Protein AF-A0A956HYY8-F1 (afdb_monomer)

Sequence (646 aa):
MHEPEANAQPSSMAPARIGAYFASRRRALVALAVALVAIGFWRMTGGASEGSPEASLAAVLARRGQTVDTASVLWLDRPSSGWRRVRAVWLGHAEGEPADVFAGDVRLKANGAVVDVAWVSNLTRTAGADETLLARLGDHVAYASRVDGKLEAVTVLDFAGEPVELTRDWPLRARLQNAITNLQETGRFRGVGRQRYRIVAPVERFSLAATARTFEAHVGAEAVIELDPRRTAPVRGADLVESRPAAKGMPGTISWVVDTVRNSPWVGREPIEWLEHTVFSAKDWAERKWYAIVGTDTEEAVAEELGVAQVSERTRIELSTTNVETGWPPAPMKPPLGKVKHEGEWMPVVNDPFVKARPGEPPLFYQSFLRVDPERDYTRVYVNVWDPRILELHIVAGTREPESATGETGTGMAPRDPAVLERVVAGFNGGFQALHGEFGMMAEGRVYLPPKPWAATVATYRDGSMAMGSWAGPPKGVREYEEQWAVAQIPTDMLGLRQNLTSVVEDGRYNPWERWWWGAAPLNADEQTLIDRSGLCLTTEGFLAYFWGQSMSADALGAAMLAARCVRGVHLDMNSAHTGFEYYNVSRTAFSPLGRELTDDEYDGPTPLAPSLFLRARRMVRTMSTMRFPRYIGRDARDFFYLTMR

Radius of gyration: 29.6 Å; Cα contacts (8 Å, |Δi|>4): 1376; chains: 1; bounding box: 88×93×78 Å

Foldseek 3Di:
DDDDDDDDDDDDDDDPVVVVVCVVCVVVVVVVVVVVVVVVVVLQVLKADDPALLVRVQVSVVVVQKHWDSVFKDFLDDQDADDAWTKIWTWIDGVPFATFIWIWTWHAHPNSITRHTPQIAGQWPFRAWHKDAWEDARQKIKIFTDGPLWTFKIKIKHNVAADCVQCVPPDPVLLQLCLVVQCLHRVGSRHIHMKMWTFPDTANDWHWYDDNAWIWIDGPDPAIWTGGVVDQQTPPDSVGTDIDHQHDDGDFPVVSVVVVQCSDPPRHDPVVLVVVQVVLVVVVVVVLVVCVVVPADDPVVVCQFQVADDDDPVVQCVLQDQDPVQCPPPDFFQAPVDDDPQASGWGARPPDPFFDDDPPDRGQKTKHWHQQDPSCSNWIKIKIWGALVFKFKFKFWASAFPAASRRDTTQLADDLPLVFLQQFWKKWFFADGCVQPQAWKAAQNDTRGFHDAQFWKWWAFQVRDIDTDGHHDDPPPDPDDDSVVSNVPDDNGIRIMGTYGHWCAAQLDGPPVVDPDDTDDPPPDPFRWQFWWWKWFQAPSRMIMIIIIGRDGSVSVSSVCSSRRGNTMHTHDGHLQRGFMKTKRKALDADDDPPDDDDPQWDWAAQAVNRSMIMTMGTSTPPRNHSDPPRSNYHGRGMMMIMGTD

Mean predicted aligned error: 11.29 Å

pLDDT: mean 82.72, std 15.61, range [29.7, 98.19]

Nearest PDB structures (foldseek):
  6pku-assembly2_D  TM=5.760E-01  e=3.446E-09  Cavia porcellus
  6pky-assembly1_B  TM=5.616E-01  e=7.756E-09  Cavia porcellus
  7fip-assembly1_D  TM=4.175E-01  e=2.465E+00  Thermoanaerobacter sp. X514
  7ri5-assembly1_E  TM=4.608E-01  e=6.182E+00  Escherichia coli
  7vco-assembly1_A  TM=3.186E-01  e=8.551E+00  Frischella perrara

Secondary structure (DSSP, 8-state):
--------PPPP--SHHHHHHHHHTHHHHHHHHHHHHHHHHHHHTT-B--SSHHHHHHHHHHTTT-EE-GGG-EESSPP-SSS-EEEEEEEEE-TTS--EEEEEEEEE-TTS-EEEEEEEEESS--SS-EEEEEEEETTEEEEEEEETTEEEEEEEEETT-S-GGGGTTS-HHHHHHHHHHHHHHHSSTT--EEEEEEEEEEES-EEEEE-SSSEEEEETTTEEEEE-TT-SS-SB-TTTEEE-----PPPPHHHHHHHHHHT-TTT-SHHHHHHHHHHHHHHHHHHHHHHHHH-PPPHHHHHHHH------HHHHHHHHSPPTTT-PSPPPP--TT---TTTT--EE--S-TTS---TTS--S-EEEEE---TT-TT--EEEEEE-TTTEEEEEE--SSSS--TTS-----S----HHHHTTEEEEEE----GGGT---EEETTEEEEPPPTT-EEEEEETTS-EEEEEPPPPPTT--S--HHHHHHTS-TTEEEEEE-SS-SEETTEESTT----SS---TT-SS---EEEEEEEEETTS-EEEEEEEEE-HHHHHHHHHHTTEEEEEE----TTT--EEEEEEESSPPPP-SSPPPTTEEEEEETTEEEEEEEEEESSTT---SSSS-TTS--SS-EEEEEE-

Solvent-accessible surface area (backbone atoms only — not comparable to full-atom values): 34740 Å² total; per-residue (Å²): 134,82,86,86,88,86,90,83,83,88,80,86,86,75,77,70,69,60,59,59,60,50,61,79,37,43,67,58,52,48,49,49,48,50,48,51,49,48,53,49,48,59,46,60,71,48,38,29,77,39,104,41,46,44,50,4,46,31,58,38,36,42,78,71,60,30,48,50,48,53,89,44,55,43,66,67,39,79,90,51,64,54,92,52,64,31,42,36,36,29,36,30,26,45,92,96,50,55,31,27,43,32,35,30,37,34,26,30,42,81,86,32,25,25,41,41,77,41,54,76,17,66,74,47,77,38,85,62,18,37,42,42,58,72,25,63,51,80,62,29,39,36,34,34,34,23,44,97,72,21,39,44,31,43,37,40,35,29,66,86,21,44,66,62,78,59,50,63,92,48,58,69,69,54,47,52,51,50,23,53,50,19,29,72,48,55,52,28,56,56,30,59,18,64,46,50,33,34,38,72,69,63,38,75,47,68,50,57,43,49,57,100,75,34,37,43,34,37,47,58,91,82,45,55,36,30,37,35,90,92,46,82,63,48,80,35,45,57,89,50,34,52,60,60,80,72,57,61,30,75,75,41,75,67,60,47,51,51,53,52,47,50,71,30,95,87,58,44,62,67,61,54,57,51,49,52,50,52,53,46,54,52,49,51,54,51,50,52,58,47,41,75,71,73,51,69,83,56,74,67,55,55,50,59,34,46,64,60,56,90,63,56,68,68,59,45,53,63,63,40,46,52,35,85,88,77,47,50,44,62,78,64,33,60,42,82,75,56,82,53,91,68,44,21,37,57,43,66,58,50,93,42,86,29,45,66,81,60,93,97,55,81,66,69,36,34,36,35,37,38,42,59,40,93,92,44,64,73,40,49,39,38,38,43,36,35,48,58,90,53,35,31,72,44,57,37,35,0,26,59,24,47,52,18,42,78,57,50,52,34,76,10,48,70,73,81,50,65,82,54,42,52,32,34,36,34,23,31,51,27,48,67,54,38,94,78,71,48,47,11,31,25,28,86,65,40,76,43,30,55,54,46,61,46,22,12,30,44,35,26,32,76,89,52,50,71,52,69,47,63,35,70,62,72,59,94,88,56,87,72,91,52,62,70,63,36,49,70,67,57,61,91,56,46,30,23,35,44,26,22,63,53,38,38,22,44,82,68,31,62,47,70,76,72,69,92,73,90,76,85,59,65,98,83,54,97,64,75,67,58,30,27,38,28,31,45,26,37,25,77,87,64,31,40,36,42,37,40,25,62,59,33,44,72,65,37,54,30,52,50,38,52,36,61,42,22,36,30,24,30,50,36,25,46,49,49,52,60,29,51,46,36,32,20,22,39,36,80,54,80,77,80,80,84,88,65,84,79,54,98,48,45,47,79,46,63,27,64,97,39,71,79,28,25,28,24,30,28,45,56,37,58,79,56,57,44,68,55,80,84,41,63,77,24,56,26,33,50,34,29,34,37,31,28,56,113

Structure (mmCIF, N/CA/C/O backbone):
data_AF-A0A956HYY8-F1
#
_entry.id   AF-A0A956HYY8-F1
#
loop_
_atom_site.group_PDB
_atom_site.id
_atom_site.type_symbol
_atom_site.label_atom_id
_atom_site.label_alt_id
_atom_site.label_comp_id
_atom_site.label_asym_id
_atom_site.label_entity_id
_atom_site.label_seq_id
_atom_site.pdbx_PDB_ins_code
_atom_site.Cartn_x
_atom_site.Cartn_y
_atom_site.Cartn_z
_atom_site.occupancy
_atom_site.B_iso_or_equiv
_atom_site.auth_seq_id
_atom_site.auth_comp_id
_atom_site.auth_asym_id
_atom_site.auth_atom_id
_atom_site.pdbx_PDB_model_num
ATOM 1 N N . MET A 1 1 ? 44.148 58.503 32.493 1.00 35.59 1 MET A N 1
ATOM 2 C CA . MET A 1 1 ? 45.124 59.545 32.120 1.00 35.59 1 MET A CA 1
ATOM 3 C C . MET A 1 1 ? 46.161 58.869 31.236 1.00 35.59 1 MET A C 1
ATOM 5 O O . MET A 1 1 ? 46.662 57.830 31.633 1.00 35.59 1 MET A O 1
ATOM 9 N N . HIS A 1 2 ? 46.292 59.409 30.027 1.00 36.31 2 HIS A N 1
ATOM 10 C CA . HIS A 1 2 ? 47.064 59.055 28.828 1.00 36.31 2 HIS A CA 1
ATOM 11 C C . HIS A 1 2 ? 48.136 57.937 28.796 1.00 36.31 2 HIS A C 1
ATOM 13 O O . HIS A 1 2 ? 49.085 57.920 29.570 1.00 36.31 2 HIS A O 1
ATOM 19 N N . GLU A 1 3 ? 47.942 57.104 27.765 1.00 40.66 3 GLU A N 1
ATOM 20 C CA . GLU A 1 3 ? 48.834 56.314 26.881 1.00 40.66 3 GLU A CA 1
ATOM 21 C C . GLU A 1 3 ? 50.210 56.956 26.535 1.00 40.66 3 GLU A C 1
ATOM 23 O O . GLU A 1 3 ? 50.366 58.163 26.741 1.00 40.66 3 GLU A O 1
ATOM 28 N N . PRO A 1 4 ? 51.202 56.208 25.977 1.00 54.88 4 PRO A N 1
ATOM 29 C CA . PRO A 1 4 ? 51.151 55.885 24.538 1.00 54.88 4 PRO A CA 1
ATOM 30 C C . PRO A 1 4 ? 51.745 54.539 24.054 1.00 54.88 4 PRO A C 1
ATOM 32 O O . PRO A 1 4 ? 52.505 53.846 24.729 1.00 54.88 4 PRO A O 1
ATOM 35 N N . GLU A 1 5 ? 51.352 54.248 22.812 1.00 43.47 5 GLU A N 1
ATOM 36 C CA . GLU A 1 5 ? 51.714 53.189 21.864 1.00 43.47 5 GLU A CA 1
ATOM 37 C C . GLU A 1 5 ? 53.219 53.003 21.574 1.00 43.47 5 GLU A C 1
ATOM 39 O O . GLU A 1 5 ? 53.994 53.958 21.592 1.00 43.47 5 GLU A O 1
ATOM 44 N N . ALA A 1 6 ? 53.587 51.802 21.095 1.00 35.31 6 ALA A N 1
ATOM 45 C CA . ALA A 1 6 ? 54.531 51.665 19.980 1.00 35.31 6 ALA A CA 1
ATOM 46 C C . ALA A 1 6 ? 54.296 50.373 19.167 1.00 35.31 6 ALA A C 1
ATOM 48 O O . ALA A 1 6 ? 54.460 49.252 19.646 1.00 35.31 6 ALA A O 1
ATOM 49 N N . ASN A 1 7 ? 53.932 50.591 17.905 1.00 37.25 7 ASN A N 1
ATOM 50 C CA . ASN A 1 7 ? 53.826 49.660 16.781 1.00 37.25 7 ASN A CA 1
ATOM 51 C C . ASN A 1 7 ? 55.156 48.957 16.428 1.00 37.25 7 ASN A C 1
ATOM 53 O O . ASN A 1 7 ? 56.191 49.617 16.360 1.00 37.25 7 ASN A O 1
ATOM 57 N N . ALA A 1 8 ? 55.100 47.682 16.015 1.00 34.25 8 ALA A N 1
ATOM 58 C CA . ALA A 1 8 ? 56.032 47.116 15.029 1.00 34.25 8 ALA A CA 1
ATOM 59 C C . ALA A 1 8 ? 55.403 45.934 14.254 1.00 34.25 8 ALA A C 1
ATOM 61 O O . ALA A 1 8 ? 54.753 45.061 14.818 1.00 34.25 8 ALA A O 1
ATOM 62 N N . GLN A 1 9 ? 55.605 45.974 12.938 1.00 34.75 9 GLN A N 1
ATOM 63 C CA . GLN A 1 9 ? 54.927 45.289 11.826 1.00 34.75 9 GLN A CA 1
ATOM 64 C C . GLN A 1 9 ? 55.025 43.744 11.753 1.00 34.75 9 GLN A C 1
ATOM 66 O O . GLN A 1 9 ? 55.939 43.146 12.321 1.00 34.75 9 GLN A O 1
ATOM 71 N N . PRO A 1 10 ? 54.131 43.090 10.971 1.00 37.94 10 PRO A N 1
ATOM 72 C CA . PRO A 1 10 ? 54.105 41.640 10.786 1.00 37.94 10 PRO A CA 1
ATOM 73 C C . PRO A 1 10 ? 55.221 41.158 9.849 1.00 37.94 10 PRO A C 1
ATOM 75 O O . PRO A 1 10 ? 55.317 41.578 8.695 1.00 37.94 10 PRO A O 1
ATOM 78 N N . SER A 1 11 ? 56.045 40.226 10.327 1.00 39.00 11 SER A N 1
ATOM 79 C CA . SER A 1 11 ? 57.051 39.556 9.507 1.00 39.00 11 SER A CA 1
ATOM 80 C C . SER A 1 11 ? 56.406 38.567 8.529 1.00 39.00 11 SER A C 1
ATOM 82 O O . SER A 1 11 ? 55.597 37.706 8.878 1.00 39.00 11 SER A O 1
ATOM 84 N N . SER A 1 12 ? 56.796 38.711 7.267 1.00 46.16 12 SER A N 1
ATOM 85 C CA . SER A 1 12 ? 56.502 37.827 6.146 1.00 46.16 12 SER A CA 1
ATOM 86 C C . SER A 1 12 ? 56.751 36.347 6.476 1.00 46.16 12 SER A C 1
ATOM 88 O O . SER A 1 12 ? 57.896 35.931 6.657 1.00 46.16 12 SER A O 1
ATOM 90 N N . MET A 1 13 ? 55.697 35.527 6.462 1.00 38.22 13 MET A N 1
ATOM 91 C CA . MET A 1 13 ? 55.800 34.066 6.365 1.00 38.22 13 MET A CA 1
ATOM 92 C C . MET A 1 13 ? 55.406 33.591 4.959 1.00 38.22 13 MET A C 1
ATOM 94 O O . MET A 1 13 ? 54.260 33.247 4.689 1.00 38.22 13 MET A O 1
ATOM 98 N N . ALA A 1 14 ? 56.401 33.518 4.080 1.00 44.66 14 ALA A N 1
ATOM 99 C CA . ALA A 1 14 ? 56.476 32.545 2.988 1.00 44.66 14 ALA A CA 1
ATOM 100 C C . ALA A 1 14 ? 57.560 31.510 3.357 1.00 44.66 14 ALA A C 1
ATOM 102 O O . ALA A 1 14 ? 58.400 31.797 4.208 1.00 44.66 14 ALA A O 1
ATOM 103 N N . PRO A 1 15 ? 57.695 30.345 2.706 1.00 46.38 15 PRO A N 1
ATOM 104 C CA . PRO A 1 15 ? 56.750 29.340 2.227 1.00 46.38 15 PRO A CA 1
ATOM 105 C C . PRO A 1 15 ? 56.994 27.989 2.963 1.00 46.38 15 PRO A C 1
ATOM 107 O O . PRO A 1 15 ? 56.778 26.907 2.422 1.00 46.38 15 PRO A O 1
ATOM 110 N N . ALA A 1 16 ? 57.499 28.024 4.204 1.00 45.59 16 ALA A N 1
ATOM 111 C CA . ALA A 1 16 ? 58.048 26.842 4.883 1.00 45.59 16 ALA A CA 1
ATOM 112 C C . ALA A 1 16 ? 57.005 25.909 5.541 1.00 45.59 16 ALA A C 1
ATOM 114 O O . ALA A 1 16 ? 57.322 24.771 5.884 1.00 45.59 16 ALA A O 1
ATOM 115 N N . ARG A 1 17 ? 55.746 26.344 5.705 1.00 47.44 17 ARG A N 1
ATOM 116 C CA . ARG A 1 17 ? 54.709 25.548 6.399 1.00 47.44 17 ARG A CA 1
ATOM 117 C C . ARG A 1 17 ? 53.943 24.569 5.504 1.00 47.44 17 ARG A C 1
ATOM 119 O O . ARG A 1 17 ? 53.349 23.629 6.020 1.00 47.44 17 ARG A O 1
ATOM 126 N N . ILE A 1 18 ? 54.004 24.726 4.182 1.00 51.31 18 ILE A N 1
ATOM 127 C CA . ILE A 1 18 ? 53.336 23.808 3.244 1.00 51.31 18 ILE A CA 1
ATOM 128 C C . ILE A 1 18 ? 54.175 22.530 3.062 1.00 51.31 18 ILE A C 1
ATOM 130 O O . ILE A 1 18 ? 53.643 21.424 3.133 1.00 51.31 18 ILE A O 1
ATOM 134 N N . GLY A 1 19 ? 55.502 22.654 2.940 1.00 45.19 19 GLY A N 1
ATOM 135 C CA . GLY A 1 19 ? 56.404 21.507 2.751 1.00 45.19 19 GLY A CA 1
ATOM 136 C C . GLY A 1 19 ? 56.382 20.497 3.907 1.00 45.19 19 GLY A C 1
ATOM 137 O O . GLY A 1 19 ? 56.341 19.290 3.671 1.00 45.19 19 GLY A O 1
ATOM 138 N N . ALA A 1 20 ? 56.319 20.974 5.154 1.00 50.25 20 ALA A N 1
ATOM 139 C CA . ALA A 1 20 ? 56.244 20.113 6.339 1.00 50.25 20 ALA A CA 1
ATOM 140 C C . ALA A 1 20 ? 54.874 19.416 6.500 1.00 50.25 20 ALA A C 1
ATOM 142 O O . ALA A 1 20 ? 54.808 18.286 6.989 1.00 50.25 20 ALA A O 1
ATOM 143 N N . TYR A 1 21 ? 53.790 20.048 6.032 1.00 51.03 21 TYR A N 1
ATOM 144 C CA . TYR A 1 21 ? 52.439 19.473 6.043 1.00 51.03 21 TYR A CA 1
ATOM 145 C C . TYR A 1 21 ? 52.297 18.310 5.044 1.00 51.03 21 TYR A C 1
ATOM 147 O O . TYR A 1 21 ? 51.667 17.296 5.344 1.00 51.03 21 TYR A O 1
ATOM 155 N N . PHE A 1 22 ? 52.951 18.406 3.880 1.00 48.38 22 PHE A N 1
ATOM 156 C CA . PHE A 1 22 ? 52.986 17.329 2.883 1.00 48.38 22 PHE A CA 1
ATOM 157 C C . PHE A 1 22 ? 54.008 16.227 3.208 1.00 48.38 22 PHE A C 1
ATOM 159 O O . PHE A 1 22 ? 53.767 15.063 2.887 1.00 48.38 22 PHE A O 1
ATOM 166 N N . ALA A 1 23 ? 55.120 16.547 3.880 1.00 54.31 23 ALA A N 1
ATOM 167 C CA . ALA A 1 23 ? 56.150 15.568 4.234 1.00 54.31 23 ALA A CA 1
ATOM 168 C C . ALA A 1 23 ? 55.666 14.517 5.254 1.00 54.31 23 ALA A C 1
ATOM 170 O O . ALA A 1 23 ? 55.945 13.330 5.082 1.00 54.31 23 ALA A O 1
ATOM 171 N N . SER A 1 24 ? 54.885 14.918 6.266 1.00 50.22 24 SER A N 1
ATOM 172 C CA . SER A 1 24 ? 54.354 14.004 7.297 1.00 50.22 24 SER A CA 1
ATOM 173 C C . SER A 1 24 ? 53.205 13.117 6.800 1.00 50.22 24 SER A C 1
ATOM 175 O O . SER A 1 24 ? 52.984 12.029 7.327 1.00 50.22 24 SER A O 1
ATOM 177 N N . ARG A 1 25 ? 52.509 13.533 5.733 1.00 55.50 25 ARG A N 1
ATOM 178 C CA . ARG A 1 25 ? 51.427 12.771 5.085 1.00 55.50 25 ARG A CA 1
ATOM 179 C C . ARG A 1 25 ? 51.838 12.132 3.764 1.00 55.50 25 ARG A C 1
ATOM 181 O O . ARG A 1 25 ? 50.999 11.532 3.101 1.00 55.50 25 ARG A O 1
ATOM 188 N N . ARG A 1 26 ? 53.122 12.187 3.394 1.00 61.84 26 ARG A N 1
ATOM 189 C CA . ARG A 1 26 ? 53.638 11.642 2.128 1.00 61.84 26 ARG A CA 1
ATOM 190 C C . ARG A 1 26 ? 53.297 10.161 1.959 1.00 61.84 26 ARG A C 1
ATOM 192 O O . ARG A 1 26 ? 52.916 9.756 0.873 1.00 61.84 26 ARG A O 1
ATOM 199 N N . ARG A 1 27 ? 53.337 9.370 3.039 1.00 63.94 27 ARG A N 1
ATOM 200 C CA . ARG A 1 27 ? 52.922 7.954 3.027 1.00 63.94 27 ARG A CA 1
ATOM 201 C C . ARG A 1 27 ? 51.412 7.773 2.833 1.00 63.94 27 ARG A C 1
ATOM 203 O O . ARG A 1 27 ? 51.021 6.894 2.080 1.00 63.94 27 ARG A O 1
ATOM 210 N N . ALA A 1 28 ? 50.578 8.620 3.440 1.00 65.25 28 ALA A N 1
ATOM 211 C CA . ALA A 1 28 ? 49.121 8.586 3.270 1.00 65.25 28 ALA A CA 1
ATOM 212 C C . ALA A 1 28 ? 48.686 9.070 1.877 1.00 65.25 28 ALA A C 1
ATOM 214 O O . ALA A 1 28 ? 47.788 8.495 1.276 1.00 65.25 28 ALA A O 1
ATOM 215 N N . LEU A 1 29 ? 49.359 10.085 1.331 1.00 69.19 29 LEU A N 1
ATOM 216 C CA . LEU A 1 29 ? 49.141 10.574 -0.031 1.00 69.19 29 LEU A CA 1
ATOM 217 C C . LEU A 1 29 ? 49.633 9.574 -1.079 1.00 69.19 29 LEU A C 1
ATOM 219 O O . LEU A 1 29 ? 48.962 9.387 -2.085 1.00 69.19 29 LEU A O 1
ATOM 223 N N . VAL A 1 30 ? 50.759 8.894 -0.835 1.00 73.38 30 VAL A N 1
ATOM 224 C CA . VAL A 1 30 ? 51.223 7.786 -1.682 1.00 73.38 30 VAL A CA 1
ATOM 225 C C . VAL A 1 30 ? 50.269 6.596 -1.581 1.00 73.38 30 VAL A C 1
ATOM 227 O O . VAL A 1 30 ? 49.917 6.046 -2.612 1.00 73.38 30 VAL A O 1
ATOM 230 N N . ALA A 1 31 ? 49.779 6.234 -0.392 1.00 68.19 31 ALA A N 1
ATOM 231 C CA . ALA A 1 31 ? 48.782 5.173 -0.233 1.00 68.19 31 ALA A CA 1
ATOM 232 C C . ALA A 1 31 ? 47.455 5.515 -0.930 1.00 68.19 31 ALA A C 1
ATOM 234 O O . ALA A 1 31 ? 46.896 4.670 -1.619 1.00 68.19 31 ALA A O 1
ATOM 235 N N . LEU A 1 32 ? 46.988 6.764 -0.827 1.00 67.00 32 LEU A N 1
ATOM 236 C CA . LEU A 1 32 ? 45.814 7.252 -1.551 1.00 67.00 32 LEU A CA 1
ATOM 237 C C . LEU A 1 32 ? 46.051 7.247 -3.066 1.00 67.00 32 LEU A C 1
ATOM 239 O O . LEU A 1 32 ? 45.180 6.819 -3.812 1.00 67.00 32 LEU A O 1
ATOM 243 N N . ALA A 1 33 ? 47.226 7.673 -3.535 1.00 71.38 33 ALA A N 1
ATOM 244 C CA . ALA A 1 33 ? 47.580 7.639 -4.950 1.00 71.38 33 ALA A CA 1
ATOM 245 C C . ALA A 1 33 ? 47.671 6.200 -5.477 1.00 71.38 33 ALA A C 1
ATOM 247 O O . ALA A 1 33 ? 47.143 5.919 -6.545 1.00 71.38 33 ALA A O 1
ATOM 248 N N . VAL A 1 34 ? 48.264 5.273 -4.720 1.00 72.50 34 VAL A N 1
ATOM 249 C CA . VAL A 1 34 ? 48.317 3.843 -5.059 1.00 72.50 34 VAL A CA 1
ATOM 250 C C . VAL A 1 34 ? 46.918 3.233 -5.047 1.00 72.50 34 VAL A C 1
ATOM 252 O O . VAL A 1 34 ? 46.592 2.502 -5.971 1.00 72.50 34 VAL A O 1
ATOM 255 N N . ALA A 1 35 ? 46.061 3.573 -4.082 1.00 66.00 35 ALA A N 1
ATOM 256 C CA . ALA A 1 35 ? 44.667 3.134 -4.057 1.00 66.00 35 ALA A CA 1
ATOM 257 C C . ALA A 1 35 ? 43.874 3.691 -5.250 1.00 66.00 35 ALA A C 1
ATOM 259 O O . ALA A 1 35 ? 43.143 2.950 -5.895 1.00 66.00 35 ALA A O 1
ATOM 260 N N . LEU A 1 36 ? 44.055 4.966 -5.607 1.00 63.19 36 LEU A N 1
ATOM 261 C CA . LEU A 1 36 ? 43.429 5.577 -6.784 1.00 63.19 36 LEU A CA 1
ATOM 262 C C . LEU A 1 36 ? 43.959 4.984 -8.096 1.00 63.19 36 LEU A C 1
ATOM 264 O O . LEU A 1 36 ? 43.179 4.790 -9.024 1.00 63.19 36 LEU A O 1
ATOM 268 N N . VAL A 1 37 ? 45.251 4.651 -8.172 1.00 67.62 37 VAL A N 1
ATOM 269 C CA . VAL A 1 37 ? 45.857 3.946 -9.312 1.00 67.62 37 VAL A CA 1
ATOM 270 C C . VAL A 1 37 ? 45.363 2.504 -9.378 1.00 67.62 37 VAL A C 1
ATOM 272 O O . VAL A 1 37 ? 45.047 2.048 -10.466 1.00 67.62 37 VAL A O 1
ATOM 275 N N . ALA A 1 38 ? 45.211 1.806 -8.251 1.00 59.22 38 ALA A N 1
ATOM 276 C CA . ALA A 1 38 ? 44.673 0.449 -8.190 1.00 59.22 38 ALA A CA 1
ATOM 277 C C . ALA A 1 38 ? 43.180 0.409 -8.552 1.00 59.22 38 ALA A C 1
ATOM 279 O O . ALA A 1 38 ? 42.776 -0.424 -9.354 1.00 59.22 38 ALA A O 1
ATOM 280 N N . ILE A 1 39 ? 42.370 1.352 -8.056 1.00 57.00 39 ILE A N 1
ATOM 281 C CA . ILE A 1 39 ? 40.963 1.537 -8.455 1.00 57.00 39 ILE A CA 1
ATOM 282 C C . ILE A 1 39 ? 40.880 1.924 -9.936 1.00 57.00 39 ILE A C 1
ATOM 284 O O . ILE A 1 39 ? 40.019 1.429 -10.662 1.00 57.00 39 ILE A O 1
ATOM 288 N N . GLY A 1 40 ? 41.782 2.790 -10.406 1.00 55.88 40 GLY A N 1
ATOM 289 C CA . GLY A 1 40 ? 41.905 3.160 -11.812 1.00 55.88 40 GLY A CA 1
ATOM 290 C C . GLY A 1 40 ? 42.264 1.965 -12.695 1.00 55.88 40 GLY A C 1
ATOM 291 O O . GLY A 1 40 ? 41.640 1.773 -13.733 1.00 55.88 40 GLY A O 1
ATOM 292 N N . PHE A 1 41 ? 43.207 1.128 -12.262 1.00 52.88 41 PHE A N 1
ATOM 293 C CA . PHE A 1 41 ? 43.652 -0.074 -12.963 1.00 52.88 41 PHE A CA 1
ATOM 294 C C . PHE A 1 41 ? 42.566 -1.155 -12.972 1.00 52.88 41 PHE A C 1
ATOM 296 O O . PHE A 1 41 ? 42.253 -1.679 -14.034 1.00 52.88 41 PHE A O 1
ATOM 303 N N . TRP A 1 42 ? 41.897 -1.393 -11.839 1.00 55.97 42 TRP A N 1
ATOM 304 C CA . TRP A 1 42 ? 40.741 -2.293 -11.730 1.00 55.97 42 TRP A CA 1
ATOM 305 C C . TRP A 1 42 ? 39.567 -1.848 -12.616 1.00 55.97 42 TRP A C 1
ATOM 307 O O . TRP A 1 42 ? 38.895 -2.669 -13.234 1.00 55.97 42 TRP A O 1
ATOM 317 N N . ARG A 1 43 ? 39.353 -0.533 -12.762 1.00 53.75 43 ARG A N 1
ATOM 318 C CA . ARG A 1 43 ? 38.381 0.014 -13.723 1.00 53.75 43 ARG A CA 1
ATOM 319 C C . ARG A 1 43 ? 38.839 -0.087 -15.181 1.00 53.75 43 ARG A C 1
ATOM 321 O O . ARG A 1 43 ? 37.984 -0.125 -16.057 1.00 53.75 43 ARG A O 1
ATOM 328 N N . MET A 1 44 ? 40.145 -0.123 -15.458 1.00 50.75 44 MET A N 1
ATOM 329 C CA . MET A 1 44 ? 40.696 -0.264 -16.816 1.00 50.75 44 MET A CA 1
ATOM 330 C C . MET A 1 44 ? 40.738 -1.718 -17.308 1.00 50.75 44 MET A C 1
ATOM 332 O O . MET A 1 44 ? 40.677 -1.937 -18.515 1.00 50.75 44 MET A O 1
ATOM 336 N N . THR A 1 45 ? 40.785 -2.709 -16.413 1.00 53.22 45 THR A N 1
ATOM 337 C CA . THR A 1 45 ? 40.700 -4.140 -16.765 1.00 53.22 45 THR A CA 1
ATOM 338 C C . THR A 1 45 ? 39.266 -4.625 -17.013 1.00 53.22 45 THR A C 1
ATOM 340 O O . THR A 1 45 ? 39.064 -5.762 -17.428 1.00 53.22 45 THR A O 1
ATOM 343 N N . GLY A 1 46 ? 38.261 -3.769 -16.792 1.00 62.88 46 GLY A N 1
ATOM 344 C CA . GLY A 1 46 ? 36.840 -4.090 -16.963 1.00 62.88 46 GLY A CA 1
ATOM 345 C C . GLY A 1 46 ? 36.277 -3.903 -18.377 1.00 62.88 46 GLY A C 1
ATOM 346 O O . GLY A 1 46 ? 35.105 -4.197 -18.581 1.00 62.88 46 GLY A O 1
ATOM 347 N N . GLY A 1 47 ? 37.067 -3.410 -19.335 1.00 79.88 47 GLY A N 1
ATOM 348 C CA . GLY A 1 47 ? 36.608 -3.125 -20.698 1.00 79.88 47 GLY A CA 1
ATOM 349 C C . GLY A 1 47 ? 36.543 -4.347 -21.624 1.00 79.88 47 GLY A C 1
ATOM 350 O O . GLY A 1 47 ? 37.109 -5.405 -21.332 1.00 79.88 47 GLY A O 1
ATOM 351 N N . ALA A 1 48 ? 35.879 -4.193 -22.768 1.00 87.12 48 ALA A N 1
ATOM 352 C CA . ALA A 1 48 ? 35.838 -5.185 -23.843 1.00 87.12 48 ALA A CA 1
ATOM 353 C C . ALA A 1 48 ? 35.856 -4.505 -25.219 1.00 87.12 48 ALA A C 1
ATOM 355 O O . ALA A 1 48 ? 35.525 -3.325 -25.354 1.00 87.12 48 ALA A O 1
ATOM 356 N N . SER A 1 49 ? 36.292 -5.250 -26.232 1.00 90.00 49 SER A N 1
ATOM 357 C CA . SER A 1 49 ? 36.408 -4.783 -27.612 1.00 90.00 49 SER A CA 1
ATOM 358 C C . SER A 1 49 ? 35.977 -5.905 -28.545 1.00 90.00 49 SER A C 1
ATOM 360 O O . SER A 1 49 ? 36.811 -6.607 -29.104 1.00 90.00 49 SER A O 1
ATOM 362 N N . GLU A 1 50 ? 34.672 -6.048 -28.696 1.00 84.38 50 GLU A N 1
ATOM 363 C CA . GLU A 1 50 ? 34.022 -6.981 -29.611 1.00 84.38 50 GLU A CA 1
ATOM 364 C C . GLU A 1 50 ? 33.420 -6.173 -30.759 1.00 84.38 50 GLU A C 1
ATOM 366 O O . GLU A 1 50 ? 32.845 -5.136 -30.472 1.00 84.38 50 GLU A O 1
ATOM 371 N N . GLY A 1 51 ? 33.556 -6.625 -32.011 1.00 85.31 51 GLY A N 1
ATOM 372 C CA . GLY A 1 51 ? 32.992 -6.113 -33.284 1.00 85.31 51 GLY A CA 1
ATOM 373 C C . GLY A 1 51 ? 32.216 -4.779 -33.351 1.00 85.31 51 GLY A C 1
ATOM 374 O O . GLY A 1 51 ? 32.483 -3.977 -34.245 1.00 85.31 51 GLY A O 1
ATOM 375 N N . SER A 1 52 ? 31.252 -4.545 -32.457 1.00 90.38 52 SER A N 1
ATOM 376 C CA . SER A 1 52 ? 30.468 -3.314 -32.317 1.00 90.38 52 SER A CA 1
ATOM 377 C C . SER A 1 52 ? 30.420 -2.795 -30.860 1.00 90.38 52 SER A C 1
ATOM 379 O O . SER A 1 52 ? 30.669 -3.549 -29.911 1.00 90.38 52 SER A O 1
ATOM 381 N N . PRO A 1 53 ? 30.066 -1.514 -30.629 1.00 90.12 53 PRO A N 1
ATOM 382 C CA . PRO A 1 53 ? 29.859 -0.983 -29.278 1.00 90.12 53 PRO A CA 1
ATOM 383 C C . PRO A 1 53 ? 28.870 -1.795 -28.431 1.00 90.12 53 PRO A C 1
ATOM 385 O O . PRO A 1 53 ? 29.074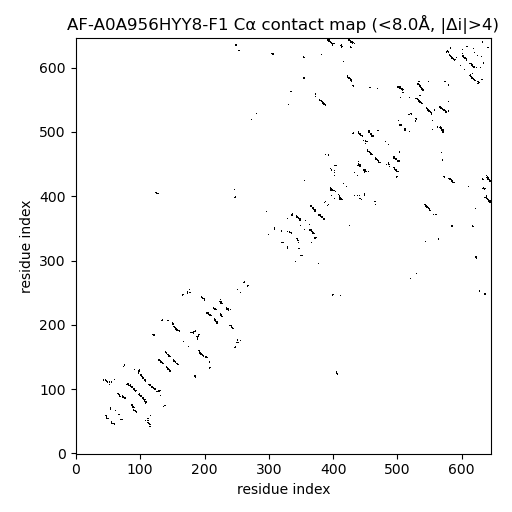 -1.961 -27.230 1.00 90.12 53 PRO A O 1
ATOM 388 N N . GLU A 1 54 ? 27.821 -2.325 -29.056 1.00 94.19 54 GLU A N 1
ATOM 389 C CA . GLU A 1 54 ? 26.776 -3.135 -28.427 1.00 94.19 54 GLU A CA 1
ATOM 390 C C . GLU A 1 54 ? 27.323 -4.498 -27.991 1.00 94.19 54 GLU A C 1
ATOM 392 O O . GLU A 1 54 ? 27.139 -4.898 -26.842 1.00 94.19 54 GLU A O 1
ATOM 397 N N . ALA A 1 55 ? 28.074 -5.178 -28.865 1.00 93.12 55 ALA A N 1
ATOM 398 C CA . ALA A 1 55 ? 28.738 -6.437 -28.529 1.00 93.12 55 ALA A CA 1
ATOM 399 C C . ALA A 1 55 ? 29.786 -6.242 -27.420 1.00 93.12 55 ALA A C 1
ATOM 401 O O . ALA A 1 55 ? 29.898 -7.052 -26.499 1.00 93.12 55 ALA A O 1
ATOM 402 N N . SER A 1 56 ? 30.518 -5.126 -27.466 1.00 92.75 56 SER A N 1
ATOM 403 C CA . SER A 1 56 ? 31.472 -4.754 -26.420 1.00 92.75 56 SER A CA 1
ATOM 404 C C . SER A 1 56 ? 30.775 -4.504 -25.078 1.00 92.75 56 SER A C 1
ATOM 406 O O . SER A 1 56 ? 31.281 -4.920 -24.038 1.00 92.75 56 SER A O 1
ATOM 408 N N . LEU A 1 57 ? 29.606 -3.854 -25.080 1.00 92.81 57 LEU A N 1
ATOM 409 C CA . LEU A 1 57 ? 28.801 -3.635 -23.876 1.00 92.81 57 LEU A CA 1
ATOM 410 C C . LEU A 1 57 ? 28.311 -4.963 -23.292 1.00 92.81 57 LEU A C 1
ATOM 412 O O . LEU A 1 57 ? 28.500 -5.205 -22.098 1.00 92.81 57 LEU A O 1
ATOM 416 N N . ALA A 1 58 ? 27.761 -5.836 -24.137 1.00 93.50 58 ALA A N 1
ATOM 417 C CA . ALA A 1 58 ? 27.307 -7.163 -23.740 1.00 93.50 58 ALA A CA 1
ATOM 418 C C . ALA A 1 58 ? 28.444 -7.991 -23.121 1.00 93.50 58 ALA A C 1
ATOM 420 O O . ALA A 1 58 ? 28.269 -8.567 -22.053 1.00 93.50 58 ALA A O 1
ATOM 421 N N . ALA A 1 59 ? 29.645 -7.973 -23.707 1.00 92.56 59 ALA A N 1
ATOM 422 C CA . ALA A 1 59 ? 30.800 -8.691 -23.166 1.00 92.56 59 ALA A CA 1
ATOM 423 C C . ALA A 1 59 ? 31.252 -8.174 -21.787 1.00 92.56 59 ALA A C 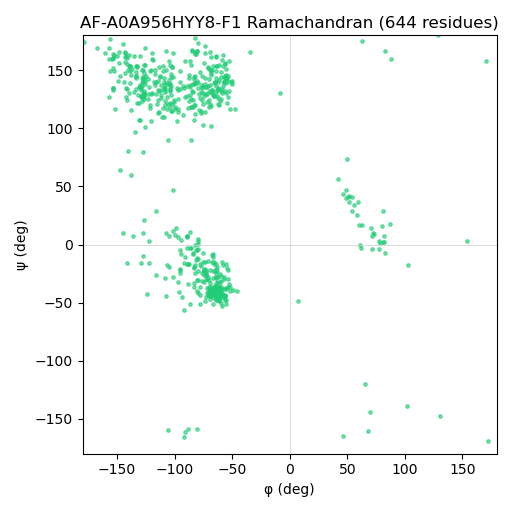1
ATOM 425 O O . ALA A 1 59 ? 31.681 -8.959 -20.939 1.00 92.56 59 ALA A O 1
ATOM 426 N N . VAL A 1 60 ? 31.159 -6.862 -21.532 1.00 91.31 60 VAL A N 1
ATOM 427 C CA . VAL A 1 60 ? 31.455 -6.297 -20.203 1.00 91.31 60 VAL A CA 1
ATOM 428 C C . VAL A 1 60 ? 30.403 -6.710 -19.173 1.00 91.31 60 VAL A C 1
ATOM 430 O O . VAL A 1 60 ? 30.761 -7.033 -18.039 1.00 91.31 60 VAL A O 1
ATOM 433 N N . LEU A 1 61 ? 29.123 -6.700 -19.548 1.00 92.00 61 LEU A N 1
ATOM 434 C CA . LEU A 1 61 ? 28.011 -7.023 -18.649 1.00 92.00 61 LEU A CA 1
ATOM 435 C C . LEU A 1 61 ? 27.872 -8.530 -18.391 1.00 92.00 61 LEU A C 1
ATOM 437 O O . LEU A 1 61 ? 27.590 -8.916 -17.258 1.00 92.00 61 LEU A O 1
ATOM 441 N N . ALA A 1 62 ? 28.230 -9.381 -19.354 1.00 90.50 62 ALA A N 1
ATOM 442 C CA . ALA A 1 62 ? 28.289 -10.832 -19.176 1.00 90.50 62 ALA A CA 1
ATOM 443 C C . ALA A 1 62 ? 29.252 -11.231 -18.047 1.00 90.50 62 ALA A C 1
ATOM 445 O O . ALA A 1 62 ? 28.947 -12.096 -17.230 1.00 90.50 62 ALA A O 1
ATOM 446 N N . ARG A 1 63 ? 30.385 -10.524 -17.905 1.00 88.50 63 ARG A N 1
ATOM 447 C CA . ARG A 1 63 ? 31.327 -10.723 -16.782 1.00 88.50 63 ARG A CA 1
ATOM 448 C C . ARG A 1 63 ? 30.743 -10.338 -15.419 1.00 88.50 63 ARG A C 1
ATOM 450 O O . ARG A 1 63 ? 31.332 -10.670 -14.396 1.00 88.50 63 ARG A O 1
ATOM 457 N N . ARG A 1 64 ? 29.625 -9.608 -15.401 1.00 85.94 64 ARG A N 1
ATOM 458 C CA . ARG A 1 64 ? 28.858 -9.237 -14.204 1.00 85.94 64 ARG A CA 1
ATOM 459 C C . ARG A 1 64 ? 27.612 -10.113 -14.016 1.00 85.94 64 ARG A C 1
ATOM 461 O O . ARG A 1 64 ? 26.778 -9.769 -13.188 1.00 85.94 64 ARG A O 1
ATOM 468 N N . GLY A 1 65 ? 27.492 -11.215 -14.764 1.00 86.75 65 GLY A N 1
ATOM 469 C CA . GLY A 1 65 ? 26.366 -12.149 -14.677 1.00 86.75 65 GLY A CA 1
ATOM 470 C C . GLY A 1 65 ? 25.109 -11.700 -15.424 1.00 86.75 65 GLY A C 1
ATOM 471 O O . GLY A 1 65 ? 24.039 -12.232 -15.161 1.00 86.75 65 GLY A O 1
ATOM 472 N N . GLN A 1 66 ? 25.220 -10.723 -16.330 1.00 90.00 66 GLN A N 1
ATOM 473 C CA . GLN A 1 66 ? 24.084 -10.190 -17.079 1.00 90.00 66 GLN A CA 1
ATOM 474 C C . GLN A 1 66 ? 24.219 -10.486 -18.574 1.00 90.00 66 GLN A C 1
ATOM 476 O O . GLN A 1 66 ? 25.154 -10.018 -19.228 1.00 90.00 66 GLN A O 1
ATOM 481 N N . THR A 1 67 ? 23.244 -11.200 -19.127 1.00 93.75 67 THR A N 1
ATOM 482 C CA . THR A 1 67 ? 23.098 -11.387 -20.573 1.00 93.75 67 THR A CA 1
ATOM 483 C C . THR A 1 67 ? 22.382 -10.179 -21.164 1.00 93.75 67 THR A C 1
ATOM 485 O O . THR A 1 67 ? 21.456 -9.647 -20.557 1.00 93.75 67 THR A O 1
ATOM 488 N N . VAL A 1 68 ? 22.828 -9.711 -22.330 1.00 94.00 68 VAL A N 1
ATOM 489 C CA . VAL A 1 68 ? 22.296 -8.511 -22.991 1.00 94.00 68 VAL A CA 1
ATOM 490 C C . VAL A 1 68 ? 21.888 -8.856 -24.411 1.00 94.00 68 VAL A C 1
ATOM 492 O O . VAL A 1 68 ? 22.700 -9.392 -25.169 1.00 94.00 68 VAL A O 1
ATOM 495 N N . ASP A 1 69 ? 20.670 -8.480 -24.797 1.00 92.75 69 ASP A N 1
ATOM 496 C CA . ASP A 1 69 ? 20.274 -8.508 -26.201 1.00 92.75 69 ASP A CA 1
ATOM 497 C C . ASP A 1 69 ? 20.927 -7.329 -26.931 1.00 92.75 69 ASP A C 1
ATOM 499 O O . ASP A 1 69 ? 20.490 -6.180 -26.829 1.00 92.75 69 ASP A O 1
ATOM 503 N N . THR A 1 70 ? 21.989 -7.615 -27.682 1.00 93.12 70 THR A N 1
ATOM 504 C CA . THR A 1 70 ? 22.738 -6.602 -28.440 1.00 93.12 70 THR A CA 1
ATOM 505 C C . THR A 1 70 ? 21.879 -5.816 -29.435 1.00 93.12 70 THR A C 1
ATOM 507 O O . THR A 1 70 ? 22.189 -4.654 -29.688 1.00 93.12 70 THR A O 1
ATOM 510 N N . ALA A 1 71 ? 20.793 -6.396 -29.964 1.00 92.94 71 ALA A N 1
ATOM 511 C CA . ALA A 1 71 ? 19.898 -5.709 -30.897 1.00 92.94 71 ALA A CA 1
ATOM 512 C C . ALA A 1 71 ? 18.998 -4.677 -30.196 1.00 92.94 71 ALA A C 1
ATOM 514 O O . ALA A 1 71 ? 18.533 -3.729 -30.827 1.00 92.94 71 ALA A O 1
ATOM 515 N N . SER A 1 72 ? 18.790 -4.835 -28.888 1.00 94.31 72 SER A N 1
ATOM 516 C CA . SER A 1 72 ? 17.976 -3.940 -28.063 1.00 94.31 72 SER A CA 1
ATOM 517 C C . SER A 1 72 ? 18.731 -2.706 -27.552 1.00 94.31 72 SER A C 1
ATOM 519 O O . SER A 1 72 ? 18.123 -1.826 -26.946 1.00 94.31 72 SER A O 1
ATOM 521 N N . VAL A 1 73 ? 20.052 -2.618 -27.749 1.00 95.75 73 VAL A N 1
ATOM 522 C CA . VAL A 1 73 ? 20.869 -1.545 -27.163 1.00 95.75 73 VAL A CA 1
ATOM 523 C C . VAL A 1 73 ? 20.565 -0.198 -27.832 1.00 95.75 73 VAL A C 1
ATOM 525 O O . VAL A 1 73 ? 20.823 0.016 -29.015 1.00 95.75 73 VAL A O 1
ATOM 528 N N . LEU A 1 74 ? 20.074 0.757 -27.041 1.00 95.06 74 LEU A N 1
ATOM 529 C CA . LEU A 1 74 ? 19.738 2.117 -27.455 1.00 95.06 74 LEU A CA 1
ATOM 530 C C . LEU A 1 74 ? 20.663 3.139 -26.781 1.00 95.06 74 LEU A C 1
ATOM 532 O O . LEU A 1 74 ? 20.601 3.373 -25.574 1.00 95.06 74 LEU A O 1
ATOM 536 N N . TRP A 1 75 ? 21.490 3.819 -27.577 1.00 93.06 75 TRP A N 1
ATOM 537 C CA . TRP A 1 75 ? 22.375 4.899 -27.120 1.00 93.06 75 TRP A CA 1
ATOM 538 C C . TRP A 1 75 ? 21.632 6.235 -27.045 1.00 93.06 75 TRP A C 1
ATOM 540 O O . TRP A 1 75 ? 21.361 6.832 -28.083 1.00 93.06 75 TRP A O 1
ATOM 550 N N . LEU A 1 76 ? 21.317 6.754 -25.855 1.00 89.62 76 LEU A N 1
ATOM 551 C CA . LEU A 1 76 ? 20.561 8.011 -25.707 1.00 89.62 76 LEU A CA 1
ATOM 552 C C . LEU A 1 76 ? 21.391 9.250 -26.061 1.00 89.62 76 LEU A C 1
ATOM 554 O O . LEU A 1 76 ? 20.865 10.242 -26.560 1.00 89.62 76 LEU A O 1
ATOM 558 N N . ASP A 1 77 ? 22.701 9.193 -25.864 1.00 85.88 77 ASP A N 1
ATOM 559 C CA . ASP A 1 77 ? 23.608 10.249 -26.302 1.00 85.88 77 ASP A CA 1
ATOM 560 C C . ASP A 1 77 ? 24.332 9.823 -27.574 1.00 85.88 77 ASP A C 1
ATOM 562 O O . ASP A 1 77 ? 24.550 8.635 -27.810 1.00 85.88 77 ASP A O 1
ATOM 566 N N . ARG A 1 78 ? 24.748 10.793 -28.398 1.00 74.69 78 ARG A N 1
ATOM 567 C CA . ARG A 1 78 ? 25.627 10.481 -29.530 1.00 74.69 78 ARG A CA 1
ATOM 568 C C . ARG A 1 78 ? 26.923 9.867 -28.990 1.00 74.69 78 ARG A C 1
ATOM 570 O O . ARG A 1 78 ? 27.572 10.527 -28.172 1.00 74.69 78 ARG A O 1
ATOM 577 N N . PRO A 1 79 ? 27.325 8.668 -29.452 1.00 65.69 79 PRO A N 1
ATOM 578 C CA . PRO A 1 79 ? 28.613 8.086 -29.104 1.00 65.69 79 PRO A CA 1
ATOM 579 C C . PRO A 1 79 ? 29.728 9.094 -29.390 1.00 65.69 79 PRO A C 1
ATOM 581 O O . PRO A 1 79 ? 29.922 9.516 -30.528 1.00 65.69 79 PRO A O 1
ATOM 584 N N . SER A 1 80 ? 30.432 9.532 -28.348 1.00 63.94 80 SER A N 1
ATOM 585 C CA . SER A 1 80 ? 31.579 10.431 -28.474 1.00 63.94 80 SER A CA 1
ATOM 586 C C . SER A 1 80 ? 32.808 9.735 -27.919 1.00 63.94 80 SER A C 1
ATOM 588 O O . SER A 1 80 ? 32.765 9.222 -26.801 1.00 63.94 80 SER A O 1
ATOM 590 N N . SER A 1 81 ? 33.905 9.737 -28.671 1.00 59.00 81 SER A N 1
ATOM 591 C CA . SER A 1 81 ? 35.176 9.201 -28.197 1.00 59.00 81 SER A CA 1
ATOM 592 C C . SER A 1 81 ? 35.764 10.090 -27.092 1.00 59.00 81 SER A C 1
ATOM 594 O O . SER A 1 81 ? 35.743 11.317 -27.189 1.00 59.00 81 SER A O 1
ATOM 596 N N . GLY A 1 82 ? 36.291 9.481 -26.022 1.00 64.94 82 GLY A N 1
ATOM 597 C CA . GLY A 1 82 ? 37.048 10.194 -24.983 1.00 64.94 82 GLY A CA 1
ATOM 598 C C . GLY A 1 82 ? 36.608 9.897 -23.546 1.00 64.94 82 GLY A C 1
ATOM 599 O O . GLY A 1 82 ? 36.215 8.785 -23.210 1.00 64.94 82 GLY A O 1
ATOM 600 N N . TRP A 1 83 ? 36.723 10.897 -22.665 1.00 67.25 83 TRP A N 1
ATOM 601 C CA . TRP A 1 83 ? 36.453 10.764 -21.222 1.00 67.25 83 TRP A CA 1
ATOM 602 C C . TRP A 1 83 ? 34.963 10.823 -20.852 1.00 67.25 83 TRP A C 1
ATOM 604 O O . TRP A 1 83 ? 34.605 10.536 -19.709 1.00 67.25 83 TRP A O 1
ATOM 614 N N . ARG A 1 84 ? 34.096 11.213 -21.793 1.00 81.31 84 ARG A N 1
ATOM 615 C CA . ARG A 1 84 ? 32.661 11.383 -21.556 1.00 81.31 84 ARG A CA 1
ATOM 616 C C . ARG A 1 84 ? 31.955 10.027 -21.586 1.00 81.31 84 ARG A C 1
ATOM 618 O O . ARG A 1 84 ? 32.189 9.227 -22.486 1.00 81.31 84 ARG A O 1
ATOM 625 N N . ARG A 1 85 ? 31.077 9.788 -20.611 1.00 86.31 85 ARG A N 1
ATOM 626 C CA . ARG A 1 85 ? 30.154 8.650 -20.645 1.00 86.31 85 ARG A CA 1
ATOM 627 C C . ARG A 1 85 ? 28.927 8.994 -21.481 1.00 86.31 85 ARG A C 1
ATOM 629 O O . ARG A 1 85 ? 28.457 10.132 -21.437 1.00 86.31 85 ARG A O 1
ATOM 636 N N . VAL A 1 86 ? 28.439 8.015 -22.225 1.00 89.94 86 VAL A N 1
ATOM 637 C CA . VAL A 1 86 ? 27.196 8.069 -22.987 1.00 89.94 86 VAL A CA 1
ATOM 638 C C . VAL A 1 86 ? 26.167 7.168 -22.330 1.00 89.94 86 VAL A C 1
ATOM 640 O O . VAL A 1 86 ? 26.495 6.085 -21.846 1.00 89.94 86 VAL A O 1
ATOM 643 N N . ARG A 1 87 ? 24.922 7.631 -22.285 1.00 91.75 87 ARG A N 1
ATOM 644 C CA . ARG A 1 87 ? 23.822 6.863 -21.711 1.00 91.75 87 ARG A CA 1
ATOM 645 C C . ARG A 1 87 ? 23.387 5.768 -22.683 1.00 91.75 87 ARG A C 1
ATOM 647 O O . ARG A 1 87 ? 23.202 6.040 -23.871 1.00 91.75 87 ARG A O 1
ATOM 654 N N . ALA A 1 88 ? 23.181 4.567 -22.162 1.00 94.31 88 ALA A N 1
ATOM 655 C CA . ALA A 1 88 ? 22.621 3.438 -22.891 1.00 94.31 88 ALA A CA 1
ATOM 656 C C . ALA A 1 88 ? 21.433 2.842 -22.134 1.00 94.31 88 ALA A C 1
ATOM 658 O O . ALA A 1 88 ? 21.395 2.894 -20.901 1.00 94.31 88 ALA A O 1
ATOM 659 N N . VAL A 1 89 ? 20.494 2.280 -22.890 1.00 96.50 89 VAL A N 1
ATOM 660 C CA . VAL A 1 89 ? 19.360 1.484 -22.409 1.00 96.50 89 VAL A CA 1
ATOM 661 C C . VAL A 1 89 ? 19.358 0.170 -23.176 1.00 96.50 89 VAL A C 1
ATOM 663 O O . VAL A 1 89 ? 19.634 0.183 -24.371 1.00 96.50 89 VAL A O 1
ATOM 666 N N . TRP A 1 90 ? 19.098 -0.949 -22.516 1.00 96.56 90 TRP A N 1
ATOM 667 C CA . TRP A 1 90 ? 19.093 -2.265 -23.156 1.00 96.56 90 TRP A CA 1
ATOM 668 C C . TRP A 1 90 ? 18.173 -3.229 -22.416 1.00 96.56 90 TRP A C 1
ATOM 670 O O . TRP A 1 90 ? 17.866 -3.021 -21.241 1.00 96.56 90 TRP A O 1
ATOM 680 N N . LEU A 1 91 ? 17.767 -4.291 -23.104 1.00 96.12 91 LEU A N 1
ATOM 681 C CA . LEU A 1 91 ? 17.168 -5.464 -22.483 1.00 96.12 91 LEU A CA 1
ATOM 682 C C . LEU A 1 91 ? 18.277 -6.394 -22.012 1.00 96.12 91 LEU A C 1
ATOM 684 O O . LEU A 1 91 ? 19.233 -6.679 -22.746 1.00 96.12 91 LEU A O 1
ATOM 688 N N . GLY A 1 92 ? 18.161 -6.859 -20.777 1.00 93.12 92 GLY A N 1
ATOM 689 C CA . GLY A 1 92 ? 19.067 -7.860 -20.243 1.00 93.12 92 GLY A CA 1
ATOM 690 C C . GLY A 1 92 ? 18.399 -8.736 -19.204 1.00 93.12 92 GLY A C 1
ATOM 691 O O . GLY A 1 92 ? 17.369 -8.372 -18.655 1.00 93.12 92 GLY A O 1
ATOM 692 N N . HIS A 1 93 ? 19.002 -9.884 -18.934 1.00 92.12 93 HIS A N 1
ATOM 693 C CA . HIS A 1 93 ? 18.477 -10.857 -17.983 1.00 92.12 93 HIS A CA 1
ATOM 694 C C . HIS A 1 93 ? 19.616 -11.613 -17.296 1.00 92.12 93 HIS A C 1
ATOM 696 O O . HIS A 1 93 ? 20.729 -11.715 -17.833 1.00 92.12 93 HIS A O 1
ATOM 702 N N . ALA A 1 94 ? 19.339 -12.140 -16.106 1.00 86.69 94 ALA A N 1
ATOM 703 C CA . ALA A 1 94 ? 20.167 -13.179 -15.507 1.00 86.69 94 ALA A CA 1
ATOM 704 C C . ALA A 1 94 ? 19.808 -14.550 -16.108 1.00 86.69 94 ALA A C 1
ATOM 706 O O . ALA A 1 94 ? 18.810 -14.711 -16.814 1.00 86.69 94 ALA A O 1
ATOM 707 N N . GLU A 1 95 ? 20.649 -15.554 -15.881 1.00 81.69 95 GLU A N 1
ATOM 708 C CA . GLU A 1 95 ? 20.398 -16.902 -16.395 1.00 81.69 95 GLU A CA 1
ATOM 709 C C . GLU A 1 95 ? 19.098 -17.481 -15.808 1.00 81.69 95 GLU A C 1
ATOM 711 O O . GLU A 1 95 ? 18.968 -17.614 -14.596 1.00 81.69 95 GLU A O 1
ATOM 716 N N . GLY A 1 96 ? 18.139 -17.822 -16.677 1.00 78.75 96 GLY A N 1
ATOM 717 C CA . GLY A 1 96 ? 16.843 -18.386 -16.278 1.00 78.75 96 GLY A CA 1
ATOM 718 C C . GLY A 1 96 ? 15.785 -17.373 -15.823 1.00 78.75 96 GLY A C 1
ATOM 719 O O . GLY A 1 96 ? 14.690 -17.797 -15.466 1.00 78.75 96 GLY A O 1
ATOM 720 N N . GLU A 1 97 ? 16.077 -16.070 -15.860 1.00 83.75 97 GLU A N 1
ATOM 721 C CA . GLU A 1 97 ? 15.136 -15.002 -15.488 1.00 83.75 97 GLU A CA 1
ATOM 722 C C . GLU A 1 97 ? 14.561 -14.279 -16.727 1.00 83.75 97 GLU A C 1
ATOM 724 O O . GLU A 1 97 ? 15.217 -14.264 -17.777 1.00 83.75 97 GLU A O 1
ATOM 729 N N . PRO A 1 98 ? 13.354 -13.678 -16.635 1.00 86.94 98 PRO A N 1
ATOM 730 C CA . PRO A 1 98 ? 12.794 -12.813 -17.679 1.00 86.94 98 PRO A CA 1
ATOM 731 C C . PRO A 1 98 ? 13.680 -11.601 -18.005 1.00 86.94 98 PRO A C 1
ATOM 733 O O . PRO A 1 98 ? 14.516 -11.186 -17.197 1.00 86.94 98 PRO A O 1
ATOM 736 N N . ALA A 1 99 ? 13.501 -11.014 -19.193 1.00 91.75 99 ALA A N 1
ATOM 737 C CA . ALA A 1 99 ? 14.218 -9.799 -19.554 1.00 91.75 99 ALA A CA 1
ATOM 738 C C . ALA A 1 99 ? 13.675 -8.572 -18.819 1.00 91.75 99 ALA A C 1
ATOM 740 O O . ALA A 1 99 ? 12.474 -8.352 -18.731 1.00 91.75 99 ALA A O 1
ATOM 741 N N . A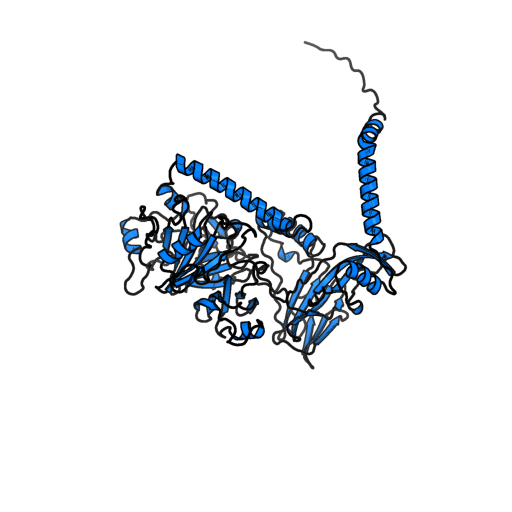SP A 1 100 ? 14.595 -7.731 -18.363 1.00 93.25 100 ASP A N 1
ATOM 742 C CA . ASP A 1 100 ? 14.336 -6.451 -17.718 1.00 93.25 100 ASP A CA 1
ATOM 743 C C . ASP A 1 100 ? 14.962 -5.309 -18.538 1.00 93.25 100 ASP A C 1
ATOM 745 O O . ASP A 1 100 ? 15.917 -5.497 -19.304 1.00 93.25 100 ASP A O 1
ATOM 749 N N . VAL A 1 101 ? 14.469 -4.085 -18.336 1.00 94.56 101 VAL A N 1
ATOM 750 C CA . VAL A 1 101 ? 15.043 -2.876 -18.938 1.00 94.56 101 VAL A CA 1
ATOM 751 C C . VAL A 1 101 ? 16.125 -2.312 -18.027 1.00 94.56 101 VAL A C 1
ATOM 753 O O . VAL A 1 101 ? 15.870 -1.829 -16.922 1.00 94.56 101 VAL A O 1
ATOM 756 N N . PHE A 1 102 ? 17.350 -2.281 -18.534 1.00 94.88 102 PHE A N 1
ATOM 757 C CA . PHE A 1 102 ? 18.495 -1.707 -17.845 1.00 94.88 102 PHE A CA 1
ATOM 758 C C . PHE A 1 102 ? 18.918 -0.391 -18.471 1.00 94.88 102 PHE A C 1
ATOM 760 O O . PHE A 1 102 ? 18.797 -0.177 -19.676 1.00 94.88 102 PHE A O 1
ATOM 767 N N . ALA A 1 103 ? 19.482 0.486 -17.647 1.00 95.06 103 ALA A N 1
ATOM 768 C CA . ALA A 1 103 ? 20.180 1.670 -18.115 1.00 95.06 103 ALA A CA 1
ATOM 769 C C . ALA A 1 103 ? 21.530 1.820 -17.423 1.00 95.06 103 ALA A C 1
ATOM 771 O O . ALA A 1 103 ? 21.720 1.391 -16.287 1.00 95.06 103 ALA A O 1
ATOM 772 N N . GLY A 1 104 ? 22.467 2.477 -18.099 1.00 93.00 104 GLY A N 1
ATOM 773 C CA . GLY A 1 104 ? 23.780 2.755 -17.536 1.00 93.00 104 GLY A CA 1
ATOM 774 C C . GLY A 1 104 ? 24.573 3.770 -18.338 1.00 93.00 104 GLY A C 1
ATOM 775 O O . GLY A 1 104 ? 24.220 4.138 -19.461 1.00 93.00 104 GLY A O 1
ATOM 776 N N . ASP A 1 105 ? 25.667 4.215 -17.734 1.00 91.62 105 ASP A N 1
ATOM 777 C CA . ASP A 1 105 ? 26.592 5.168 -18.321 1.00 91.62 105 ASP A CA 1
ATOM 778 C C . ASP A 1 105 ? 27.831 4.421 -18.827 1.00 91.62 105 ASP A C 1
ATOM 780 O O . ASP A 1 105 ? 28.619 3.872 -18.049 1.00 91.62 105 ASP A O 1
ATOM 784 N N . VAL A 1 106 ? 28.026 4.429 -20.141 1.00 91.62 106 VAL A N 1
ATOM 785 C CA . VAL A 1 106 ? 29.069 3.665 -20.828 1.00 91.62 106 VAL A CA 1
ATOM 786 C C . VAL A 1 106 ? 30.146 4.606 -21.339 1.00 91.62 106 VAL A C 1
ATOM 788 O O . VAL A 1 106 ? 29.860 5.637 -21.944 1.00 91.62 106 VAL A O 1
ATOM 791 N N . ARG A 1 107 ? 31.413 4.257 -21.138 1.00 90.19 107 ARG A N 1
ATOM 792 C CA . ARG A 1 107 ? 32.535 4.998 -21.722 1.00 90.19 107 ARG A CA 1
ATOM 793 C C . ARG A 1 107 ? 33.089 4.257 -22.926 1.00 90.19 107 ARG A C 1
ATOM 795 O O . ARG A 1 107 ? 33.566 3.133 -22.786 1.00 90.19 107 ARG A O 1
ATOM 802 N N . LEU A 1 108 ? 33.071 4.913 -24.084 1.00 88.19 108 LEU A N 1
ATOM 803 C CA . LEU A 1 108 ? 33.485 4.331 -25.360 1.00 88.19 108 LEU A CA 1
ATOM 804 C C . LEU A 1 108 ? 34.812 4.917 -25.856 1.00 88.19 108 LEU A C 1
ATOM 806 O O . LEU A 1 108 ? 35.090 6.113 -25.727 1.00 88.19 108 LEU A O 1
ATOM 810 N N . LYS A 1 109 ? 35.632 4.069 -26.477 1.00 85.50 109 LYS A N 1
ATOM 811 C CA . LYS A 1 109 ? 36.767 4.490 -27.309 1.00 85.50 109 LYS A CA 1
ATOM 812 C C . LYS A 1 109 ? 36.292 4.841 -28.722 1.00 85.50 109 LYS A C 1
ATOM 814 O O . LYS A 1 109 ? 35.202 4.470 -29.142 1.00 85.50 109 LYS A O 1
ATOM 819 N N . ALA A 1 110 ? 37.150 5.517 -29.491 1.00 81.50 110 ALA A N 1
ATOM 820 C CA . ALA A 1 110 ? 36.868 5.865 -30.889 1.00 81.50 110 ALA A CA 1
ATOM 821 C C . ALA A 1 110 ? 36.618 4.649 -31.796 1.00 81.50 110 ALA A C 1
ATOM 823 O O . ALA A 1 110 ? 35.902 4.766 -32.781 1.00 81.50 110 ALA A O 1
ATOM 824 N N . ASN A 1 111 ? 37.181 3.489 -31.452 1.00 80.94 111 ASN A N 1
ATOM 825 C CA . ASN A 1 111 ? 36.977 2.232 -32.170 1.00 80.94 111 ASN A CA 1
ATOM 826 C C . ASN A 1 111 ? 35.733 1.452 -31.697 1.00 80.94 111 ASN A C 1
ATOM 828 O O . ASN A 1 111 ? 35.604 0.282 -32.032 1.00 80.94 111 ASN A O 1
ATOM 832 N N . GLY A 1 112 ? 34.867 2.053 -30.873 1.00 83.06 112 GLY A N 1
ATOM 833 C CA . GLY A 1 112 ? 33.663 1.409 -30.342 1.00 83.06 112 GLY A CA 1
ATOM 834 C C . GLY A 1 112 ? 33.884 0.527 -29.111 1.00 83.06 112 GLY A C 1
ATOM 835 O O . GLY A 1 112 ? 32.910 0.117 -28.493 1.00 83.06 112 GLY A O 1
ATOM 836 N N . ALA A 1 113 ? 35.129 0.282 -28.693 1.00 88.31 113 ALA A N 1
ATOM 837 C CA . ALA A 1 113 ? 35.403 -0.533 -27.511 1.00 88.31 113 ALA A CA 1
ATOM 838 C C . ALA A 1 113 ? 34.875 0.123 -26.223 1.00 88.31 113 ALA A C 1
ATOM 840 O O . ALA A 1 113 ? 35.049 1.330 -26.008 1.00 88.31 113 ALA A O 1
ATOM 841 N N . VAL A 1 114 ? 34.306 -0.685 -25.329 1.00 89.94 114 VAL A N 1
ATOM 842 C CA . VAL A 1 114 ? 33.829 -0.248 -24.011 1.00 89.94 114 VAL A CA 1
ATOM 843 C C . VAL A 1 114 ? 34.994 -0.251 -23.027 1.00 89.94 114 VAL A C 1
ATOM 845 O O . VAL A 1 114 ? 35.669 -1.261 -22.844 1.00 89.94 114 VAL A O 1
ATOM 848 N N . VAL A 1 115 ? 35.238 0.890 -22.382 1.00 88.19 115 VAL A N 1
ATOM 849 C CA . VAL A 1 115 ? 36.270 1.048 -21.345 1.00 88.19 115 VAL A CA 1
ATOM 850 C C . VAL A 1 115 ? 35.722 0.656 -19.979 1.00 88.19 115 VAL A C 1
ATOM 852 O O . VAL A 1 115 ? 36.343 -0.124 -19.268 1.00 88.19 115 VAL A O 1
ATOM 855 N N . ASP A 1 116 ? 34.574 1.222 -19.608 1.00 87.31 116 ASP A N 1
ATOM 856 C CA . ASP A 1 116 ? 33.844 0.883 -18.393 1.00 87.31 116 ASP A CA 1
ATOM 857 C C . ASP A 1 116 ? 32.346 1.145 -18.556 1.00 87.31 116 ASP A C 1
ATOM 859 O O . ASP A 1 116 ? 31.907 1.892 -19.434 1.00 87.31 116 ASP A O 1
ATOM 863 N N . VAL A 1 117 ? 31.584 0.536 -17.651 1.00 88.56 117 VAL A N 1
ATOM 864 C CA . VAL A 1 117 ? 30.155 0.783 -17.467 1.00 88.56 117 VAL A CA 1
ATOM 865 C C . VAL A 1 117 ? 29.924 1.125 -16.000 1.00 88.56 117 VAL A C 1
ATOM 867 O O . VAL A 1 117 ? 30.320 0.361 -15.108 1.00 88.56 117 VAL A O 1
ATOM 870 N N . ALA A 1 118 ? 29.305 2.276 -15.758 1.00 87.44 118 ALA A N 1
ATOM 871 C CA . ALA A 1 118 ? 28.968 2.800 -14.440 1.00 87.44 118 ALA A CA 1
ATOM 872 C C . ALA A 1 118 ? 27.450 2.982 -14.303 1.00 87.44 118 ALA A C 1
ATOM 874 O O . ALA A 1 118 ? 26.752 3.086 -15.308 1.00 87.44 118 ALA A O 1
ATOM 875 N N . TRP A 1 119 ? 26.963 3.047 -13.059 1.00 85.62 119 TRP A N 1
ATOM 876 C CA . TRP A 1 119 ? 25.549 3.308 -12.750 1.00 85.62 119 TRP A CA 1
ATOM 877 C C . TRP A 1 119 ? 24.579 2.385 -13.495 1.00 85.62 119 TRP A C 1
ATOM 879 O O . TRP A 1 119 ? 23.569 2.840 -14.018 1.00 85.62 119 TRP A O 1
ATOM 889 N N . VAL A 1 120 ? 24.923 1.095 -13.582 1.00 90.38 120 VAL A N 1
ATOM 890 C CA . VAL A 1 120 ? 24.011 0.094 -14.143 1.00 90.38 120 VAL A CA 1
ATOM 891 C C . VAL A 1 120 ? 22.841 -0.061 -13.180 1.00 90.38 120 VAL A C 1
ATOM 893 O O . VAL A 1 120 ? 23.044 -0.434 -12.026 1.00 90.38 120 VAL A O 1
ATOM 896 N N . SER A 1 121 ? 21.646 0.231 -13.672 1.00 90.19 121 SER A N 1
ATOM 897 C CA . SER A 1 121 ? 20.397 0.212 -12.922 1.00 90.19 121 SER A CA 1
ATOM 898 C C . SER A 1 121 ? 19.371 -0.638 -13.662 1.00 90.19 121 SER A C 1
ATOM 900 O O . SER A 1 121 ? 19.110 -0.386 -14.838 1.00 90.19 121 SER A O 1
ATOM 902 N N . ASN A 1 122 ? 18.776 -1.607 -12.964 1.00 90.81 122 ASN A N 1
ATOM 903 C CA . ASN A 1 122 ? 17.562 -2.287 -13.412 1.00 90.81 122 ASN A CA 1
ATOM 904 C C . ASN A 1 122 ? 16.361 -1.358 -13.155 1.00 90.81 122 ASN A C 1
ATOM 906 O O . ASN A 1 122 ? 16.081 -1.030 -11.995 1.00 90.81 122 ASN A O 1
ATOM 910 N N . LEU A 1 123 ? 15.721 -0.886 -14.230 1.00 88.94 123 LEU A N 1
ATOM 911 C CA . LEU A 1 123 ? 14.632 0.096 -14.190 1.00 88.94 123 LEU A CA 1
ATOM 912 C C . LEU A 1 123 ? 13.244 -0.537 -14.032 1.00 88.94 123 LEU A C 1
ATOM 914 O O . LEU A 1 123 ? 12.302 0.185 -13.705 1.00 88.94 123 LEU A O 1
ATOM 918 N N . THR A 1 124 ? 13.110 -1.837 -14.290 1.00 84.75 124 THR A N 1
ATOM 919 C CA . THR A 1 124 ? 11.828 -2.559 -14.278 1.00 84.75 124 THR A CA 1
ATOM 920 C C . THR A 1 124 ? 11.707 -3.479 -13.074 1.00 84.75 124 THR A C 1
ATOM 922 O O . THR A 1 124 ? 10.689 -3.412 -12.396 1.00 84.75 124 THR A O 1
ATOM 925 N N . ARG A 1 125 ? 12.763 -4.239 -12.745 1.00 77.31 125 ARG A N 1
ATOM 926 C CA . ARG A 1 125 ? 12.805 -5.197 -11.620 1.00 77.31 125 ARG A CA 1
ATOM 927 C C . ARG A 1 125 ? 11.581 -6.113 -11.605 1.00 77.31 125 ARG A C 1
ATOM 929 O O . ARG A 1 125 ? 10.922 -6.263 -10.575 1.00 77.31 125 ARG A O 1
ATOM 936 N N . THR A 1 126 ? 11.248 -6.670 -12.760 1.00 69.81 126 THR A N 1
ATOM 937 C CA . THR A 1 126 ? 10.034 -7.464 -12.918 1.00 69.81 126 THR A CA 1
ATOM 938 C C . THR A 1 126 ? 10.287 -8.920 -12.554 1.00 69.81 126 THR A C 1
ATOM 940 O O . THR A 1 126 ? 11.186 -9.562 -13.079 1.00 69.81 126 THR A O 1
ATOM 943 N N . ALA A 1 127 ? 9.505 -9.445 -11.607 1.00 64.31 127 ALA A N 1
ATOM 944 C CA . ALA A 1 127 ? 9.657 -10.826 -11.139 1.00 64.31 127 ALA A CA 1
ATOM 945 C C . ALA A 1 127 ? 9.007 -11.852 -12.087 1.00 64.31 127 ALA A C 1
ATOM 947 O O . ALA A 1 127 ? 9.387 -13.019 -12.083 1.00 64.31 127 ALA A O 1
ATOM 948 N N . GLY A 1 128 ? 8.031 -11.423 -12.894 1.00 68.44 128 GLY A N 1
ATOM 949 C CA . GLY A 1 128 ? 7.238 -12.311 -13.753 1.00 68.44 128 GLY A CA 1
ATOM 950 C C . GLY A 1 128 ? 6.827 -11.704 -15.094 1.00 68.44 128 GLY A C 1
ATOM 951 O O . GLY A 1 128 ? 6.000 -12.289 -15.790 1.00 68.44 128 GLY A O 1
ATOM 952 N N . ALA A 1 129 ? 7.373 -10.540 -15.458 1.00 82.38 129 ALA A N 1
ATOM 953 C CA . ALA A 1 129 ? 7.158 -9.946 -16.770 1.00 82.38 129 ALA A CA 1
ATOM 954 C C . ALA A 1 129 ? 8.425 -10.060 -17.621 1.00 82.38 129 ALA A C 1
ATOM 956 O O . ALA A 1 129 ? 9.525 -9.861 -17.127 1.00 82.38 129 ALA A O 1
ATOM 957 N N . ASP A 1 130 ? 8.256 -10.379 -18.900 1.00 88.81 130 ASP A N 1
ATOM 958 C CA . ASP A 1 130 ? 9.322 -10.353 -19.897 1.00 88.81 130 ASP A CA 1
ATOM 959 C C . ASP A 1 130 ? 9.236 -9.036 -20.675 1.00 88.81 130 ASP A C 1
ATOM 961 O O . ASP A 1 130 ? 8.306 -8.811 -21.464 1.00 88.81 130 ASP A O 1
ATOM 965 N N . GLU A 1 131 ? 10.174 -8.133 -20.400 1.00 93.12 131 GLU A N 1
ATOM 966 C CA . GLU A 1 131 ? 10.241 -6.823 -21.032 1.00 93.12 131 GLU A CA 1
ATOM 967 C C . GLU A 1 131 ? 10.851 -6.927 -22.429 1.00 93.12 131 GLU A C 1
ATOM 969 O O . GLU A 1 131 ? 11.914 -7.504 -22.651 1.00 93.12 131 GLU A O 1
ATOM 974 N N . THR A 1 132 ? 10.173 -6.341 -23.412 1.00 93.56 132 THR A N 1
ATOM 975 C CA . THR A 1 132 ? 10.523 -6.507 -24.821 1.00 93.56 132 THR A CA 1
ATOM 976 C C . THR A 1 132 ? 10.275 -5.243 -25.645 1.00 93.56 132 THR A C 1
ATOM 978 O O . THR A 1 132 ? 9.700 -4.261 -25.176 1.00 93.56 132 THR A O 1
ATOM 981 N N . LEU A 1 133 ? 10.717 -5.278 -26.905 1.00 93.00 133 LEU A N 1
ATOM 982 C CA . LEU A 1 133 ? 10.524 -4.243 -27.924 1.00 93.00 133 LEU A CA 1
ATOM 983 C C . LEU A 1 133 ? 10.897 -2.830 -27.451 1.00 93.00 133 LEU A C 1
ATOM 985 O O . LEU A 1 133 ? 10.031 -1.986 -27.244 1.00 93.00 133 LEU A O 1
ATOM 989 N N . LEU A 1 134 ? 12.193 -2.542 -27.331 1.00 96.06 134 LEU A N 1
ATOM 990 C CA . LEU A 1 134 ? 12.642 -1.181 -27.043 1.00 96.06 134 LEU A CA 1
ATOM 991 C C . LEU A 1 134 ? 12.514 -0.271 -28.272 1.00 96.06 134 LEU A C 1
ATOM 993 O O . LEU A 1 134 ? 13.064 -0.549 -29.336 1.00 96.06 134 LEU A O 1
ATOM 997 N N . ALA A 1 135 ? 11.853 0.871 -28.098 1.00 96.19 135 ALA A N 1
ATOM 998 C CA . ALA A 1 135 ? 11.763 1.928 -29.099 1.00 96.19 135 ALA A CA 1
ATOM 999 C C . ALA A 1 135 ? 12.191 3.266 -28.494 1.00 96.19 135 ALA A C 1
ATOM 1001 O O . ALA A 1 135 ? 11.840 3.585 -27.362 1.00 96.19 135 ALA A O 1
ATOM 1002 N N . ARG A 1 136 ? 12.918 4.096 -29.248 1.00 95.31 136 ARG A N 1
ATOM 1003 C CA . ARG A 1 136 ? 13.401 5.399 -28.766 1.00 95.31 136 ARG A CA 1
ATOM 1004 C C . ARG A 1 136 ? 12.819 6.566 -29.549 1.00 95.31 136 ARG A C 1
ATOM 1006 O O . ARG A 1 136 ? 12.871 6.582 -30.773 1.00 95.31 136 ARG A O 1
ATOM 1013 N N . LEU A 1 137 ? 12.430 7.606 -28.814 1.00 94.69 137 LEU A N 1
ATOM 1014 C CA . LEU A 1 137 ? 12.024 8.907 -29.334 1.00 94.69 137 LEU A CA 1
ATOM 1015 C C . LEU A 1 137 ? 12.686 10.038 -28.525 1.00 94.69 137 LEU A C 1
ATOM 1017 O O . LEU A 1 137 ? 12.217 10.437 -27.459 1.00 94.69 137 LEU A O 1
ATOM 1021 N N . GLY A 1 138 ? 13.799 10.578 -29.032 1.00 91.50 138 GLY A N 1
ATOM 1022 C CA . GLY A 1 138 ? 14.560 11.624 -28.335 1.00 91.50 138 GLY A CA 1
ATOM 1023 C C . GLY A 1 138 ? 15.181 11.116 -27.027 1.00 91.50 138 GLY A C 1
ATOM 1024 O O . GLY A 1 138 ? 15.992 10.186 -27.061 1.00 91.50 138 GLY A O 1
ATOM 1025 N N . ASP A 1 139 ? 14.811 11.734 -25.902 1.00 91.62 139 ASP A N 1
ATOM 1026 C CA . ASP A 1 139 ? 15.155 11.294 -24.537 1.00 91.62 139 ASP A CA 1
ATOM 1027 C C . ASP A 1 139 ? 14.118 10.319 -23.938 1.00 91.62 139 ASP A C 1
ATOM 1029 O O . ASP A 1 139 ? 14.225 9.957 -22.768 1.00 91.62 139 ASP A O 1
ATOM 1033 N N . HIS A 1 140 ? 13.132 9.872 -24.723 1.00 95.50 140 HIS A N 1
ATOM 1034 C CA . HIS A 1 140 ? 12.136 8.897 -24.282 1.00 95.50 140 HIS A CA 1
ATOM 1035 C C . HIS A 1 140 ? 12.430 7.510 -24.843 1.00 95.50 140 HIS A C 1
ATOM 1037 O O . HIS A 1 140 ? 12.857 7.375 -25.995 1.00 95.50 140 HIS A O 1
ATOM 1043 N N . VAL A 1 141 ? 12.148 6.482 -24.049 1.00 96.81 141 VAL A N 1
ATOM 1044 C CA . VAL A 1 141 ? 12.212 5.078 -24.471 1.00 96.81 141 VAL A CA 1
ATOM 1045 C C . VAL A 1 141 ? 10.910 4.396 -24.097 1.00 96.81 141 VAL A C 1
ATOM 1047 O O . VAL A 1 141 ? 10.494 4.474 -22.948 1.00 96.81 141 VAL A O 1
ATOM 1050 N N . ALA A 1 142 ? 10.274 3.736 -25.053 1.00 96.50 142 ALA A N 1
ATOM 1051 C CA . ALA A 1 142 ? 9.115 2.899 -24.811 1.00 96.50 142 ALA A CA 1
ATOM 1052 C C . ALA A 1 142 ? 9.514 1.421 -24.829 1.00 96.50 142 ALA A C 1
ATOM 1054 O O . ALA A 1 142 ? 10.417 1.034 -25.574 1.00 96.50 142 ALA A O 1
ATOM 1055 N N . TYR A 1 143 ? 8.836 0.622 -24.014 1.00 95.25 143 TYR A N 1
ATOM 1056 C CA . TYR A 1 143 ? 8.971 -0.830 -23.967 1.00 95.25 143 TYR A CA 1
ATOM 1057 C C . TYR A 1 143 ? 7.612 -1.485 -23.719 1.00 95.25 143 TYR A C 1
ATOM 1059 O O . TYR A 1 143 ? 6.661 -0.831 -23.276 1.00 95.25 143 TYR A O 1
ATOM 1067 N N . ALA A 1 144 ? 7.526 -2.771 -24.027 1.00 94.00 144 ALA A N 1
ATOM 1068 C CA . ALA A 1 144 ? 6.340 -3.594 -23.861 1.00 94.00 144 ALA A CA 1
ATOM 1069 C C . ALA A 1 144 ? 6.582 -4.671 -22.796 1.00 94.00 144 ALA A C 1
ATOM 1071 O O . ALA A 1 144 ? 7.580 -5.378 -22.876 1.00 94.00 144 ALA A O 1
ATOM 1072 N N . SER A 1 145 ? 5.642 -4.830 -21.863 1.00 92.19 145 SER A N 1
ATOM 1073 C CA . SER A 1 145 ? 5.701 -5.851 -20.810 1.00 92.19 145 SER A CA 1
ATOM 1074 C C . SER A 1 145 ? 4.821 -7.040 -21.174 1.00 92.19 145 SER A C 1
ATOM 1076 O O . SER A 1 145 ? 3.609 -6.869 -21.376 1.00 92.19 145 SER A O 1
ATOM 1078 N N . ARG A 1 146 ? 5.403 -8.243 -21.241 1.00 89.50 146 ARG A N 1
ATOM 1079 C CA . ARG A 1 146 ? 4.653 -9.488 -21.459 1.00 89.50 146 ARG A CA 1
ATOM 1080 C C . ARG A 1 146 ? 4.526 -10.299 -20.182 1.00 89.50 146 ARG A C 1
ATOM 1082 O O . ARG A 1 146 ? 5.510 -10.486 -19.487 1.00 89.50 146 ARG A O 1
ATOM 1089 N N . VAL A 1 147 ? 3.349 -10.860 -19.942 1.00 84.50 147 VAL A N 1
ATOM 1090 C CA . VAL A 1 147 ? 3.126 -11.889 -18.915 1.00 84.50 147 VAL A CA 1
ATOM 1091 C C . VAL A 1 147 ? 2.453 -13.068 -19.606 1.00 84.50 147 VAL A C 1
ATOM 1093 O O . VAL A 1 147 ? 1.530 -12.873 -20.399 1.00 84.50 147 VAL A O 1
ATOM 1096 N N . ASP A 1 148 ? 2.976 -14.279 -19.408 1.00 79.12 148 ASP A N 1
ATOM 1097 C CA . ASP A 1 148 ? 2.493 -15.508 -20.060 1.00 79.12 148 ASP A CA 1
ATOM 1098 C C . ASP A 1 148 ? 2.306 -15.374 -21.587 1.00 79.12 148 ASP A C 1
ATOM 1100 O O . ASP A 1 148 ? 1.327 -15.829 -22.182 1.00 79.12 148 ASP A O 1
ATOM 1104 N N . GLY A 1 149 ? 3.242 -14.680 -22.242 1.00 81.38 149 GLY A N 1
ATOM 1105 C CA . GLY A 1 149 ? 3.242 -14.460 -23.692 1.00 81.38 149 GLY A CA 1
ATOM 1106 C C . GLY A 1 149 ? 2.262 -13.393 -24.199 1.00 81.38 149 GLY A C 1
ATOM 1107 O O . GLY A 1 149 ? 2.310 -13.049 -25.387 1.00 81.38 149 GLY A O 1
ATOM 1108 N N . LYS A 1 150 ? 1.431 -12.802 -23.337 1.00 87.62 150 LYS A N 1
ATOM 1109 C CA . LYS A 1 150 ? 0.478 -11.743 -23.698 1.00 87.62 150 LYS A CA 1
ATOM 1110 C C . LYS A 1 150 ? 0.995 -10.367 -23.301 1.00 87.62 150 LYS A C 1
ATOM 1112 O O . LYS A 1 150 ? 1.657 -10.214 -22.283 1.00 87.62 150 LYS A O 1
ATOM 1117 N N . LEU A 1 151 ? 0.699 -9.362 -24.121 1.00 88.75 151 LEU A N 1
ATOM 1118 C CA . LEU A 1 151 ? 1.009 -7.966 -23.838 1.00 88.75 151 LEU A CA 1
ATOM 1119 C C . LEU A 1 151 ? 0.064 -7.430 -22.761 1.00 88.75 151 LEU A C 1
ATOM 1121 O O . LEU A 1 151 ? -1.128 -7.269 -23.021 1.00 88.75 151 LEU A O 1
ATOM 1125 N N . GLU A 1 152 ? 0.617 -7.100 -21.600 1.00 88.56 152 GLU A N 1
ATOM 1126 C CA . GLU A 1 152 ? -0.124 -6.535 -20.466 1.00 88.56 152 GLU A CA 1
ATOM 1127 C C . GLU A 1 152 ? -0.022 -5.008 -20.418 1.00 88.56 152 GLU A C 1
ATOM 1129 O O . GLU A 1 152 ? -0.956 -4.322 -20.000 1.00 88.56 152 GLU A O 1
ATOM 1134 N N . ALA A 1 153 ? 1.107 -4.441 -20.852 1.00 90.75 153 ALA A N 1
ATOM 1135 C CA . ALA A 1 153 ? 1.292 -2.997 -20.848 1.00 90.75 153 ALA A CA 1
ATOM 1136 C C . ALA A 1 153 ? 2.340 -2.506 -21.840 1.00 90.75 153 ALA A C 1
ATOM 1138 O O . ALA A 1 153 ? 3.262 -3.222 -22.224 1.00 90.75 153 ALA A O 1
ATOM 1139 N N . VAL A 1 154 ? 2.225 -1.222 -22.168 1.00 93.31 154 VAL A N 1
ATOM 1140 C CA . VAL A 1 154 ? 3.285 -0.427 -22.786 1.00 93.31 154 VAL A CA 1
ATOM 1141 C C . VAL A 1 154 ? 3.700 0.652 -21.795 1.00 93.31 154 VAL A C 1
ATOM 1143 O O . VAL A 1 154 ? 2.853 1.339 -21.220 1.00 93.31 154 VAL A O 1
ATOM 1146 N N . THR A 1 155 ? 5.001 0.827 -21.590 1.00 93.50 155 THR A N 1
ATOM 1147 C CA . THR A 1 155 ? 5.535 1.842 -20.678 1.00 93.50 155 THR A CA 1
ATOM 1148 C C . THR A 1 155 ? 6.475 2.774 -21.422 1.00 93.50 155 THR A C 1
ATOM 1150 O O . THR A 1 155 ? 7.330 2.332 -22.181 1.00 93.50 155 THR A O 1
ATOM 1153 N N . VAL A 1 156 ? 6.328 4.076 -21.181 1.00 94.69 156 VAL A N 1
ATOM 1154 C CA . VAL A 1 156 ? 7.201 5.129 -21.702 1.00 94.69 156 VAL A CA 1
ATOM 1155 C C . VAL A 1 156 ? 8.044 5.686 -20.558 1.00 94.69 156 VAL A C 1
ATOM 1157 O O . VAL A 1 156 ? 7.517 6.149 -19.544 1.00 94.69 156 VAL A O 1
ATOM 1160 N N . LEU A 1 157 ? 9.359 5.640 -20.735 1.00 94.62 157 LEU A N 1
ATOM 1161 C CA . LEU A 1 157 ? 10.373 6.194 -19.849 1.00 94.62 157 LEU A CA 1
ATOM 1162 C C . LEU A 1 157 ? 10.833 7.560 -20.362 1.00 94.62 157 LEU A C 1
ATOM 1164 O O . LEU A 1 157 ? 11.129 7.696 -21.547 1.00 94.62 157 LEU A O 1
ATOM 1168 N N . ASP A 1 158 ? 10.948 8.541 -19.471 1.00 94.06 158 ASP A N 1
ATOM 1169 C CA . ASP A 1 158 ? 11.502 9.873 -19.733 1.00 94.06 158 ASP A CA 1
ATOM 1170 C C . ASP A 1 158 ? 12.846 10.042 -19.007 1.00 94.06 158 ASP A C 1
ATOM 1172 O O . ASP A 1 158 ? 12.918 10.162 -17.778 1.00 94.06 158 ASP A O 1
ATOM 1176 N N . PHE A 1 159 ? 13.935 10.072 -19.777 1.00 93.06 159 PHE A N 1
ATOM 1177 C CA . PHE A 1 159 ? 15.288 10.246 -19.249 1.00 93.06 159 PHE A CA 1
ATOM 1178 C C . PHE A 1 159 ? 15.668 11.714 -18.984 1.00 93.06 159 PHE A C 1
ATOM 1180 O O . PHE A 1 159 ? 16.782 11.963 -18.509 1.00 93.06 159 PHE A O 1
ATOM 1187 N N . ALA A 1 160 ? 14.782 12.684 -19.242 1.00 91.31 160 ALA A N 1
ATOM 1188 C CA . ALA A 1 160 ? 14.929 14.060 -18.757 1.00 91.31 160 ALA A CA 1
ATOM 1189 C C . ALA A 1 160 ? 14.663 14.167 -17.241 1.00 91.31 160 ALA A C 1
ATOM 1191 O O . ALA A 1 160 ? 15.169 15.085 -16.577 1.00 91.31 160 ALA A O 1
ATOM 1192 N N . GLY A 1 161 ? 13.923 13.202 -16.687 1.00 91.06 161 GLY A N 1
ATOM 1193 C CA . GLY A 1 161 ? 13.688 13.024 -15.260 1.00 91.06 161 GLY A CA 1
ATOM 1194 C C . GLY A 1 161 ? 12.214 12.879 -14.906 1.00 91.06 161 GLY A C 1
ATOM 1195 O O . GLY A 1 161 ? 11.329 12.928 -15.751 1.00 91.06 161 GLY A O 1
ATOM 1196 N N . GLU A 1 162 ? 11.950 12.714 -13.619 1.00 91.50 162 GLU A N 1
ATOM 1197 C CA . GLU A 1 162 ? 10.594 12.633 -13.093 1.00 91.50 162 GLU A CA 1
ATOM 1198 C C . GLU A 1 162 ? 9.848 13.975 -13.207 1.00 91.50 162 GLU A C 1
ATOM 1200 O O . GLU A 1 162 ? 10.462 15.037 -13.015 1.00 91.50 162 GLU A O 1
ATOM 1205 N N . PRO A 1 163 ? 8.520 13.949 -13.443 1.00 88.69 163 PRO A N 1
ATOM 1206 C CA . PRO A 1 163 ? 7.691 15.147 -13.394 1.00 88.69 163 PRO A CA 1
ATOM 1207 C C . PRO A 1 163 ? 7.818 15.855 -12.041 1.00 88.69 163 PRO A C 1
ATOM 1209 O O . PRO A 1 163 ? 7.708 15.240 -10.974 1.00 88.69 163 PRO A O 1
ATOM 1212 N N . VAL A 1 164 ? 8.028 17.173 -12.070 1.00 86.31 164 VAL A N 1
ATOM 1213 C CA . VAL A 1 164 ? 8.205 17.989 -10.854 1.00 86.31 164 VAL A CA 1
ATOM 1214 C C . VAL A 1 164 ? 6.929 17.986 -10.006 1.00 86.31 164 VAL A C 1
ATOM 1216 O O . VAL A 1 164 ? 6.989 18.094 -8.782 1.00 86.31 164 VAL A O 1
ATOM 1219 N N . GLU A 1 165 ? 5.781 17.805 -10.654 1.00 87.19 165 GLU A N 1
ATOM 1220 C CA . GLU A 1 165 ? 4.443 17.681 -10.080 1.00 87.19 165 GLU A CA 1
ATOM 1221 C C . GLU A 1 165 ? 4.378 16.601 -8.991 1.00 87.19 165 GLU A C 1
ATOM 1223 O O . GLU A 1 165 ? 3.681 16.798 -8.000 1.00 87.19 165 GLU A O 1
ATOM 1228 N N . LEU A 1 166 ? 5.142 15.506 -9.119 1.00 86.44 166 LEU A N 1
ATOM 1229 C CA . LEU A 1 166 ? 5.119 14.383 -8.169 1.00 86.44 166 LEU A CA 1
ATOM 1230 C C . LEU A 1 166 ? 5.588 14.768 -6.763 1.00 86.44 166 LEU A C 1
ATOM 1232 O O . LEU A 1 166 ? 5.187 14.144 -5.783 1.00 86.44 166 LEU A O 1
ATOM 1236 N N . THR A 1 167 ? 6.463 15.770 -6.667 1.00 88.81 167 THR A N 1
ATOM 1237 C CA . THR A 1 167 ? 7.108 16.173 -5.409 1.00 88.81 167 THR A CA 1
ATOM 1238 C C . THR A 1 167 ? 6.962 17.666 -5.121 1.00 88.81 167 THR A C 1
ATOM 1240 O O . THR A 1 167 ? 7.604 18.184 -4.207 1.00 88.81 167 THR A O 1
ATOM 1243 N N . ARG A 1 168 ? 6.126 18.378 -5.893 1.00 87.31 168 ARG A N 1
ATOM 1244 C CA . ARG A 1 168 ? 5.970 19.838 -5.815 1.00 87.31 168 ARG A CA 1
ATOM 1245 C C . ARG A 1 168 ? 5.586 20.302 -4.413 1.00 87.31 168 ARG A C 1
ATOM 1247 O O . ARG A 1 168 ? 6.179 21.252 -3.910 1.00 87.31 168 ARG A O 1
ATOM 1254 N N . ASP A 1 169 ? 4.662 19.583 -3.786 1.00 85.00 169 ASP A N 1
ATOM 1255 C CA . ASP A 1 169 ? 4.106 19.927 -2.475 1.00 85.00 169 ASP A CA 1
ATOM 1256 C C . ASP A 1 169 ? 4.908 19.316 -1.313 1.00 85.00 169 ASP A C 1
ATOM 1258 O O . ASP A 1 169 ? 4.499 19.369 -0.154 1.00 85.00 169 ASP A O 1
ATOM 1262 N N . TRP A 1 170 ? 6.054 18.692 -1.603 1.00 88.88 170 TRP A N 1
ATOM 1263 C CA . TRP A 1 170 ? 6.885 18.067 -0.582 1.00 88.88 170 TRP A CA 1
ATOM 1264 C C . TRP A 1 170 ? 7.868 19.067 0.034 1.00 88.88 170 TRP A C 1
ATOM 1266 O O . TRP A 1 170 ? 8.432 19.915 -0.668 1.00 88.88 170 TRP A O 1
ATOM 1276 N N . PRO A 1 171 ? 8.176 18.927 1.335 1.00 89.19 171 PRO A N 1
ATOM 1277 C CA . PRO A 1 171 ? 9.224 19.715 1.964 1.00 89.19 171 PRO A CA 1
ATOM 1278 C C . PRO A 1 171 ? 10.588 19.403 1.333 1.00 89.19 171 PRO A C 1
ATOM 1280 O O . PRO A 1 171 ? 10.837 18.290 0.864 1.00 89.19 171 PRO A O 1
ATOM 1283 N N . LEU A 1 172 ? 11.514 20.368 1.386 1.00 89.44 172 LEU A N 1
ATOM 1284 C CA . LEU A 1 172 ? 12.846 20.258 0.772 1.00 89.44 172 LEU A CA 1
ATOM 1285 C C . LEU A 1 172 ? 13.589 18.973 1.173 1.00 89.44 172 LEU A C 1
ATOM 1287 O O . LEU A 1 172 ? 14.192 18.322 0.322 1.00 89.44 172 LEU A O 1
ATOM 1291 N N . ARG A 1 173 ? 13.488 18.572 2.447 1.00 87.94 173 ARG A N 1
ATOM 1292 C CA . ARG A 1 173 ? 14.086 17.328 2.956 1.00 87.94 173 ARG A CA 1
ATOM 1293 C C . ARG A 1 173 ? 13.609 16.089 2.185 1.00 87.94 173 ARG A C 1
ATOM 1295 O O . ARG A 1 173 ? 14.428 15.267 1.797 1.00 87.94 173 ARG A O 1
ATOM 1302 N N . ALA A 1 174 ? 12.306 15.990 1.914 1.00 86.75 174 ALA A N 1
ATOM 1303 C CA . ALA A 1 174 ? 11.704 14.833 1.257 1.00 86.75 174 ALA A CA 1
ATOM 1304 C C . ALA A 1 174 ? 12.035 14.815 -0.238 1.00 86.75 174 ALA A C 1
ATOM 1306 O O . ALA A 1 174 ? 12.235 13.755 -0.824 1.00 86.75 174 ALA A O 1
ATOM 1307 N N . ARG A 1 175 ? 12.174 15.996 -0.850 1.00 90.88 175 ARG A N 1
ATOM 1308 C CA . ARG A 1 175 ? 12.665 16.137 -2.227 1.00 90.88 175 ARG A CA 1
ATOM 1309 C C . ARG A 1 175 ? 14.129 15.706 -2.355 1.00 90.88 175 ARG A C 1
ATOM 1311 O O . ARG A 1 175 ? 14.477 15.053 -3.333 1.00 90.88 175 ARG A O 1
ATOM 1318 N N . LEU A 1 176 ? 14.971 16.021 -1.365 1.00 89.44 176 LEU A N 1
ATOM 1319 C CA . LEU A 1 176 ? 16.361 15.555 -1.319 1.00 89.44 176 LEU A CA 1
ATOM 1320 C C . LEU A 1 176 ? 16.446 14.036 -1.117 1.00 89.44 176 LEU A C 1
ATOM 1322 O O . LEU A 1 176 ? 17.205 13.380 -1.824 1.00 89.44 176 LEU A O 1
ATOM 1326 N N . GLN A 1 177 ? 15.638 13.476 -0.212 1.00 88.06 177 GLN A N 1
ATOM 1327 C CA . GLN A 1 177 ? 15.520 12.023 -0.030 1.00 88.06 177 GLN A CA 1
ATOM 1328 C C . GLN A 1 177 ? 15.123 11.337 -1.338 1.00 88.06 177 GLN A C 1
ATOM 1330 O O . GLN A 1 177 ? 15.807 10.413 -1.765 1.00 88.06 177 GLN A O 1
ATOM 1335 N N . ASN A 1 178 ? 14.103 11.854 -2.034 1.00 90.25 178 ASN A N 1
ATOM 1336 C CA . ASN A 1 178 ? 13.709 11.350 -3.351 1.00 90.25 178 ASN A CA 1
ATOM 1337 C C . ASN A 1 178 ? 14.852 11.434 -4.368 1.00 90.25 178 ASN A C 1
ATOM 1339 O O . ASN A 1 178 ? 15.068 10.491 -5.113 1.00 90.25 178 ASN A O 1
ATOM 1343 N N . ALA A 1 179 ? 15.617 12.528 -4.391 1.00 90.62 179 ALA A N 1
ATOM 1344 C CA . ALA A 1 179 ? 16.744 12.661 -5.310 1.00 90.62 179 ALA A CA 1
ATOM 1345 C C . ALA A 1 179 ? 17.848 11.621 -5.045 1.00 90.62 179 ALA A C 1
ATOM 1347 O O . ALA A 1 179 ? 18.454 11.111 -5.986 1.00 90.62 179 ALA A O 1
ATOM 1348 N N . ILE A 1 180 ? 18.108 11.283 -3.780 1.00 88.94 180 ILE A N 1
ATOM 1349 C CA . ILE A 1 180 ? 19.064 10.229 -3.415 1.00 88.94 180 ILE A CA 1
ATOM 1350 C C . ILE A 1 180 ? 18.503 8.847 -3.775 1.00 88.94 180 ILE A C 1
ATOM 1352 O O . ILE A 1 180 ? 19.226 8.056 -4.375 1.00 88.94 180 ILE A O 1
ATOM 1356 N N . THR A 1 181 ? 17.224 8.579 -3.492 1.00 86.62 181 THR A N 1
ATOM 1357 C CA . THR A 1 181 ? 16.541 7.348 -3.926 1.00 86.62 181 THR A CA 1
ATOM 1358 C C . THR A 1 181 ? 16.643 7.179 -5.440 1.00 86.62 181 THR A C 1
ATOM 1360 O O . THR A 1 181 ? 17.081 6.141 -5.918 1.00 86.62 181 THR A O 1
ATOM 1363 N N . ASN A 1 182 ? 16.352 8.234 -6.200 1.00 91.19 182 ASN A N 1
ATOM 1364 C CA . ASN A 1 182 ? 16.469 8.244 -7.653 1.00 91.19 182 ASN A CA 1
ATOM 1365 C C . ASN A 1 182 ? 17.912 7.967 -8.116 1.00 91.19 182 ASN A C 1
ATOM 1367 O O . ASN A 1 182 ? 18.134 7.232 -9.077 1.00 91.19 182 ASN A O 1
ATOM 1371 N N . LEU A 1 183 ? 18.920 8.510 -7.421 1.00 88.25 183 LEU A N 1
ATOM 1372 C CA . LEU A 1 183 ? 20.321 8.204 -7.714 1.00 88.25 183 LEU A CA 1
ATOM 1373 C C . LEU A 1 183 ? 20.630 6.712 -7.521 1.00 88.25 183 LEU A C 1
ATOM 1375 O O . LEU A 1 183 ? 21.345 6.133 -8.333 1.00 88.25 183 LEU A O 1
ATOM 1379 N N . GLN A 1 184 ? 20.104 6.098 -6.465 1.00 84.75 184 GLN A N 1
ATOM 1380 C CA . GLN A 1 184 ? 20.314 4.679 -6.172 1.00 84.75 184 GLN A CA 1
ATOM 1381 C C . GLN A 1 184 ? 19.556 3.769 -7.140 1.00 84.75 184 GLN A C 1
ATOM 1383 O O . GLN A 1 184 ? 20.095 2.761 -7.587 1.00 84.75 184 GLN A O 1
ATOM 1388 N N . GLU A 1 185 ? 18.316 4.123 -7.473 1.00 85.38 185 GLU A N 1
ATOM 1389 C CA . GLU A 1 185 ? 17.435 3.295 -8.292 1.00 85.38 185 GLU A CA 1
ATOM 1390 C C . GLU A 1 185 ? 17.741 3.427 -9.783 1.00 85.38 185 GLU A C 1
ATOM 1392 O O . GLU A 1 185 ? 17.767 2.416 -10.478 1.00 85.38 185 GLU A O 1
ATOM 1397 N N . THR A 1 186 ? 18.033 4.638 -10.272 1.00 88.94 186 THR A N 1
ATOM 1398 C CA . THR A 1 186 ? 18.174 4.922 -11.712 1.00 88.94 186 THR A CA 1
ATOM 1399 C C . THR A 1 186 ? 19.531 5.514 -12.101 1.00 88.94 186 THR A C 1
ATOM 1401 O O . THR A 1 186 ? 19.701 5.958 -13.242 1.00 88.94 186 THR A O 1
ATOM 1404 N N . GLY A 1 187 ? 20.461 5.658 -11.153 1.00 85.69 187 GLY A N 1
ATOM 1405 C CA . GLY A 1 187 ? 21.757 6.302 -11.382 1.00 85.69 187 GLY A CA 1
ATOM 1406 C C . GLY A 1 187 ? 21.695 7.826 -11.532 1.00 85.69 187 GLY A C 1
ATOM 1407 O O . GLY A 1 187 ? 22.687 8.439 -11.926 1.00 85.69 187 GLY A O 1
ATOM 1408 N N . ARG A 1 188 ? 20.545 8.475 -11.269 1.00 88.38 188 ARG A N 1
ATOM 1409 C CA . ARG A 1 188 ? 20.333 9.910 -11.554 1.00 88.38 188 ARG A CA 1
ATOM 1410 C C . ARG A 1 188 ? 19.509 10.601 -10.477 1.00 88.38 188 ARG A C 1
ATOM 1412 O O . ARG A 1 188 ? 18.424 10.152 -10.156 1.00 88.38 188 ARG A O 1
ATOM 1419 N N . PHE A 1 189 ? 19.925 11.786 -10.028 1.00 90.19 189 PHE A N 1
ATOM 1420 C CA . PHE A 1 189 ? 19.163 12.560 -9.031 1.00 90.19 189 PHE A CA 1
ATOM 1421 C C . PHE A 1 189 ? 17.751 12.961 -9.483 1.00 90.19 189 PHE A C 1
ATOM 1423 O O . PHE A 1 189 ? 16.840 13.069 -8.665 1.00 90.19 189 PHE A O 1
ATOM 1430 N N . ARG A 1 190 ? 17.554 13.198 -10.786 1.00 91.75 190 ARG A N 1
ATOM 1431 C CA . ARG A 1 190 ? 16.229 13.519 -11.340 1.00 91.75 190 ARG A CA 1
ATOM 1432 C C . ARG A 1 190 ? 15.363 12.281 -11.583 1.00 91.75 190 ARG A C 1
ATOM 1434 O O . ARG A 1 190 ? 14.206 12.457 -11.935 1.00 91.75 190 ARG A O 1
ATOM 1441 N N . GLY A 1 191 ? 15.892 11.074 -11.380 1.00 92.00 191 GLY A N 1
ATOM 1442 C CA . GLY A 1 191 ? 15.188 9.826 -11.664 1.00 92.00 191 GLY A CA 1
ATOM 1443 C C . GLY A 1 191 ? 14.957 9.612 -13.156 1.00 92.00 191 GLY A C 1
ATOM 1444 O O . GLY A 1 191 ? 15.615 10.232 -13.997 1.00 92.00 191 GLY A O 1
ATOM 1445 N N . VAL A 1 192 ? 14.000 8.743 -13.461 1.00 91.88 192 VAL A N 1
ATOM 1446 C CA . VAL A 1 192 ? 13.461 8.503 -14.802 1.00 91.88 192 VAL A CA 1
ATOM 1447 C C . VAL A 1 192 ? 11.945 8.618 -14.686 1.00 91.88 192 VAL A C 1
ATOM 1449 O O . VAL A 1 192 ? 11.338 7.941 -13.858 1.00 91.88 192 VAL A O 1
ATOM 1452 N N . GLY A 1 193 ? 11.332 9.504 -15.471 1.00 91.19 193 GLY A N 1
ATOM 1453 C CA . GLY A 1 193 ? 9.876 9.603 -15.524 1.00 91.19 193 GLY A CA 1
ATOM 1454 C C . GLY A 1 193 ? 9.292 8.318 -16.104 1.00 91.19 193 GLY A C 1
ATOM 1455 O O . GLY A 1 193 ? 9.862 7.750 -17.029 1.00 91.19 193 GLY A O 1
ATOM 1456 N N . ARG A 1 194 ? 8.173 7.836 -15.563 1.00 90.00 194 ARG A N 1
ATOM 1457 C CA . ARG A 1 194 ? 7.533 6.591 -16.006 1.00 90.00 194 ARG A CA 1
ATOM 1458 C C . ARG A 1 194 ? 6.052 6.843 -16.238 1.00 90.00 194 ARG A C 1
ATOM 1460 O O . ARG A 1 194 ? 5.349 7.239 -15.311 1.00 90.00 194 ARG A O 1
ATOM 1467 N N . GLN A 1 195 ? 5.585 6.588 -17.455 1.00 90.44 195 GLN A N 1
ATOM 1468 C CA . GLN A 1 195 ? 4.167 6.594 -17.798 1.00 90.44 195 GLN A CA 1
ATOM 1469 C C . GLN A 1 195 ? 3.779 5.222 -18.338 1.00 90.44 195 GLN A C 1
ATOM 1471 O O . GLN A 1 195 ? 4.290 4.781 -19.364 1.00 90.44 195 GLN A O 1
ATOM 1476 N N . ARG A 1 196 ? 2.873 4.551 -17.630 1.00 88.81 196 ARG A N 1
ATOM 1477 C CA . ARG A 1 196 ? 2.421 3.196 -17.944 1.00 88.81 196 ARG A CA 1
ATOM 1478 C C . ARG A 1 196 ? 1.024 3.226 -18.558 1.00 88.81 196 ARG A C 1
ATOM 1480 O O . ARG A 1 196 ? 0.174 4.006 -18.119 1.00 88.81 196 ARG A O 1
ATOM 1487 N N . TYR A 1 197 ? 0.814 2.365 -19.547 1.00 91.31 197 TYR A N 1
ATOM 1488 C CA . TYR A 1 197 ? -0.439 2.159 -20.264 1.00 91.31 197 TYR A CA 1
ATOM 1489 C C . TYR A 1 197 ? -0.785 0.671 -20.197 1.00 91.31 197 TYR A C 1
ATOM 1491 O O . TYR A 1 197 ? -0.187 -0.135 -20.909 1.00 91.31 197 TYR A O 1
ATOM 1499 N N . ARG A 1 198 ? -1.710 0.300 -19.308 1.00 89.62 198 ARG A N 1
ATOM 1500 C CA . ARG A 1 198 ? -2.164 -1.089 -19.148 1.00 89.62 198 ARG A CA 1
ATOM 1501 C C . ARG A 1 198 ? -3.127 -1.434 -20.273 1.00 89.62 198 ARG A C 1
ATOM 1503 O O . ARG A 1 198 ? -4.052 -0.667 -20.516 1.00 89.62 198 ARG A O 1
ATOM 1510 N N . ILE A 1 199 ? -2.938 -2.564 -20.939 1.00 90.06 199 ILE A N 1
ATOM 1511 C CA . ILE A 1 199 ? -3.831 -3.031 -21.998 1.00 90.06 199 ILE A CA 1
ATOM 1512 C C . ILE A 1 199 ? -5.109 -3.578 -21.354 1.00 90.06 199 ILE A C 1
ATOM 1514 O O . ILE A 1 199 ? -5.052 -4.380 -20.426 1.00 90.06 199 ILE A O 1
ATOM 1518 N N . VAL A 1 200 ? -6.277 -3.141 -21.830 1.00 87.00 200 VAL A N 1
ATOM 1519 C CA . VAL A 1 200 ? -7.572 -3.566 -21.264 1.00 87.00 200 VAL A CA 1
ATOM 1520 C C . VAL A 1 200 ? -7.828 -5.058 -21.502 1.00 87.00 200 VAL A C 1
ATOM 1522 O O . VAL A 1 200 ? -8.365 -5.738 -20.630 1.00 87.00 200 VAL A O 1
ATOM 1525 N N . ALA A 1 201 ? -7.427 -5.567 -22.669 1.00 84.19 201 ALA A N 1
ATOM 1526 C CA . ALA A 1 201 ? -7.530 -6.973 -23.047 1.00 84.19 201 ALA A CA 1
ATOM 1527 C C . ALA A 1 201 ? -6.173 -7.469 -23.582 1.00 84.19 201 ALA A C 1
ATOM 1529 O O . ALA A 1 201 ? -5.797 -7.078 -24.691 1.00 84.19 201 ALA A O 1
ATOM 1530 N N . PRO A 1 202 ? -5.430 -8.299 -22.824 1.00 81.56 202 PRO A N 1
ATOM 1531 C CA . PRO A 1 202 ? -4.095 -8.738 -23.219 1.00 81.56 202 PRO A CA 1
ATOM 1532 C C . PRO A 1 202 ? -4.081 -9.456 -24.573 1.00 81.56 202 PRO A C 1
ATOM 1534 O O . PRO A 1 202 ? -4.935 -10.304 -24.849 1.00 81.56 202 PRO A O 1
ATOM 1537 N N . VAL A 1 203 ? -3.095 -9.140 -25.419 1.00 86.06 203 VAL A N 1
ATOM 1538 C CA . VAL A 1 203 ? -2.981 -9.683 -26.787 1.00 86.06 203 VAL A CA 1
ATOM 1539 C C . VAL A 1 203 ? -1.677 -10.435 -27.019 1.00 86.06 203 VAL A C 1
ATOM 1541 O O . VAL A 1 203 ? -0.637 -10.089 -26.474 1.00 86.06 203 VAL A O 1
ATOM 1544 N N . GLU A 1 204 ? -1.700 -11.437 -27.895 1.00 85.88 204 GLU A N 1
ATOM 1545 C CA . GLU A 1 204 ? -0.501 -12.221 -28.234 1.00 85.88 204 GLU A CA 1
ATOM 1546 C C . GLU A 1 204 ? 0.378 -11.557 -29.305 1.00 85.88 204 GLU A C 1
ATOM 1548 O O . GLU A 1 204 ? 1.601 -11.705 -29.297 1.00 85.88 204 GLU A O 1
ATOM 1553 N N . ARG A 1 205 ? -0.239 -10.837 -30.252 1.00 87.06 205 ARG A N 1
ATOM 1554 C CA . ARG A 1 205 ? 0.454 -10.193 -31.377 1.00 87.06 205 ARG A CA 1
ATOM 1555 C C . ARG A 1 205 ? 0.534 -8.695 -31.160 1.00 87.06 205 ARG A C 1
ATOM 1557 O O . ARG A 1 205 ? -0.502 -8.035 -31.080 1.00 87.06 205 ARG A O 1
ATOM 1564 N N . PHE A 1 206 ? 1.753 -8.173 -31.132 1.00 89.56 206 PHE A N 1
ATOM 1565 C CA . PHE A 1 206 ? 1.995 -6.743 -31.045 1.00 89.56 206 PHE A CA 1
ATOM 1566 C C . PHE A 1 206 ? 3.334 -6.344 -31.661 1.00 89.56 206 PHE A C 1
ATOM 1568 O O . PHE A 1 206 ? 4.236 -7.167 -31.825 1.00 89.56 206 PHE A O 1
ATOM 1575 N N . SER A 1 207 ? 3.456 -5.062 -31.985 1.00 92.44 207 SER A N 1
ATOM 1576 C CA . SER A 1 207 ? 4.719 -4.412 -32.329 1.00 92.44 207 SER A CA 1
ATOM 1577 C C . SER A 1 207 ? 4.766 -3.026 -31.698 1.00 92.44 207 SER A C 1
ATOM 1579 O O . SER A 1 207 ? 3.724 -2.422 -31.447 1.00 92.44 207 SER A O 1
ATOM 1581 N N . LEU A 1 208 ? 5.973 -2.528 -31.433 1.00 94.62 208 LEU A N 1
ATOM 1582 C CA . LEU A 1 208 ? 6.204 -1.188 -30.909 1.00 94.62 208 LEU A CA 1
ATOM 1583 C C . LEU A 1 208 ? 7.254 -0.495 -31.770 1.00 94.62 208 LEU A C 1
ATOM 1585 O O . LEU A 1 208 ? 8.337 -1.035 -31.992 1.00 94.62 208 LEU A O 1
ATOM 1589 N N . ALA A 1 209 ? 6.932 0.701 -32.246 1.00 94.31 209 ALA A N 1
ATOM 1590 C CA . ALA A 1 209 ? 7.841 1.517 -33.033 1.00 94.31 209 ALA A CA 1
ATOM 1591 C C . ALA A 1 209 ? 7.756 2.988 -32.617 1.00 94.31 209 ALA A C 1
ATOM 1593 O O . ALA A 1 209 ? 6.736 3.464 -32.122 1.00 94.31 209 ALA A O 1
ATOM 1594 N N . ALA A 1 210 ? 8.844 3.723 -32.832 1.00 94.12 210 ALA A N 1
ATOM 1595 C CA . ALA A 1 210 ? 8.855 5.173 -32.702 1.00 94.12 210 ALA A CA 1
ATOM 1596 C C . ALA A 1 210 ? 8.664 5.820 -34.080 1.00 94.12 210 ALA A C 1
ATOM 1598 O O . ALA A 1 210 ? 9.344 5.462 -35.043 1.00 94.12 210 ALA A O 1
ATOM 1599 N N . THR A 1 211 ? 7.766 6.797 -34.161 1.00 93.12 211 THR A N 1
ATOM 1600 C CA . THR A 1 211 ? 7.606 7.682 -35.321 1.00 93.12 211 THR A CA 1
ATOM 1601 C C . THR A 1 211 ? 8.456 8.944 -35.140 1.00 93.12 211 THR A C 1
ATOM 1603 O O . THR A 1 211 ? 9.319 9.024 -34.266 1.00 93.12 211 THR A O 1
ATOM 1606 N N . ALA A 1 212 ? 8.218 9.983 -35.944 1.00 88.94 212 ALA A N 1
ATOM 1607 C CA . ALA A 1 212 ? 8.869 11.277 -35.748 1.00 88.94 212 ALA A CA 1
ATOM 1608 C C . ALA A 1 212 ? 8.439 11.994 -34.450 1.00 88.94 212 ALA A C 1
ATOM 1610 O O . ALA A 1 212 ? 9.149 12.888 -33.987 1.00 88.94 212 ALA A O 1
ATOM 1611 N N . ARG A 1 213 ? 7.260 11.673 -33.889 1.00 92.12 213 ARG A N 1
ATOM 1612 C CA . ARG A 1 213 ? 6.667 12.428 -32.765 1.00 92.12 213 ARG A CA 1
ATOM 1613 C C . ARG A 1 213 ? 5.966 11.591 -31.701 1.00 92.12 213 ARG A C 1
ATOM 1615 O O . ARG A 1 213 ? 5.700 12.138 -30.630 1.00 92.12 213 ARG A O 1
ATOM 1622 N N . THR A 1 214 ? 5.652 10.338 -31.990 1.00 96.06 214 THR A N 1
ATOM 1623 C CA . THR A 1 214 ? 4.850 9.456 -31.137 1.00 96.06 214 THR A CA 1
ATOM 1624 C C . THR A 1 214 ? 5.434 8.047 -31.131 1.00 96.06 214 THR A C 1
ATOM 1626 O O . THR A 1 214 ? 6.260 7.703 -31.976 1.00 96.06 214 THR A O 1
ATOM 1629 N N . PHE A 1 215 ? 5.039 7.240 -30.153 1.00 96.31 215 PHE A N 1
ATOM 1630 C CA . PHE A 1 215 ? 5.201 5.793 -30.213 1.00 96.31 215 PHE A CA 1
ATOM 1631 C C . PHE A 1 215 ? 3.909 5.178 -30.741 1.00 96.31 215 PHE A C 1
ATOM 1633 O O . PHE A 1 215 ? 2.826 5.539 -30.282 1.00 96.31 215 PHE A O 1
ATOM 1640 N N . GLU A 1 216 ? 4.028 4.254 -31.683 1.00 95.25 216 GLU A N 1
ATOM 1641 C CA . GLU A 1 216 ? 2.912 3.481 -32.216 1.00 95.25 216 GLU A CA 1
ATOM 1642 C C . GLU A 1 216 ? 3.056 2.036 -31.748 1.00 95.25 216 GLU A C 1
ATOM 1644 O O . GLU A 1 216 ? 4.044 1.362 -32.055 1.00 95.25 216 GLU A O 1
ATOM 1649 N N . ALA A 1 217 ? 2.073 1.578 -30.974 1.00 92.31 217 ALA A N 1
ATOM 1650 C CA . ALA A 1 217 ? 1.941 0.187 -30.579 1.00 92.31 217 ALA A CA 1
ATOM 1651 C C . ALA A 1 217 ? 0.784 -0.442 -31.361 1.00 92.31 217 ALA A C 1
ATOM 1653 O O . ALA A 1 217 ? -0.371 -0.036 -31.209 1.00 92.31 217 ALA A O 1
ATOM 1654 N N . HIS A 1 218 ? 1.085 -1.430 -32.199 1.00 91.44 218 HIS A N 1
ATOM 1655 C CA . HIS A 1 218 ? 0.061 -2.207 -32.892 1.00 91.44 218 HIS A CA 1
ATOM 1656 C C . HIS A 1 218 ? -0.372 -3.361 -31.996 1.00 91.44 218 HIS A C 1
ATOM 1658 O O . HIS A 1 218 ? 0.468 -4.108 -31.502 1.00 91.44 218 HIS A O 1
ATOM 1664 N N . VAL A 1 219 ? -1.678 -3.504 -31.795 1.00 87.25 219 VAL A N 1
ATOM 1665 C CA . VAL A 1 219 ? -2.303 -4.485 -30.904 1.00 87.25 219 VAL A CA 1
ATOM 1666 C C . VAL A 1 219 ? -3.221 -5.357 -31.758 1.00 87.25 219 VAL A C 1
ATOM 1668 O O . VAL A 1 219 ? -4.267 -4.922 -32.236 1.00 87.25 219 VAL A O 1
ATOM 1671 N N . GLY A 1 220 ? -2.817 -6.601 -32.014 1.00 82.31 220 GLY A N 1
ATOM 1672 C CA . GLY A 1 220 ? -3.516 -7.468 -32.962 1.00 82.31 220 GLY A CA 1
ATOM 1673 C C . GLY A 1 220 ? -3.365 -7.008 -34.419 1.00 82.31 220 GLY A C 1
ATOM 1674 O O . GLY A 1 220 ? -2.293 -6.572 -34.831 1.00 82.31 220 GLY A O 1
ATOM 1675 N N . ALA A 1 221 ? -4.419 -7.178 -35.224 1.00 75.94 221 ALA A N 1
ATOM 1676 C CA . ALA A 1 221 ? -4.370 -6.927 -36.670 1.00 75.94 221 ALA A CA 1
ATOM 1677 C C . ALA A 1 221 ? -4.703 -5.478 -37.071 1.00 75.94 221 ALA A C 1
ATOM 1679 O O . ALA A 1 221 ? -4.141 -4.978 -38.041 1.00 75.94 221 ALA A O 1
ATOM 1680 N N . GLU A 1 222 ? -5.604 -4.807 -36.345 1.00 78.06 222 GLU A N 1
ATOM 1681 C CA . GLU A 1 222 ? -6.161 -3.509 -36.769 1.00 78.06 222 GLU A CA 1
ATOM 1682 C C . GLU A 1 222 ? -6.087 -2.411 -35.700 1.00 78.06 222 GLU A C 1
ATOM 1684 O O . GLU A 1 222 ? -6.237 -1.230 -36.022 1.00 78.06 222 GLU A O 1
ATOM 1689 N N . ALA A 1 223 ? -5.852 -2.764 -34.432 1.00 88.81 223 ALA A N 1
ATOM 1690 C CA . ALA A 1 223 ? -5.862 -1.789 -33.353 1.00 88.81 223 ALA A CA 1
ATOM 1691 C C . ALA A 1 223 ? -4.485 -1.127 -33.200 1.00 88.81 223 ALA A C 1
ATOM 1693 O O . ALA A 1 223 ? -3.446 -1.789 -33.237 1.00 88.81 223 ALA A O 1
ATOM 1694 N N . VAL A 1 224 ? -4.481 0.196 -33.031 1.00 91.75 224 VAL A N 1
ATOM 1695 C CA . VAL A 1 224 ? -3.264 1.003 -32.885 1.00 91.75 224 VAL A CA 1
ATOM 1696 C C . VAL A 1 224 ? -3.428 1.932 -31.696 1.00 91.75 224 VAL A C 1
ATOM 1698 O O . VAL A 1 224 ? -4.411 2.673 -31.609 1.00 91.75 224 VAL A O 1
ATOM 1701 N N . ILE A 1 225 ? -2.437 1.906 -30.813 1.00 93.38 225 ILE A N 1
ATOM 1702 C CA . ILE A 1 225 ? -2.295 2.840 -29.704 1.00 93.38 225 ILE A CA 1
ATOM 1703 C C . ILE A 1 225 ? -1.197 3.826 -30.083 1.00 93.38 225 ILE A C 1
ATOM 1705 O O . ILE A 1 225 ? -0.059 3.434 -30.340 1.00 93.38 225 ILE A O 1
ATOM 1709 N N . GLU A 1 226 ? -1.542 5.108 -30.106 1.00 95.12 226 GLU A N 1
ATOM 1710 C CA . GLU A 1 226 ? -0.592 6.177 -30.400 1.00 95.12 226 GLU A CA 1
ATOM 1711 C C . GLU A 1 226 ? -0.298 6.971 -29.126 1.00 95.12 226 GLU A C 1
ATOM 1713 O O . GLU A 1 226 ? -1.198 7.560 -28.520 1.00 95.12 226 GLU A O 1
ATOM 1718 N N . LEU A 1 227 ? 0.970 7.001 -28.725 1.00 94.62 227 LEU A N 1
ATOM 1719 C CA . LEU A 1 227 ? 1.432 7.601 -27.477 1.00 94.62 227 LEU A CA 1
ATOM 1720 C C . LEU A 1 227 ? 2.326 8.811 -27.776 1.00 94.62 227 LEU A C 1
ATOM 1722 O O . LEU A 1 227 ? 3.438 8.664 -28.287 1.00 94.62 227 LEU A O 1
ATOM 1726 N N . ASP A 1 228 ? 1.872 10.020 -27.431 1.00 92.88 228 ASP A N 1
ATOM 1727 C CA . ASP A 1 228 ? 2.757 11.192 -27.364 1.00 92.88 228 ASP A CA 1
ATOM 1728 C C . ASP A 1 228 ? 3.395 11.215 -25.969 1.00 92.88 228 ASP A C 1
ATOM 1730 O O . ASP A 1 228 ? 2.660 11.367 -24.993 1.00 92.88 228 ASP A O 1
ATOM 1734 N N . PRO A 1 229 ? 4.731 11.117 -25.837 1.00 89.62 229 PRO A N 1
ATOM 1735 C CA . PRO A 1 229 ? 5.390 11.124 -24.528 1.00 89.62 229 PRO A CA 1
ATOM 1736 C C . PRO A 1 229 ? 5.092 12.376 -23.685 1.00 89.62 229 PRO A C 1
ATOM 1738 O O . PRO A 1 229 ? 5.279 12.367 -22.474 1.00 89.62 229 PRO A O 1
ATOM 1741 N N . ARG A 1 230 ? 4.606 13.461 -24.302 1.00 87.19 230 ARG A N 1
ATOM 1742 C CA . ARG A 1 230 ? 4.245 14.713 -23.618 1.00 87.19 230 ARG A CA 1
ATOM 1743 C C . ARG A 1 230 ? 2.822 14.716 -23.054 1.00 87.19 230 ARG A C 1
ATOM 1745 O O . ARG A 1 230 ? 2.404 15.725 -22.487 1.00 87.19 230 ARG A O 1
ATOM 1752 N N . ARG A 1 231 ? 2.041 13.655 -23.268 1.00 87.56 231 ARG A N 1
ATOM 1753 C CA . ARG A 1 231 ? 0.644 13.541 -22.833 1.00 87.56 231 ARG A CA 1
ATOM 1754 C C . ARG A 1 231 ? 0.464 12.265 -22.023 1.00 87.56 231 ARG A C 1
ATOM 1756 O O . ARG A 1 231 ? 1.041 11.238 -22.345 1.00 87.56 231 ARG A O 1
ATOM 1763 N N . THR A 1 232 ? -0.375 12.330 -20.993 1.00 83.62 232 THR A N 1
ATOM 1764 C CA . THR A 1 232 ? -0.767 11.137 -20.226 1.00 83.62 232 THR A CA 1
ATOM 1765 C C . THR A 1 232 ? -1.820 10.313 -20.957 1.00 83.62 232 THR A C 1
ATOM 1767 O O . THR A 1 232 ? -1.801 9.094 -20.875 1.00 83.62 232 THR A O 1
ATOM 1770 N N . ALA A 1 233 ? -2.750 10.969 -21.656 1.00 88.25 233 ALA A N 1
ATOM 1771 C CA . ALA A 1 233 ? -3.760 10.282 -22.450 1.00 88.25 233 ALA A CA 1
ATOM 1772 C C . ALA A 1 233 ? -3.190 9.914 -23.833 1.00 88.25 233 ALA A C 1
ATOM 1774 O O . ALA A 1 233 ? -2.534 10.767 -24.449 1.00 88.25 233 ALA A O 1
ATOM 1775 N N . PRO A 1 234 ? -3.473 8.704 -24.348 1.00 91.06 234 PRO A N 1
ATOM 1776 C CA . PRO A 1 234 ? -3.138 8.337 -25.719 1.00 91.06 234 PRO A CA 1
ATOM 1777 C C . PRO A 1 234 ? -3.731 9.323 -26.729 1.00 91.06 234 PRO A C 1
ATOM 1779 O O . PRO A 1 234 ? -4.832 9.845 -26.545 1.00 91.06 234 PRO A O 1
ATOM 1782 N N . VAL A 1 235 ? -3.011 9.559 -27.823 1.00 92.88 235 VAL A N 1
ATOM 1783 C CA . VAL A 1 235 ? -3.514 10.326 -28.973 1.00 92.88 235 VAL A CA 1
ATOM 1784 C C . VAL A 1 235 ? -4.599 9.527 -29.701 1.00 92.88 235 VAL A C 1
ATOM 1786 O O . VAL A 1 235 ? -5.593 10.099 -30.146 1.00 92.88 235 VAL A O 1
ATOM 1789 N N . ARG A 1 236 ? -4.427 8.201 -29.767 1.00 93.81 236 ARG A N 1
ATOM 1790 C CA . ARG A 1 236 ? -5.364 7.235 -30.349 1.00 93.81 236 ARG A CA 1
ATOM 1791 C C . ARG A 1 236 ? -5.364 5.945 -29.525 1.00 93.81 236 ARG A C 1
ATOM 1793 O O . ARG A 1 236 ? -4.324 5.576 -28.985 1.00 93.81 236 ARG A O 1
ATOM 1800 N N . GLY A 1 237 ? -6.513 5.269 -29.453 1.00 89.81 237 GLY A N 1
ATOM 1801 C CA . GLY A 1 237 ? -6.659 3.986 -28.751 1.00 89.81 237 GLY A CA 1
ATOM 1802 C C . GLY A 1 237 ? -6.836 4.119 -27.236 1.00 89.81 237 GLY A C 1
ATOM 1803 O O . GLY A 1 237 ? -6.415 3.238 -26.496 1.00 89.81 237 GLY A O 1
ATOM 1804 N N . ALA A 1 238 ? -7.418 5.224 -26.757 1.00 89.62 238 ALA A N 1
ATOM 1805 C CA . ALA A 1 238 ? -7.658 5.452 -25.326 1.00 89.62 238 ALA A CA 1
ATOM 1806 C C . ALA A 1 238 ? -8.648 4.451 -24.698 1.00 89.62 238 ALA A C 1
ATOM 1808 O O . ALA A 1 238 ? -8.642 4.259 -23.493 1.00 89.62 238 ALA A O 1
ATOM 1809 N N . ASP A 1 239 ? -9.482 3.812 -25.512 1.00 90.31 239 ASP A N 1
ATOM 1810 C CA . ASP A 1 239 ? -10.387 2.716 -25.158 1.00 90.31 239 ASP A CA 1
ATOM 1811 C C . ASP A 1 239 ? -9.672 1.361 -25.002 1.00 90.31 239 ASP A C 1
ATOM 1813 O O . ASP A 1 239 ? -10.202 0.448 -24.372 1.00 90.31 239 ASP A O 1
ATOM 1817 N N . LEU A 1 240 ? -8.458 1.235 -25.543 1.00 89.56 240 LEU A N 1
ATOM 1818 C CA . LEU A 1 240 ? -7.657 0.009 -25.506 1.00 89.56 240 LEU A CA 1
ATOM 1819 C C . LEU A 1 240 ? -6.718 -0.048 -24.299 1.00 89.56 240 LEU A C 1
ATOM 1821 O O . LEU A 1 240 ? -6.191 -1.119 -23.985 1.00 89.56 240 LEU A O 1
ATOM 1825 N N . VAL A 1 241 ? -6.492 1.091 -23.638 1.00 90.75 241 VAL A N 1
ATOM 1826 C CA . VAL A 1 241 ? -5.568 1.201 -22.510 1.00 90.75 241 VAL A CA 1
ATOM 1827 C C . VAL A 1 241 ? -6.142 1.965 -21.333 1.00 90.75 241 VAL A C 1
ATOM 1829 O O . VAL A 1 241 ? -6.814 2.979 -21.479 1.00 90.75 241 VAL A O 1
ATOM 1832 N N . GLU A 1 242 ? -5.762 1.534 -20.139 1.00 87.31 242 GLU A N 1
ATOM 1833 C CA . GLU A 1 242 ? -5.911 2.315 -18.922 1.00 87.31 242 GLU A CA 1
ATOM 1834 C C . GLU A 1 242 ? -4.581 3.017 -18.611 1.00 87.31 242 GLU A C 1
ATOM 1836 O O . GLU A 1 242 ? -3.557 2.378 -18.355 1.00 87.31 242 GLU A O 1
ATOM 1841 N N . SER A 1 243 ? -4.589 4.351 -18.624 1.00 84.56 243 SER A N 1
ATOM 1842 C CA . SER A 1 243 ? -3.455 5.174 -18.194 1.00 84.56 243 SER A CA 1
ATOM 1843 C C . SER A 1 243 ? -3.760 5.817 -16.846 1.00 84.56 243 SER A C 1
ATOM 1845 O O . SER A 1 243 ? -4.759 6.530 -16.715 1.00 84.56 243 SER A O 1
ATOM 1847 N N . ARG A 1 244 ? -2.875 5.645 -15.860 1.00 75.00 244 ARG A N 1
ATOM 1848 C CA . ARG A 1 244 ? -2.917 6.410 -14.605 1.00 75.00 244 ARG A CA 1
ATOM 1849 C C . ARG A 1 244 ? -1.710 7.347 -14.537 1.00 75.00 244 ARG A C 1
ATOM 1851 O O . ARG A 1 244 ? -0.606 6.920 -14.886 1.00 75.00 244 ARG A O 1
ATOM 1858 N N . PRO A 1 245 ? -1.879 8.609 -14.107 1.00 73.75 245 PRO A N 1
ATOM 1859 C CA . PRO A 1 245 ? -0.741 9.459 -13.793 1.00 73.75 245 PRO A CA 1
ATOM 1860 C C . PRO A 1 245 ? 0.129 8.780 -12.736 1.00 73.75 245 PRO A C 1
ATOM 1862 O O . PRO A 1 245 ? -0.398 8.208 -11.777 1.00 73.75 245 PRO A O 1
ATOM 1865 N N . ALA A 1 246 ? 1.449 8.870 -12.889 1.00 77.62 246 ALA A N 1
ATOM 1866 C CA . ALA A 1 246 ? 2.355 8.453 -11.830 1.00 77.62 246 ALA A CA 1
ATOM 1867 C C . ALA A 1 246 ? 2.015 9.202 -10.533 1.00 77.62 246 ALA A C 1
ATOM 1869 O O . ALA A 1 246 ? 1.667 10.385 -10.540 1.00 77.62 246 ALA A O 1
ATOM 1870 N N . ALA A 1 247 ? 2.116 8.504 -9.409 1.00 81.75 247 ALA A N 1
ATOM 1871 C CA . ALA A 1 247 ? 1.886 9.071 -8.096 1.00 81.75 247 ALA A CA 1
ATOM 1872 C C . ALA A 1 247 ? 3.004 8.646 -7.153 1.00 81.75 247 ALA A C 1
ATOM 1874 O O . ALA A 1 247 ? 3.492 7.523 -7.230 1.00 81.75 247 ALA A O 1
ATOM 1875 N N . LYS A 1 248 ? 3.387 9.540 -6.239 1.00 85.00 248 LYS A N 1
ATOM 1876 C CA . LYS A 1 248 ? 4.352 9.236 -5.184 1.00 85.00 248 LYS A CA 1
ATOM 1877 C C . LYS A 1 248 ? 3.811 9.645 -3.822 1.00 85.00 248 LYS A C 1
ATOM 1879 O O . LYS A 1 248 ? 3.301 10.751 -3.644 1.00 85.00 248 LYS A O 1
ATOM 1884 N N . GLY A 1 249 ? 3.939 8.745 -2.856 1.00 79.50 249 GLY A N 1
ATOM 1885 C CA . GLY A 1 249 ? 3.811 9.032 -1.434 1.00 79.50 249 GLY A CA 1
ATOM 1886 C C . GLY A 1 249 ? 5.128 9.572 -0.881 1.00 79.50 249 GLY A C 1
ATOM 1887 O O . GLY A 1 249 ? 6.206 9.155 -1.301 1.00 79.50 249 GLY A O 1
ATOM 1888 N N . MET A 1 250 ? 5.047 10.511 0.061 1.00 82.94 250 MET A N 1
ATOM 1889 C CA . MET A 1 250 ? 6.239 11.073 0.700 1.00 82.94 250 MET A CA 1
ATOM 1890 C C . MET A 1 250 ? 6.934 10.005 1.567 1.00 82.94 250 MET A C 1
ATOM 1892 O O . MET A 1 250 ? 6.250 9.342 2.353 1.00 82.94 250 MET A O 1
ATOM 1896 N N . PRO A 1 251 ? 8.266 9.843 1.471 1.00 73.88 251 PRO A N 1
ATOM 1897 C CA . PRO A 1 251 ? 8.996 8.889 2.300 1.00 73.88 251 PRO A CA 1
ATOM 1898 C C . PRO A 1 251 ? 9.012 9.314 3.777 1.00 73.88 251 PRO A C 1
ATOM 1900 O O . PRO A 1 251 ? 8.994 10.505 4.100 1.00 73.88 251 PRO A O 1
ATOM 1903 N N . GLY A 1 252 ? 9.068 8.336 4.684 1.00 63.78 252 GLY A N 1
ATOM 1904 C CA . GLY A 1 252 ? 9.375 8.574 6.097 1.00 63.78 252 GLY A CA 1
ATOM 1905 C C . GLY A 1 252 ? 10.886 8.683 6.300 1.00 63.78 252 GLY A C 1
ATOM 1906 O O . GLY A 1 252 ? 11.636 7.929 5.697 1.00 63.78 252 GLY A O 1
ATOM 1907 N N . THR A 1 253 ? 11.364 9.613 7.132 1.00 66.62 253 THR A N 1
ATOM 1908 C CA . THR A 1 253 ? 12.811 9.884 7.245 1.00 66.62 253 THR A CA 1
ATOM 1909 C C . THR A 1 253 ? 13.612 8.690 7.756 1.00 66.62 253 THR A C 1
ATOM 1911 O O . THR A 1 253 ? 14.654 8.378 7.189 1.00 66.62 253 THR A O 1
ATOM 1914 N N . ILE A 1 254 ? 13.142 8.034 8.820 1.00 58.59 254 ILE A N 1
ATOM 1915 C CA . ILE A 1 254 ? 13.874 6.936 9.468 1.00 58.59 254 ILE A CA 1
ATOM 1916 C C . ILE A 1 254 ? 13.817 5.675 8.601 1.00 58.59 254 ILE A C 1
ATOM 1918 O O . ILE A 1 254 ? 14.861 5.104 8.300 1.00 58.59 254 ILE A O 1
ATOM 1922 N N . SER A 1 255 ? 12.626 5.293 8.127 1.00 59.59 255 SER A N 1
ATOM 1923 C CA . SER A 1 255 ? 12.467 4.156 7.211 1.00 59.59 255 SER A CA 1
ATOM 1924 C C . SER A 1 255 ? 13.254 4.348 5.924 1.00 59.59 255 SER A C 1
ATOM 1926 O O . SER A 1 255 ? 13.911 3.419 5.483 1.00 59.59 255 SER A O 1
ATOM 1928 N N . TRP A 1 256 ? 13.294 5.565 5.376 1.00 68.31 256 TRP A N 1
ATOM 1929 C CA . TRP A 1 256 ? 14.110 5.860 4.204 1.00 68.31 256 TRP A CA 1
ATOM 1930 C C . TRP A 1 256 ? 15.598 5.614 4.456 1.00 68.31 256 TRP A C 1
ATOM 1932 O O . TRP A 1 256 ? 16.255 5.052 3.585 1.00 68.31 256 TRP A O 1
ATOM 1942 N N . VAL A 1 257 ? 16.140 5.988 5.623 1.00 62.75 257 VAL A N 1
ATOM 1943 C CA . VAL A 1 257 ? 17.541 5.681 5.965 1.00 62.75 257 VAL A CA 1
ATOM 1944 C C . VAL A 1 257 ? 17.747 4.171 6.038 1.00 62.75 257 VAL A C 1
ATOM 1946 O O . VAL A 1 257 ? 18.689 3.671 5.428 1.00 62.75 257 VAL A O 1
ATOM 1949 N N . VAL A 1 258 ? 16.863 3.449 6.733 1.00 61.44 258 VAL A N 1
ATOM 1950 C CA . VAL A 1 258 ? 16.943 1.986 6.867 1.00 61.44 258 VAL A CA 1
ATOM 1951 C C . VAL A 1 258 ? 16.871 1.308 5.497 1.00 61.44 258 VAL A C 1
ATOM 1953 O O . VAL A 1 258 ? 17.770 0.544 5.161 1.00 61.44 258 VAL A O 1
ATOM 1956 N N . ASP A 1 259 ? 15.887 1.653 4.666 1.00 63.28 259 ASP A N 1
ATOM 1957 C CA . ASP A 1 259 ? 15.716 1.123 3.309 1.00 63.28 259 ASP A CA 1
ATOM 1958 C C . ASP A 1 259 ? 16.923 1.462 2.420 1.00 63.28 259 ASP A C 1
ATOM 1960 O O . ASP A 1 259 ? 17.417 0.616 1.677 1.00 63.28 259 ASP A O 1
ATOM 1964 N N . THR A 1 260 ? 17.451 2.683 2.528 1.00 62.69 260 THR A N 1
ATOM 1965 C CA . THR A 1 260 ? 18.651 3.137 1.807 1.00 62.69 260 THR A CA 1
ATOM 1966 C C . THR A 1 260 ? 19.878 2.314 2.198 1.00 62.69 260 THR A C 1
ATOM 1968 O O . THR A 1 260 ? 20.650 1.912 1.326 1.00 62.69 260 THR A O 1
ATOM 1971 N N . VAL A 1 261 ? 20.082 2.061 3.495 1.00 58.59 261 VAL A N 1
ATOM 1972 C CA . VAL A 1 261 ? 21.222 1.271 3.981 1.00 58.59 261 VAL A CA 1
ATOM 1973 C C . VAL A 1 261 ? 21.040 -0.203 3.620 1.00 58.59 261 VAL A C 1
ATOM 1975 O O . VAL A 1 261 ? 21.992 -0.823 3.153 1.00 58.59 261 VAL A O 1
ATOM 1978 N N . ARG A 1 262 ? 19.825 -0.750 3.748 1.00 55.62 262 ARG A N 1
ATOM 1979 C CA . ARG A 1 262 ? 19.500 -2.139 3.391 1.00 55.62 262 ARG A CA 1
ATOM 1980 C C . ARG A 1 262 ? 19.692 -2.415 1.900 1.00 55.62 262 ARG A C 1
ATOM 1982 O O . ARG A 1 262 ? 20.181 -3.477 1.534 1.00 55.62 262 ARG A O 1
ATOM 1989 N N . ASN A 1 263 ? 19.366 -1.441 1.052 1.00 55.34 263 ASN A N 1
ATOM 1990 C CA . ASN A 1 263 ? 19.590 -1.504 -0.393 1.00 55.34 263 ASN A CA 1
ATOM 1991 C C . ASN A 1 263 ? 21.043 -1.184 -0.793 1.00 55.34 263 ASN A C 1
ATOM 1993 O O . ASN A 1 263 ? 21.366 -1.186 -1.982 1.00 55.34 263 ASN A O 1
ATOM 1997 N N . SER A 1 264 ? 21.936 -0.901 0.166 1.00 46.44 264 SER A N 1
ATOM 1998 C CA . SER A 1 264 ? 23.353 -0.676 -0.109 1.00 46.44 264 SER A CA 1
ATOM 1999 C C . SER A 1 264 ? 24.080 -2.008 -0.334 1.00 46.44 264 SER A C 1
ATOM 2001 O O . SER A 1 264 ? 24.108 -2.847 0.571 1.00 46.44 264 SER A O 1
ATOM 2003 N N . PRO A 1 265 ? 24.789 -2.178 -1.467 1.00 39.75 265 PRO A N 1
ATOM 2004 C CA . PRO A 1 265 ? 25.590 -3.376 -1.745 1.00 39.75 265 PRO A CA 1
ATOM 2005 C C . PRO A 1 265 ? 26.694 -3.663 -0.713 1.00 39.75 265 PRO A C 1
ATOM 2007 O O . PRO A 1 265 ? 27.271 -4.742 -0.715 1.00 39.75 265 PRO A O 1
ATOM 2010 N N . TRP A 1 266 ? 27.035 -2.679 0.127 1.00 29.70 266 TRP A N 1
ATOM 2011 C CA . TRP A 1 266 ? 28.195 -2.710 1.022 1.00 29.70 266 TRP A CA 1
ATOM 2012 C C . TRP A 1 266 ? 27.872 -3.179 2.442 1.00 29.70 266 TRP A C 1
ATOM 2014 O O . TRP A 1 266 ? 28.786 -3.575 3.158 1.00 29.70 266 TRP A O 1
ATOM 2024 N N . VAL A 1 267 ? 26.608 -3.080 2.868 1.00 42.34 267 VAL A N 1
ATOM 2025 C CA . VAL A 1 267 ? 26.202 -3.357 4.258 1.00 42.34 267 VAL A CA 1
ATOM 2026 C C . VAL A 1 267 ? 25.422 -4.668 4.365 1.00 42.34 267 VAL A C 1
ATOM 2028 O O . VAL A 1 267 ? 25.547 -5.344 5.378 1.00 42.34 267 VAL A O 1
ATOM 2031 N N . GLY A 1 268 ? 24.708 -5.095 3.317 1.00 37.84 268 GLY A N 1
ATOM 2032 C CA . GLY A 1 268 ? 23.940 -6.346 3.348 1.00 37.84 268 GLY A CA 1
ATOM 2033 C C . GLY A 1 268 ? 22.816 -6.341 4.399 1.00 37.84 268 GLY A C 1
ATOM 2034 O O . GLY A 1 268 ? 22.642 -5.385 5.154 1.00 37.84 268 GLY A O 1
ATOM 2035 N N . ARG A 1 269 ? 22.001 -7.402 4.426 1.00 45.12 269 ARG A N 1
ATOM 2036 C CA . ARG A 1 269 ? 20.818 -7.497 5.310 1.00 45.12 269 ARG A CA 1
ATOM 2037 C C . ARG A 1 269 ? 21.162 -7.974 6.728 1.00 45.12 269 ARG A C 1
ATOM 2039 O O . ARG A 1 269 ? 20.605 -7.463 7.693 1.00 45.12 269 ARG A O 1
ATOM 2046 N N . GLU A 1 270 ? 22.123 -8.886 6.850 1.00 50.78 270 GLU A N 1
ATOM 2047 C CA . GLU A 1 270 ? 22.452 -9.583 8.103 1.00 50.78 270 GLU A CA 1
ATOM 2048 C C . GLU A 1 270 ? 22.991 -8.674 9.232 1.00 50.78 270 GLU A C 1
ATOM 2050 O O . GLU A 1 270 ? 22.571 -8.852 10.377 1.00 50.78 270 GLU A O 1
ATOM 2055 N N . PRO A 1 271 ? 23.860 -7.667 8.983 1.00 49.66 271 PRO A N 1
ATOM 2056 C CA . PRO A 1 271 ? 24.400 -6.843 10.071 1.00 49.66 271 PRO A CA 1
ATOM 2057 C C . PRO A 1 271 ? 23.363 -5.918 10.716 1.00 49.66 271 PRO A C 1
ATOM 2059 O O . PRO A 1 271 ? 23.464 -5.619 11.905 1.00 49.66 271 PRO A O 1
ATOM 2062 N N . ILE A 1 272 ? 22.370 -5.463 9.941 1.00 52.28 272 ILE A N 1
ATOM 2063 C CA . ILE A 1 272 ? 21.279 -4.612 10.438 1.00 52.28 272 ILE A CA 1
ATOM 2064 C C . ILE A 1 272 ? 20.326 -5.449 11.294 1.00 52.28 272 ILE A C 1
ATOM 2066 O O . ILE A 1 272 ? 20.001 -5.039 12.403 1.00 52.28 272 ILE A O 1
ATOM 2070 N N . GLU A 1 273 ? 19.961 -6.647 10.827 1.00 52.62 273 GLU A N 1
ATOM 2071 C CA . GLU A 1 273 ? 19.075 -7.572 11.549 1.00 52.62 273 GLU A CA 1
ATOM 2072 C C . GLU A 1 273 ? 19.699 -8.019 12.894 1.00 52.62 273 GLU A C 1
ATOM 2074 O O . GLU A 1 273 ? 19.012 -8.064 13.916 1.00 52.62 273 GLU A O 1
ATOM 2079 N N . TRP A 1 274 ? 21.021 -8.244 12.950 1.00 53.88 274 TRP A N 1
ATOM 2080 C CA . TRP A 1 274 ? 21.737 -8.509 14.209 1.00 53.88 274 TRP A CA 1
ATOM 2081 C C . TRP A 1 274 ? 21.791 -7.292 15.151 1.00 53.88 274 TRP A C 1
ATOM 2083 O O . TRP A 1 274 ? 21.638 -7.436 16.371 1.00 53.88 274 TRP A O 1
ATOM 2093 N N . LEU A 1 275 ? 22.017 -6.090 14.607 1.00 44.88 275 LEU A N 1
ATOM 2094 C CA . LEU A 1 275 ? 22.081 -4.858 15.397 1.00 44.88 275 LEU A CA 1
ATOM 2095 C C . LEU A 1 275 ? 20.721 -4.534 16.023 1.00 44.88 275 LEU A C 1
ATOM 2097 O O . LEU A 1 275 ? 20.663 -4.244 17.217 1.00 44.88 275 LEU A O 1
ATOM 2101 N N . GLU A 1 276 ? 19.645 -4.624 15.239 1.00 54.41 276 GLU A N 1
ATOM 2102 C CA . GLU A 1 276 ? 18.270 -4.458 15.716 1.00 54.41 276 GLU A CA 1
ATOM 2103 C C . GLU A 1 276 ? 17.987 -5.438 16.858 1.00 54.41 276 GLU A C 1
ATOM 2105 O O . GLU A 1 276 ? 17.619 -5.009 17.951 1.00 54.41 276 GLU A O 1
ATOM 2110 N N . HIS A 1 277 ? 18.280 -6.729 16.667 1.00 56.06 277 HIS A N 1
ATOM 2111 C CA . HIS A 1 277 ? 18.094 -7.747 17.701 1.00 56.06 277 HIS A CA 1
ATOM 2112 C C . HIS A 1 277 ? 18.854 -7.429 18.998 1.00 56.06 277 HIS A C 1
ATOM 2114 O O . HIS A 1 277 ? 18.301 -7.527 20.095 1.00 56.06 277 HIS A O 1
ATOM 2120 N N . THR A 1 278 ? 20.123 -7.032 18.891 1.00 51.47 278 THR A N 1
ATOM 2121 C CA . THR A 1 278 ? 20.984 -6.756 20.052 1.00 51.47 278 THR A CA 1
ATOM 2122 C C . THR A 1 278 ? 20.510 -5.523 20.823 1.00 51.47 278 THR A C 1
ATOM 2124 O O . THR A 1 278 ? 20.458 -5.545 22.053 1.00 51.47 278 THR A O 1
ATOM 2127 N N . VAL A 1 279 ? 20.117 -4.461 20.113 1.00 55.16 279 VAL A N 1
ATOM 2128 C CA . VAL A 1 279 ? 19.600 -3.229 20.725 1.00 55.16 279 VAL A CA 1
ATOM 2129 C C . VAL A 1 279 ? 18.243 -3.475 21.384 1.00 55.16 279 VAL A C 1
ATOM 2131 O O . VAL A 1 279 ? 18.052 -3.053 22.525 1.00 55.16 279 VAL A O 1
ATOM 2134 N N . PHE A 1 280 ? 17.327 -4.190 20.721 1.00 51.88 280 PHE A N 1
ATOM 2135 C CA . PHE A 1 280 ? 16.021 -4.519 21.298 1.00 51.88 280 PHE A CA 1
ATOM 2136 C C . PHE A 1 280 ? 16.146 -5.437 22.517 1.00 51.88 280 PHE A C 1
ATOM 2138 O O . PHE A 1 280 ? 15.514 -5.166 23.534 1.00 51.88 280 PHE A O 1
ATOM 2145 N N . SER A 1 281 ? 17.028 -6.440 22.474 1.00 56.91 281 SER A N 1
ATOM 2146 C CA . SER A 1 281 ? 17.278 -7.337 23.614 1.00 56.91 281 SER A CA 1
ATOM 2147 C C . SER A 1 281 ? 17.871 -6.596 24.820 1.00 56.91 281 SER A C 1
ATOM 2149 O O . SER A 1 281 ? 17.479 -6.835 25.962 1.00 56.91 281 SER A O 1
ATOM 2151 N N . ALA A 1 282 ? 18.805 -5.666 24.587 1.00 49.94 282 ALA A N 1
ATOM 2152 C CA . ALA A 1 282 ? 19.407 -4.862 25.650 1.00 49.94 282 ALA A CA 1
ATOM 2153 C C . ALA A 1 282 ? 18.416 -3.855 26.256 1.00 49.94 282 ALA A C 1
ATOM 2155 O O . ALA A 1 282 ? 18.396 -3.668 27.475 1.00 49.94 282 ALA A O 1
ATOM 2156 N N . LYS A 1 283 ? 17.582 -3.227 25.414 1.00 57.59 283 LYS A N 1
ATOM 2157 C CA . LYS A 1 283 ? 16.501 -2.338 25.851 1.00 57.59 283 LYS A CA 1
ATOM 2158 C C . LYS A 1 283 ? 15.492 -3.098 26.714 1.00 57.59 283 LYS A C 1
ATOM 2160 O O . LYS A 1 283 ? 15.195 -2.652 27.817 1.00 57.59 283 LYS A O 1
ATOM 2165 N N . ASP A 1 284 ? 15.044 -4.262 26.254 1.00 54.69 284 ASP A N 1
ATOM 2166 C CA . ASP A 1 284 ? 14.083 -5.100 26.972 1.00 54.69 284 ASP A CA 1
ATOM 2167 C C . ASP A 1 284 ? 14.637 -5.587 28.327 1.00 54.69 284 ASP A C 1
ATOM 2169 O O . ASP A 1 284 ? 13.934 -5.552 29.336 1.00 54.69 284 ASP A O 1
ATOM 2173 N N . TRP A 1 285 ? 15.926 -5.941 28.410 1.00 58.34 285 TRP A N 1
ATOM 2174 C CA . TRP A 1 285 ? 16.569 -6.263 29.692 1.00 58.34 285 TRP A CA 1
ATOM 2175 C C . TRP A 1 285 ? 16.571 -5.076 30.670 1.00 58.34 285 TRP A C 1
ATOM 2177 O O . TRP A 1 285 ? 16.306 -5.252 31.864 1.00 58.34 285 TRP A O 1
ATOM 2187 N N . ALA A 1 286 ? 16.857 -3.866 30.178 1.00 47.00 286 ALA A N 1
ATOM 2188 C CA . ALA A 1 286 ? 16.872 -2.654 30.995 1.00 47.00 286 ALA A CA 1
ATOM 2189 C C . ALA A 1 286 ? 15.464 -2.266 31.478 1.00 47.00 286 ALA A C 1
ATOM 2191 O O . ALA A 1 286 ? 15.297 -1.933 32.652 1.00 47.00 286 ALA A O 1
ATOM 2192 N N . GLU A 1 287 ? 14.453 -2.365 30.609 1.00 51.53 287 GLU A N 1
ATOM 2193 C CA . GLU A 1 287 ? 13.049 -2.100 30.946 1.00 51.53 287 GLU A CA 1
ATOM 2194 C C . GLU A 1 287 ? 12.525 -3.108 31.978 1.00 51.53 287 GLU A C 1
ATOM 2196 O O . GLU A 1 287 ? 11.997 -2.689 33.009 1.00 51.53 287 GLU A O 1
ATOM 2201 N N . ARG A 1 288 ? 12.779 -4.416 31.800 1.00 57.16 288 ARG A N 1
ATOM 2202 C CA . ARG A 1 288 ? 12.417 -5.450 32.791 1.00 57.16 288 ARG A CA 1
ATOM 2203 C C . ARG A 1 288 ? 13.017 -5.166 34.168 1.00 57.16 288 ARG A C 1
ATOM 2205 O O . ARG A 1 288 ? 12.333 -5.279 35.182 1.00 57.16 288 ARG A O 1
ATOM 2212 N N . LYS A 1 289 ? 14.296 -4.774 34.223 1.00 53.31 289 LYS A N 1
ATOM 2213 C CA . LYS A 1 289 ? 14.986 -4.430 35.479 1.00 53.31 289 LYS A CA 1
ATOM 2214 C C . LYS A 1 289 ? 14.420 -3.174 36.134 1.00 53.31 289 LYS A C 1
ATOM 2216 O O . LYS A 1 289 ? 14.305 -3.146 37.355 1.00 53.31 289 LYS A O 1
ATOM 2221 N N . TRP A 1 290 ? 14.086 -2.155 35.347 1.00 42.22 290 TRP A N 1
ATOM 2222 C CA . TRP A 1 290 ? 13.506 -0.911 35.845 1.00 42.22 290 TRP A CA 1
ATOM 2223 C C . TRP A 1 290 ? 12.098 -1.131 36.414 1.00 42.22 290 TRP A C 1
ATOM 2225 O O . TRP A 1 290 ? 11.846 -0.790 37.568 1.00 42.22 290 TRP A O 1
ATOM 2235 N N . TYR A 1 291 ? 11.208 -1.781 35.661 1.00 49.28 291 TYR A N 1
ATOM 2236 C CA . TYR A 1 291 ? 9.821 -2.011 36.082 1.00 49.28 291 TYR A CA 1
ATOM 2237 C C . TYR A 1 291 ? 9.681 -3.063 37.191 1.00 49.28 291 TYR A C 1
ATOM 2239 O O . TYR A 1 291 ? 8.791 -2.941 38.028 1.00 49.28 291 TYR A O 1
ATOM 2247 N N . ALA A 1 292 ? 10.611 -4.019 37.306 1.00 52.78 292 ALA A N 1
ATOM 2248 C CA . ALA A 1 292 ? 10.688 -4.896 38.479 1.00 52.78 292 ALA A CA 1
ATOM 2249 C C . ALA A 1 292 ? 10.996 -4.133 39.787 1.00 52.78 292 ALA A C 1
ATOM 2251 O O . ALA A 1 292 ? 10.706 -4.635 40.871 1.00 52.78 292 ALA A O 1
ATOM 2252 N N . ILE A 1 293 ? 11.603 -2.941 39.697 1.00 45.75 293 ILE A N 1
ATOM 2253 C CA . ILE A 1 293 ? 11.963 -2.095 40.847 1.00 45.75 293 ILE A CA 1
ATOM 2254 C C . ILE A 1 293 ? 10.891 -1.029 41.111 1.00 45.75 293 ILE A C 1
ATOM 2256 O O . ILE A 1 293 ? 10.578 -0.756 42.267 1.00 45.75 293 ILE A O 1
ATOM 2260 N N . VAL A 1 294 ? 10.349 -0.414 40.057 1.00 42.47 294 VAL A N 1
ATOM 2261 C CA . VAL A 1 294 ? 9.414 0.723 40.153 1.00 42.47 294 VAL A CA 1
ATOM 2262 C C . VAL A 1 294 ? 7.945 0.274 40.236 1.00 42.47 294 VAL A C 1
ATOM 2264 O O . VAL A 1 294 ? 7.104 1.033 40.712 1.00 42.47 294 VAL A O 1
ATOM 2267 N N . GLY A 1 295 ? 7.643 -0.980 39.878 1.00 44.22 295 GLY A N 1
ATOM 2268 C CA . GLY A 1 295 ? 6.278 -1.499 39.766 1.00 44.22 295 GLY A CA 1
ATOM 2269 C C . GLY A 1 295 ? 5.631 -1.142 38.424 1.00 44.22 295 GLY A C 1
ATOM 2270 O O . GLY A 1 295 ? 6.149 -0.325 37.667 1.00 44.22 295 GLY A O 1
ATOM 2271 N N . THR A 1 296 ? 4.505 -1.781 38.104 1.00 49.84 296 THR A N 1
ATOM 2272 C CA . THR A 1 296 ? 3.763 -1.568 36.850 1.00 49.84 296 THR A CA 1
ATOM 2273 C C . THR A 1 296 ? 2.896 -0.314 36.888 1.00 49.84 296 THR A C 1
ATOM 2275 O O . THR A 1 296 ? 2.200 -0.080 37.879 1.00 49.84 296 THR A O 1
ATOM 2278 N N . ASP A 1 297 ? 2.871 0.431 35.781 1.00 51.75 297 ASP A N 1
ATOM 2279 C CA . ASP A 1 297 ? 2.078 1.653 35.633 1.00 51.75 297 ASP A CA 1
ATOM 2280 C C . ASP A 1 297 ? 0.573 1.445 35.883 1.00 51.75 297 ASP A C 1
ATOM 2282 O O . ASP A 1 297 ? -0.036 0.452 35.468 1.00 51.75 297 ASP A O 1
ATOM 2286 N N . THR A 1 298 ? -0.003 2.431 36.572 1.00 56.69 298 THR A N 1
ATOM 2287 C CA . THR A 1 298 ? -1.359 2.487 37.130 1.00 56.69 298 THR A CA 1
ATOM 2288 C C . THR A 1 298 ? -2.441 2.830 36.092 1.00 56.69 298 THR A C 1
ATOM 2290 O O . THR A 1 298 ? -2.168 3.162 34.943 1.00 56.69 298 THR A O 1
ATOM 2293 N N . GLU A 1 299 ? -3.709 2.762 36.517 1.00 57.16 299 GLU A N 1
ATOM 2294 C CA . GLU A 1 299 ? -4.929 3.106 35.758 1.00 57.16 299 GLU A CA 1
ATOM 2295 C C . GLU A 1 299 ? -4.856 4.436 34.986 1.00 57.16 299 GLU A C 1
ATOM 2297 O O . GLU A 1 299 ? -5.342 4.525 33.857 1.00 57.16 299 GLU A O 1
ATOM 2302 N N . GLU A 1 300 ? -4.253 5.462 35.589 1.00 57.22 300 GLU A N 1
ATOM 2303 C CA . GLU A 1 300 ? -4.142 6.799 34.997 1.00 57.22 300 GLU A CA 1
ATOM 2304 C C . GLU A 1 300 ? -3.328 6.775 33.698 1.00 57.22 300 GLU A C 1
ATOM 2306 O O . GLU A 1 300 ? -3.723 7.428 32.732 1.00 57.22 300 GLU A O 1
ATOM 2311 N N . ALA A 1 301 ? -2.284 5.942 33.630 1.00 63.31 301 ALA A N 1
ATOM 2312 C CA . ALA A 1 301 ? -1.459 5.795 32.437 1.00 63.31 301 ALA A CA 1
ATOM 2313 C C . ALA A 1 301 ? -2.266 5.236 31.257 1.00 63.31 301 ALA A C 1
ATOM 2315 O O . ALA A 1 301 ? -2.182 5.765 30.158 1.00 63.31 301 ALA A O 1
ATOM 2316 N N . VAL A 1 302 ? -3.125 4.233 31.477 1.00 67.19 302 VAL A N 1
ATOM 2317 C CA . VAL A 1 302 ? -3.934 3.640 30.393 1.00 67.19 302 VAL A CA 1
ATOM 2318 C C . VAL A 1 302 ? -4.963 4.631 29.853 1.00 67.19 302 VAL A C 1
ATOM 2320 O O . VAL A 1 302 ? -5.163 4.737 28.642 1.00 67.19 302 VAL A O 1
ATOM 2323 N N . ALA A 1 303 ? -5.633 5.367 30.743 1.00 67.31 303 ALA A N 1
ATOM 2324 C CA . ALA A 1 303 ? -6.588 6.389 30.331 1.00 67.31 303 ALA A CA 1
ATOM 2325 C C . ALA A 1 303 ? -5.896 7.532 29.567 1.00 67.31 303 ALA A C 1
ATOM 2327 O O . ALA A 1 303 ? -6.439 8.032 28.579 1.00 67.31 303 ALA A O 1
ATOM 2328 N N . GLU A 1 304 ? -4.692 7.916 29.997 1.00 73.75 304 GLU A N 1
ATOM 2329 C CA . GLU A 1 304 ? -3.854 8.889 29.302 1.00 73.75 304 GLU A CA 1
ATOM 2330 C C . GLU A 1 304 ? -3.404 8.376 27.926 1.00 73.75 304 GLU A C 1
ATOM 2332 O O . GLU A 1 304 ? -3.495 9.112 26.944 1.00 73.75 304 GLU A O 1
ATOM 2337 N N . GLU A 1 305 ? -2.988 7.113 27.827 1.00 78.94 305 GLU A N 1
ATOM 2338 C CA . GLU A 1 305 ? -2.533 6.474 26.590 1.00 78.94 305 GLU A CA 1
ATOM 2339 C C . GLU A 1 305 ? -3.656 6.316 25.560 1.00 78.94 305 GLU A C 1
ATOM 2341 O O . GLU A 1 305 ? -3.435 6.568 24.376 1.00 78.94 305 GLU A O 1
ATOM 2346 N N . LEU A 1 306 ? -4.862 5.922 25.979 1.00 78.81 306 LEU A N 1
ATOM 2347 C CA . LEU A 1 306 ? -6.015 5.771 25.082 1.00 78.81 306 LEU A CA 1
ATOM 2348 C C . LEU A 1 306 ? -6.614 7.121 24.653 1.00 78.81 306 LEU A C 1
ATOM 2350 O O . LEU A 1 306 ? -7.249 7.221 23.599 1.00 78.81 306 LEU A O 1
ATOM 2354 N N . GLY A 1 307 ? -6.442 8.164 25.474 1.00 67.44 307 GLY A N 1
ATOM 2355 C CA . GLY A 1 307 ? -6.954 9.507 25.199 1.00 67.44 307 GLY A CA 1
ATOM 2356 C C . GLY A 1 307 ? -8.484 9.596 25.110 1.00 67.44 307 GLY A C 1
ATOM 2357 O O . GLY A 1 307 ? -9.007 10.569 24.569 1.00 67.44 307 GLY A O 1
ATOM 2358 N N . VAL A 1 308 ? -9.215 8.592 25.608 1.00 66.50 308 VAL A N 1
ATOM 2359 C CA . VAL A 1 308 ? -10.685 8.556 25.570 1.00 66.50 308 VAL A CA 1
ATOM 2360 C C . VAL A 1 308 ? -11.253 9.551 26.579 1.00 66.50 308 VAL A C 1
ATOM 2362 O O . VAL A 1 308 ? -10.804 9.625 27.725 1.00 66.50 308 VAL A O 1
ATOM 2365 N N . ALA A 1 309 ? -12.270 10.310 26.163 1.00 63.38 309 ALA A N 1
ATOM 2366 C CA . ALA A 1 309 ? -12.948 11.256 27.038 1.00 63.38 309 ALA A CA 1
ATOM 2367 C C . ALA A 1 309 ? -13.539 10.546 28.269 1.00 63.38 309 ALA A C 1
ATOM 2369 O O . ALA A 1 309 ? -14.217 9.521 28.160 1.00 63.38 309 ALA A O 1
ATOM 2370 N N . GLN A 1 310 ? -13.317 11.120 29.454 1.00 64.62 310 GLN A N 1
ATOM 2371 C CA . GLN A 1 310 ? -13.898 10.615 30.695 1.00 64.62 310 GLN A CA 1
ATOM 2372 C C . GLN A 1 310 ? -15.416 10.833 30.672 1.00 64.62 310 GLN A C 1
ATOM 2374 O O . GLN A 1 310 ? -15.912 11.940 30.881 1.00 64.62 310 GLN A O 1
ATOM 2379 N N . VAL A 1 311 ? -16.164 9.770 30.386 1.00 70.81 311 VAL A N 1
ATOM 2380 C CA . VAL A 1 311 ? -17.621 9.733 30.550 1.00 70.81 311 VAL A CA 1
ATOM 2381 C C . VAL A 1 311 ? -17.988 9.351 31.979 1.00 70.81 311 VAL A C 1
ATOM 2383 O O . VAL A 1 311 ? -17.225 8.674 32.666 1.00 70.81 311 VAL A O 1
ATOM 2386 N N . SER A 1 312 ? -19.179 9.761 32.427 1.00 76.56 312 SER A N 1
ATOM 2387 C CA . SER A 1 312 ? -19.689 9.317 33.727 1.00 76.56 312 SER A CA 1
ATOM 2388 C C . SER A 1 312 ? -19.759 7.787 33.774 1.00 76.56 312 SER A C 1
ATOM 2390 O O . SER A 1 312 ? -20.099 7.154 32.773 1.00 76.56 312 SER A O 1
ATOM 2392 N N . GLU A 1 313 ? -19.485 7.191 34.935 1.00 75.12 313 GLU A N 1
ATOM 2393 C CA . GLU A 1 313 ? -19.506 5.730 35.106 1.00 75.12 313 GLU A CA 1
ATOM 2394 C C . GLU A 1 313 ? -20.852 5.122 34.682 1.00 75.12 313 GLU A C 1
ATOM 2396 O O . GLU A 1 313 ? -20.903 4.087 34.026 1.00 75.12 313 GLU A O 1
ATOM 2401 N N . ARG A 1 314 ? -21.956 5.825 34.962 1.00 78.69 314 ARG A N 1
ATOM 2402 C CA . ARG A 1 314 ? -23.297 5.418 34.528 1.00 78.69 314 ARG A CA 1
ATOM 2403 C C . ARG A 1 314 ? -23.407 5.350 33.004 1.00 78.69 314 ARG A C 1
ATOM 2405 O O . ARG A 1 314 ? -23.892 4.356 32.480 1.00 78.69 314 ARG A O 1
ATOM 2412 N N . THR A 1 315 ? -22.946 6.388 32.307 1.00 80.94 315 THR A N 1
ATOM 2413 C CA . THR A 1 315 ? -22.950 6.441 30.836 1.00 80.94 315 THR A CA 1
ATOM 2414 C C . THR A 1 315 ? -22.034 5.376 30.242 1.00 80.94 315 THR A C 1
ATOM 2416 O O . THR A 1 315 ? -22.383 4.765 29.238 1.00 80.94 315 THR A O 1
ATOM 2419 N N . ARG A 1 316 ? -20.877 5.126 30.867 1.00 79.94 316 ARG A N 1
ATOM 2420 C CA . ARG A 1 316 ? -19.956 4.062 30.460 1.00 79.94 316 ARG A CA 1
ATOM 2421 C C . ARG A 1 316 ? -20.644 2.706 30.508 1.00 79.94 316 ARG A C 1
ATOM 2423 O O . ARG A 1 316 ? -20.640 2.026 29.495 1.00 79.94 316 ARG A O 1
ATOM 2430 N N . ILE A 1 317 ? -21.248 2.353 31.645 1.00 81.19 317 ILE A N 1
ATOM 2431 C CA . ILE A 1 317 ? -21.946 1.073 31.843 1.00 81.19 317 ILE A CA 1
ATOM 2432 C C . ILE A 1 317 ? -23.106 0.925 30.856 1.00 81.19 317 ILE A C 1
ATOM 2434 O O . ILE A 1 317 ? -23.279 -0.131 30.255 1.00 81.19 317 ILE A O 1
ATOM 2438 N N . GLU A 1 318 ? -23.896 1.981 30.666 1.00 85.19 318 GLU A N 1
ATOM 2439 C CA . GLU A 1 318 ? -25.020 1.972 29.729 1.00 85.19 318 GLU A CA 1
ATOM 2440 C C . GLU A 1 318 ? -24.556 1.716 28.288 1.00 85.19 318 GLU A C 1
ATOM 2442 O O . GLU A 1 318 ? -25.096 0.843 27.615 1.00 85.19 318 GLU A O 1
ATOM 2447 N N . LEU A 1 319 ? -23.510 2.415 27.836 1.00 85.31 319 LEU A N 1
ATOM 2448 C CA . LEU A 1 319 ? -22.967 2.260 26.486 1.00 85.31 319 LEU A CA 1
ATOM 2449 C C . LEU A 1 319 ? -22.131 0.989 26.307 1.00 85.31 319 LEU A C 1
ATOM 2451 O O . LEU A 1 319 ? -21.992 0.529 25.179 1.00 85.31 319 LEU A O 1
ATOM 2455 N N . SER A 1 320 ? -21.548 0.428 27.366 1.00 83.56 320 SER A N 1
ATOM 2456 C CA . SER A 1 320 ? -20.755 -0.808 27.307 1.00 83.56 320 SER A CA 1
ATOM 2457 C C . SER A 1 320 ? -21.589 -2.076 27.503 1.00 83.56 320 SER A C 1
ATOM 2459 O O . SER A 1 320 ? -21.063 -3.184 27.392 1.00 83.56 320 SER A O 1
ATOM 2461 N N . THR A 1 321 ? -22.892 -1.937 27.764 1.00 87.06 321 THR A N 1
ATOM 2462 C CA . THR A 1 321 ? -23.810 -3.071 27.874 1.00 87.06 321 THR A CA 1
ATOM 2463 C C . THR A 1 321 ? -24.125 -3.634 26.491 1.00 87.06 321 THR A C 1
ATOM 2465 O O . THR A 1 321 ? -24.675 -2.943 25.637 1.00 87.06 321 THR A O 1
ATOM 2468 N N . THR A 1 322 ? -23.819 -4.915 26.285 1.00 89.62 322 THR A N 1
ATOM 2469 C CA . THR A 1 322 ? -24.101 -5.622 25.033 1.00 89.62 322 THR A CA 1
ATOM 2470 C C . THR A 1 322 ? -25.598 -5.662 24.736 1.00 89.62 322 THR A C 1
ATOM 2472 O O . THR A 1 322 ? -26.384 -6.234 25.495 1.00 89.62 322 THR A O 1
ATOM 2475 N N . ASN A 1 323 ? -25.993 -5.100 23.596 1.00 89.81 323 ASN A N 1
ATOM 2476 C CA . ASN A 1 323 ? -27.349 -5.239 23.083 1.00 89.81 323 ASN A CA 1
ATOM 2477 C C . ASN A 1 323 ? -27.605 -6.699 22.664 1.00 89.81 323 ASN A C 1
ATOM 2479 O O . ASN A 1 323 ? -26.811 -7.290 21.937 1.00 89.81 323 ASN A O 1
ATOM 2483 N N . VAL A 1 324 ? -28.719 -7.283 23.109 1.00 89.81 324 VAL A N 1
ATOM 2484 C CA . VAL A 1 324 ? -29.044 -8.704 22.881 1.00 89.81 324 VAL A CA 1
ATOM 2485 C C . VAL A 1 324 ? -29.357 -9.015 21.414 1.00 89.81 324 VAL A C 1
ATOM 2487 O O . VAL A 1 324 ? -29.044 -10.104 20.944 1.00 89.81 324 VAL A O 1
ATOM 2490 N N . GLU A 1 325 ? -29.963 -8.078 20.686 1.00 88.56 325 GLU A N 1
ATOM 2491 C CA . GLU A 1 325 ? -30.342 -8.263 19.282 1.00 88.56 325 GLU A CA 1
ATOM 2492 C C . GLU A 1 325 ? -29.138 -8.110 18.356 1.00 88.56 325 GLU A C 1
ATOM 2494 O O . GLU A 1 325 ? -28.952 -8.891 17.423 1.00 88.56 325 GLU A O 1
ATOM 2499 N N . THR A 1 326 ? -28.310 -7.095 18.605 1.00 89.44 326 THR A N 1
ATOM 2500 C CA . THR A 1 326 ? -27.196 -6.766 17.712 1.00 89.44 326 THR A CA 1
ATOM 2501 C C . THR A 1 326 ? -25.878 -7.392 18.151 1.00 89.44 326 THR A C 1
ATOM 2503 O O . THR A 1 326 ? -24.975 -7.507 17.324 1.00 89.44 326 THR A O 1
ATOM 2506 N N . GLY A 1 327 ? -25.738 -7.771 19.423 1.00 92.06 327 GLY A N 1
ATOM 2507 C CA . GLY A 1 327 ? -24.474 -8.172 20.037 1.00 92.06 327 GLY A CA 1
ATOM 2508 C C . GLY A 1 327 ? -23.492 -7.014 20.253 1.00 92.06 327 GLY A C 1
ATOM 2509 O O . GLY A 1 327 ? -22.344 -7.278 20.593 1.00 92.06 327 GLY A O 1
ATOM 2510 N N . TRP A 1 328 ? -23.899 -5.757 20.024 1.00 93.94 328 TRP A N 1
ATOM 2511 C CA . TRP A 1 328 ? -23.020 -4.580 20.045 1.00 93.94 328 TRP A CA 1
ATOM 2512 C C . TRP A 1 328 ? -23.189 -3.743 21.329 1.00 93.94 328 TRP A C 1
ATOM 2514 O O . TRP A 1 328 ? -24.334 -3.463 21.698 1.00 93.94 328 TRP A O 1
ATOM 2524 N N . PRO A 1 329 ? -22.096 -3.303 21.985 1.00 93.31 329 PRO A N 1
ATOM 2525 C CA . PRO A 1 329 ? -20.722 -3.793 21.816 1.00 93.31 329 PRO A CA 1
ATOM 2526 C C . PRO A 1 329 ? -20.589 -5.266 22.245 1.00 93.31 329 PRO A C 1
ATOM 2528 O O . PRO A 1 329 ? -21.440 -5.753 22.997 1.00 93.31 329 PRO A O 1
ATOM 2531 N N . PRO A 1 330 ? -19.535 -5.981 21.810 1.00 93.81 330 PRO A N 1
ATOM 2532 C CA . PRO A 1 330 ? -19.305 -7.365 22.222 1.00 93.81 330 PRO A CA 1
ATOM 2533 C C . PRO A 1 330 ? -19.181 -7.509 23.743 1.00 93.81 330 PRO A C 1
ATOM 2535 O O . PRO A 1 330 ? -18.941 -6.544 24.468 1.00 93.81 330 PRO A O 1
ATOM 2538 N N . ALA A 1 331 ? -19.312 -8.740 24.239 1.00 92.56 331 ALA A N 1
ATOM 2539 C CA . ALA A 1 331 ? -19.099 -9.020 25.655 1.00 92.56 331 ALA A CA 1
ATOM 2540 C C . ALA A 1 331 ? -17.659 -8.647 26.083 1.00 92.56 331 ALA A C 1
ATOM 2542 O O . ALA A 1 331 ? -16.737 -8.766 25.267 1.00 92.56 331 ALA A O 1
ATOM 2543 N N . PRO A 1 332 ? -17.434 -8.226 27.344 1.00 92.94 332 PRO A N 1
ATOM 2544 C CA . PRO A 1 332 ? -16.095 -7.938 27.850 1.00 92.94 332 PRO A CA 1
ATOM 2545 C C . PRO A 1 332 ? -15.131 -9.111 27.653 1.00 92.94 332 PRO A C 1
ATOM 2547 O O . PRO A 1 332 ? -15.494 -10.278 27.846 1.00 92.94 332 PRO A O 1
ATOM 2550 N N . MET A 1 333 ? -13.890 -8.794 27.296 1.00 94.31 333 MET A N 1
ATOM 2551 C CA . MET A 1 333 ? -12.831 -9.785 27.132 1.00 94.31 333 MET A CA 1
ATOM 2552 C C . MET A 1 333 ? -12.444 -10.371 28.488 1.00 94.31 333 MET A C 1
ATOM 2554 O O . MET A 1 333 ? -12.521 -9.704 29.519 1.00 94.31 333 MET A O 1
ATOM 2558 N N . LYS A 1 334 ? -12.004 -11.631 28.490 1.00 92.06 334 LYS A N 1
ATOM 2559 C CA . LYS A 1 334 ? -11.483 -12.290 29.694 1.00 92.06 334 LYS A CA 1
ATOM 2560 C C . LYS A 1 334 ? -9.963 -12.103 29.747 1.00 92.06 334 LYS A C 1
ATOM 2562 O O . LYS A 1 334 ? -9.287 -12.695 28.905 1.00 92.06 334 LYS A O 1
ATOM 2567 N N . PRO A 1 335 ? -9.415 -11.323 30.699 1.00 90.75 335 PRO A N 1
ATOM 2568 C CA . PRO A 1 335 ? -7.976 -11.091 30.775 1.00 90.75 335 PRO A CA 1
ATOM 2569 C C . PRO A 1 335 ? -7.194 -12.388 31.040 1.00 90.75 335 PRO A C 1
ATOM 2571 O O . PRO A 1 335 ? -7.512 -13.079 32.014 1.00 90.75 335 PRO A O 1
ATOM 2574 N N . PRO A 1 336 ? -6.172 -12.728 30.228 1.00 85.62 336 PRO A N 1
ATOM 2575 C CA . PRO A 1 336 ? -5.400 -13.962 30.406 1.00 85.62 336 PRO A CA 1
ATOM 2576 C C . PRO A 1 336 ? -4.633 -14.036 31.733 1.00 85.62 336 PRO A C 1
ATOM 2578 O O . PRO A 1 336 ? -4.487 -15.118 32.295 1.00 85.62 336 PRO A O 1
ATOM 2581 N N . LEU A 1 337 ? -4.170 -12.893 32.251 1.00 85.31 337 LEU A N 1
ATOM 2582 C CA . LEU A 1 337 ? -3.324 -12.799 33.451 1.00 85.31 337 LEU A CA 1
ATOM 2583 C C . LEU A 1 337 ? -4.100 -12.447 34.733 1.00 85.31 337 LEU A C 1
ATOM 2585 O O . LEU A 1 337 ? -3.509 -12.084 35.749 1.00 85.31 337 LEU A O 1
ATOM 2589 N N . GLY A 1 338 ? -5.431 -12.546 34.699 1.00 76.81 338 GLY A N 1
ATOM 2590 C CA . GLY A 1 338 ? -6.304 -12.096 35.783 1.00 76.81 338 GLY A CA 1
ATOM 2591 C C . GLY A 1 338 ? -6.704 -10.624 35.649 1.00 76.81 338 GLY A C 1
ATOM 2592 O O . GLY A 1 338 ? -6.088 -9.848 34.927 1.00 76.81 338 GLY A O 1
ATOM 2593 N N . LYS A 1 339 ? -7.799 -10.247 36.316 1.00 74.25 339 LYS A N 1
ATOM 2594 C CA . LYS A 1 339 ? -8.469 -8.962 36.085 1.00 74.25 339 LYS A CA 1
ATOM 2595 C C . LYS A 1 339 ? -7.797 -7.821 36.853 1.00 74.25 339 LYS A C 1
ATOM 2597 O O . LYS A 1 339 ? -7.921 -7.756 38.075 1.00 74.25 339 LYS A O 1
ATOM 2602 N N . VAL A 1 340 ? -7.176 -6.885 36.137 1.00 81.56 340 VAL A N 1
ATOM 2603 C CA . VAL A 1 340 ? -6.969 -5.515 36.634 1.00 81.56 340 VAL A CA 1
ATOM 2604 C C . VAL A 1 340 ? -8.191 -4.658 36.297 1.00 81.56 340 VAL A C 1
ATOM 2606 O O . VAL A 1 340 ? -9.011 -4.998 35.443 1.00 81.56 340 VAL A O 1
ATOM 2609 N N . LYS A 1 341 ? -8.376 -3.568 37.042 1.00 80.31 341 LYS A N 1
ATOM 2610 C CA . LYS A 1 341 ? -9.479 -2.626 36.840 1.00 80.31 341 LYS A CA 1
ATOM 2611 C C . LYS A 1 341 ? -9.520 -2.162 35.375 1.00 80.31 341 LYS A C 1
ATOM 2613 O O . LYS A 1 341 ? -8.487 -1.808 34.818 1.00 80.31 341 LYS A O 1
ATOM 2618 N N . HIS A 1 342 ? -10.708 -2.199 34.770 1.00 83.50 342 HIS A N 1
ATOM 2619 C CA . HIS A 1 342 ? -10.977 -1.869 33.362 1.00 83.50 342 HIS A CA 1
ATOM 2620 C C . HIS A 1 342 ? -10.284 -2.741 32.297 1.00 83.50 342 HIS A C 1
ATOM 2622 O O . HIS A 1 342 ? -10.575 -2.595 31.112 1.00 83.50 342 HIS A O 1
ATOM 2628 N N . GLU A 1 343 ? -9.439 -3.700 32.684 1.00 89.31 343 GLU A N 1
ATOM 2629 C CA . GLU A 1 343 ? -8.818 -4.638 31.749 1.00 89.31 343 GLU A CA 1
ATOM 2630 C C . GLU A 1 343 ? -9.882 -5.545 31.115 1.00 89.31 343 GLU A C 1
ATOM 2632 O O . GLU A 1 343 ? -10.691 -6.166 31.812 1.00 89.31 343 GLU A O 1
ATOM 2637 N N . GLY A 1 344 ? -9.891 -5.608 29.782 1.00 91.44 344 GLY A N 1
ATOM 2638 C CA . GLY A 1 344 ? -10.893 -6.337 29.002 1.00 91.44 344 GLY A CA 1
ATOM 2639 C C . GLY A 1 344 ? -12.294 -5.711 28.968 1.00 91.44 344 GLY A C 1
ATOM 2640 O O . GLY A 1 344 ? -13.165 -6.222 28.263 1.00 91.44 344 GLY A O 1
ATOM 2641 N N . GLU A 1 345 ? -12.539 -4.612 29.687 1.00 92.19 345 GLU A N 1
ATOM 2642 C CA . GLU A 1 345 ? -13.801 -3.870 29.611 1.00 92.19 345 GLU A CA 1
ATOM 2643 C C . GLU A 1 345 ? -13.801 -2.948 28.383 1.00 92.19 345 GLU A C 1
ATOM 2645 O O . GLU A 1 345 ? -12.782 -2.342 28.046 1.00 92.19 345 GLU A O 1
ATOM 2650 N N . TRP A 1 346 ? -14.941 -2.845 27.696 1.00 92.31 346 TRP A N 1
ATOM 2651 C CA . TRP A 1 346 ? -15.074 -2.016 26.497 1.00 92.31 346 TRP A CA 1
ATOM 2652 C C . TRP A 1 346 ? -15.342 -0.553 26.854 1.00 92.31 346 TRP A C 1
ATOM 2654 O O . TRP A 1 346 ? -16.354 -0.217 27.473 1.00 92.31 346 TRP A O 1
ATOM 2664 N N . MET A 1 347 ? -14.445 0.326 26.418 1.00 91.62 347 MET A N 1
ATOM 2665 C CA . MET A 1 347 ? -14.513 1.773 26.589 1.00 91.62 347 MET A CA 1
ATOM 2666 C C . MET A 1 347 ? -15.103 2.414 25.323 1.00 91.62 347 MET A C 1
ATOM 2668 O O . MET A 1 347 ? -14.471 2.343 24.265 1.00 91.62 347 MET A O 1
ATOM 2672 N N . PRO A 1 348 ? -16.297 3.031 25.384 1.00 91.94 348 PRO A N 1
ATOM 2673 C CA . PRO A 1 348 ? -16.908 3.662 24.217 1.00 91.94 348 PRO A CA 1
ATOM 2674 C C . PRO A 1 348 ? -16.111 4.894 23.776 1.00 91.94 348 PRO A C 1
ATOM 2676 O O . PRO A 1 348 ? -15.803 5.765 24.591 1.00 91.94 348 PRO A O 1
ATOM 2679 N N . VAL A 1 349 ? -15.840 5.013 22.476 1.00 91.38 349 VAL A N 1
ATOM 2680 C CA . VAL A 1 349 ? -15.233 6.219 21.898 1.00 91.38 349 VAL A CA 1
ATOM 2681 C C . VAL A 1 349 ? -16.342 7.223 21.582 1.00 91.38 349 VAL A C 1
ATOM 2683 O O . VAL A 1 349 ? -16.948 7.202 20.511 1.00 91.38 349 VAL A O 1
ATOM 2686 N N . VAL A 1 350 ? -16.650 8.079 22.557 1.00 89.25 350 VAL A N 1
ATOM 2687 C CA . VAL A 1 350 ? -17.719 9.092 22.497 1.00 89.25 350 VAL A CA 1
ATOM 2688 C C . VAL A 1 350 ? -17.244 10.433 23.039 1.00 89.25 350 VAL A C 1
ATOM 2690 O O . VAL A 1 350 ? -16.262 10.498 23.772 1.00 89.25 350 VAL A O 1
ATOM 2693 N N . ASN A 1 351 ? -17.971 11.508 22.708 1.00 85.69 351 ASN A N 1
ATOM 2694 C CA . ASN A 1 351 ? -17.619 12.889 23.078 1.00 85.69 351 ASN A CA 1
ATOM 2695 C C . ASN A 1 351 ? -16.196 13.281 22.652 1.00 85.69 351 ASN A C 1
ATOM 2697 O O . ASN A 1 351 ? -15.547 14.118 23.276 1.00 85.69 351 ASN A O 1
ATOM 2701 N N . ASP A 1 352 ? -15.724 12.658 21.579 1.00 90.12 352 ASP A N 1
ATOM 2702 C CA . ASP A 1 352 ? -14.388 12.822 21.052 1.00 90.12 352 ASP A CA 1
ATOM 2703 C C . ASP A 1 352 ? -14.449 13.719 19.808 1.00 90.12 352 ASP A C 1
ATOM 2705 O O . ASP A 1 352 ? -15.056 13.332 18.806 1.00 90.12 352 ASP A O 1
ATOM 2709 N N . PRO A 1 353 ? -13.857 14.925 19.833 1.00 92.31 353 PRO A N 1
ATOM 2710 C CA . PRO A 1 353 ? -13.948 15.859 18.714 1.00 92.31 353 PRO A CA 1
ATOM 2711 C C . PRO A 1 353 ? -13.251 15.356 17.439 1.00 92.31 353 PRO A C 1
ATOM 2713 O O . PRO A 1 353 ? -13.513 15.895 16.359 1.00 92.31 353 PRO A O 1
ATOM 2716 N N . PHE A 1 354 ? -12.383 14.347 17.549 1.00 94.62 354 PHE A N 1
ATOM 2717 C CA . PHE A 1 354 ? -11.619 13.770 16.444 1.00 94.62 354 PHE A CA 1
ATOM 2718 C C . PHE A 1 354 ? -12.288 12.550 15.813 1.00 94.62 354 PHE A C 1
ATOM 2720 O O . PHE A 1 354 ? -11.840 12.088 14.767 1.00 94.62 354 PHE A O 1
ATOM 2727 N N . VAL A 1 355 ? -13.365 12.043 16.415 1.00 92.25 355 VAL A N 1
ATOM 2728 C CA . VAL A 1 355 ? -14.098 10.871 15.934 1.00 92.25 355 VAL A CA 1
ATOM 2729 C C . VAL A 1 355 ? -15.486 11.324 15.516 1.00 92.25 355 VAL A C 1
ATOM 2731 O O . VAL A 1 355 ? -16.226 11.927 16.295 1.00 92.25 355 VAL A O 1
ATOM 2734 N N . LYS A 1 356 ? -15.864 11.047 14.268 1.00 91.94 356 LYS A N 1
ATOM 2735 C CA . LYS A 1 356 ? -17.214 11.370 13.808 1.00 91.94 356 LYS A CA 1
ATOM 2736 C C . LYS A 1 356 ? -18.253 10.600 14.628 1.00 91.94 356 LYS A C 1
ATOM 2738 O O . LYS A 1 356 ? -18.132 9.395 14.818 1.00 91.94 356 LYS A O 1
ATOM 2743 N N . ALA A 1 357 ? -19.299 11.291 15.066 1.00 87.00 357 ALA A N 1
ATOM 2744 C CA . ALA A 1 357 ? -20.423 10.697 15.780 1.00 87.00 357 ALA A CA 1
ATOM 2745 C C . ALA A 1 357 ? -21.743 11.066 15.095 1.00 87.00 357 ALA A C 1
ATOM 2747 O O . ALA A 1 357 ? -21.877 12.164 14.545 1.00 87.00 357 ALA A O 1
ATOM 2748 N N . ARG A 1 358 ? -22.729 10.164 15.154 1.00 82.12 358 ARG A N 1
ATOM 2749 C CA . ARG A 1 358 ? -24.123 10.461 14.801 1.00 82.12 358 ARG A CA 1
ATOM 2750 C C . ARG A 1 358 ? -24.931 10.608 16.097 1.00 82.12 358 ARG A C 1
ATOM 2752 O O . ARG A 1 358 ? -24.967 9.668 16.889 1.00 82.12 358 ARG A O 1
ATOM 2759 N N . PRO A 1 359 ? -25.525 11.784 16.369 1.00 80.12 359 PRO A N 1
ATOM 2760 C CA . PRO A 1 359 ? -26.334 11.977 17.568 1.00 80.12 359 PRO A CA 1
ATOM 2761 C C . PRO A 1 359 ? -27.456 10.937 17.662 1.00 80.12 359 PRO A C 1
ATOM 2763 O O . PRO A 1 359 ? -28.200 10.749 16.705 1.00 80.12 359 PRO A O 1
ATOM 2766 N N . GLY A 1 360 ? -27.589 10.287 18.820 1.00 80.94 360 GLY A N 1
ATOM 2767 C CA . GLY A 1 360 ? -28.623 9.273 19.061 1.00 80.94 360 GLY A CA 1
ATOM 2768 C C . GLY A 1 360 ? -28.308 7.875 18.522 1.00 80.94 360 GLY A C 1
ATOM 2769 O O . GLY A 1 360 ? -29.134 6.981 18.679 1.00 80.94 360 GLY A O 1
ATOM 2770 N N . GLU A 1 361 ? -27.132 7.664 17.927 1.00 85.81 361 GLU A N 1
ATOM 2771 C CA . GLU A 1 361 ? -26.678 6.346 17.479 1.00 85.81 361 GLU A CA 1
ATOM 2772 C C . GLU A 1 361 ? -25.611 5.748 18.409 1.00 85.81 361 GLU A C 1
ATOM 2774 O O . GLU A 1 361 ? -24.931 6.491 19.127 1.00 85.81 361 GLU A O 1
ATOM 2779 N N . PRO A 1 362 ? -25.436 4.410 18.403 1.00 86.75 362 PRO A N 1
ATOM 2780 C CA . PRO A 1 362 ? -24.366 3.760 19.146 1.00 86.75 362 PRO A CA 1
ATOM 2781 C C . PRO A 1 362 ? -22.970 4.269 18.740 1.00 86.75 362 PRO A C 1
ATOM 2783 O O . PRO A 1 362 ? -22.767 4.673 17.591 1.00 86.75 362 PRO A O 1
ATOM 2786 N N . PRO A 1 363 ? -21.979 4.201 19.647 1.00 92.38 363 PRO A N 1
ATOM 2787 C CA . PRO A 1 363 ? -20.591 4.518 19.328 1.00 92.38 363 PRO A CA 1
ATOM 2788 C C . PRO A 1 363 ? -20.075 3.674 18.155 1.00 92.38 363 PRO A C 1
ATOM 2790 O O . PRO A 1 363 ? -20.326 2.468 18.090 1.00 92.38 363 PRO A O 1
ATOM 2793 N N . LEU A 1 364 ? -19.317 4.309 17.253 1.00 95.25 364 LEU A N 1
ATOM 2794 C CA . LEU A 1 364 ? -18.712 3.633 16.097 1.00 95.25 364 LEU A CA 1
ATOM 2795 C C . LEU A 1 364 ? -17.573 2.689 16.501 1.00 95.25 364 LEU A C 1
ATOM 2797 O O . LEU A 1 364 ? -17.300 1.717 15.800 1.00 95.25 364 LEU A O 1
ATOM 2801 N N . PHE A 1 365 ? -16.912 2.994 17.619 1.00 96.50 365 PHE A N 1
ATOM 2802 C CA . PHE A 1 365 ? -15.733 2.289 18.096 1.00 96.50 365 PHE A CA 1
ATOM 2803 C C . PHE A 1 365 ? -15.794 2.070 19.603 1.00 96.50 365 PHE A C 1
ATOM 2805 O O . PHE A 1 365 ? -16.257 2.935 20.355 1.00 96.50 365 PHE A O 1
ATOM 2812 N N . TYR A 1 366 ? -15.245 0.939 20.031 1.00 95.50 366 TYR A N 1
ATOM 2813 C CA . TYR A 1 366 ? -14.912 0.682 21.425 1.00 95.50 366 TYR A CA 1
ATOM 2814 C C . TYR A 1 366 ? -13.446 0.285 21.522 1.00 95.50 366 TYR A C 1
ATOM 2816 O O . TYR A 1 366 ? -12.935 -0.459 20.685 1.00 95.50 366 TYR A O 1
ATOM 2824 N N . GLN A 1 367 ? -12.781 0.772 22.561 1.00 95.38 367 GLN A N 1
ATOM 2825 C CA . GLN A 1 367 ? -11.398 0.439 22.865 1.00 95.38 367 GLN A CA 1
ATOM 2826 C C . GLN A 1 367 ? -11.309 -0.417 24.123 1.00 95.38 367 GLN A C 1
ATOM 2828 O O . GLN A 1 367 ? -12.172 -0.354 24.994 1.00 95.38 367 GLN A O 1
ATOM 2833 N N . SER A 1 368 ? -10.260 -1.216 24.230 1.00 94.44 368 SER A N 1
ATOM 2834 C CA . SER A 1 368 ? -9.901 -1.917 25.458 1.00 94.44 368 SER A CA 1
ATOM 2835 C C . SER A 1 368 ? -8.410 -2.254 25.442 1.00 94.44 368 SER A C 1
ATOM 2837 O O . SER A 1 368 ? -7.711 -1.986 24.461 1.00 94.44 368 SER A O 1
ATOM 2839 N N . PHE A 1 369 ? -7.917 -2.846 26.523 1.00 93.75 369 PHE A N 1
ATOM 2840 C CA . PHE A 1 369 ? -6.540 -3.304 26.636 1.00 93.75 369 PHE A CA 1
ATOM 2841 C C . PHE A 1 369 ? -6.462 -4.636 27.385 1.00 93.75 369 PHE A C 1
ATOM 2843 O O . PHE A 1 369 ? -7.340 -4.967 28.188 1.00 93.75 369 PHE A O 1
ATOM 2850 N N . LEU A 1 370 ? -5.395 -5.386 27.117 1.00 92.75 370 LEU A N 1
ATOM 2851 C CA . LEU A 1 370 ? -5.073 -6.652 27.768 1.00 92.75 370 LEU A CA 1
ATOM 2852 C C . LEU A 1 370 ? -3.579 -6.729 28.070 1.00 92.75 370 LEU A C 1
ATOM 2854 O O . LEU A 1 370 ? -2.751 -6.397 27.220 1.00 92.75 370 LEU A O 1
ATOM 2858 N N . ARG A 1 371 ? -3.233 -7.242 29.247 1.00 90.62 371 ARG A N 1
ATOM 2859 C CA . ARG A 1 371 ? -1.894 -7.746 29.542 1.00 90.62 371 ARG A CA 1
ATOM 2860 C C . ARG A 1 371 ? -1.878 -9.227 29.195 1.00 90.62 371 ARG A C 1
ATOM 2862 O O . ARG A 1 371 ? -2.744 -9.994 29.618 1.00 90.62 371 ARG A O 1
ATOM 2869 N N . VAL A 1 372 ? -0.914 -9.618 28.376 1.00 84.50 372 VAL A N 1
ATOM 2870 C CA . VAL A 1 372 ? -0.845 -10.970 27.797 1.00 84.50 372 VAL A CA 1
ATOM 2871 C C . VAL A 1 372 ? 0.498 -11.647 28.030 1.00 84.50 372 VAL A C 1
ATOM 2873 O O . VAL A 1 372 ? 0.614 -12.843 27.791 1.00 84.50 372 VAL A O 1
ATOM 2876 N N . ASP A 1 373 ? 1.488 -10.901 28.517 1.00 83.69 373 ASP A N 1
ATOM 2877 C CA . ASP A 1 373 ? 2.810 -11.412 28.844 1.00 83.69 373 ASP A CA 1
ATOM 2878 C C . ASP A 1 373 ? 2.999 -11.441 30.375 1.00 83.69 373 ASP A C 1
ATOM 2880 O O . ASP A 1 373 ? 3.081 -10.375 30.989 1.00 83.69 373 ASP A O 1
ATOM 2884 N N . PRO A 1 374 ? 3.039 -12.631 31.009 1.00 80.56 374 PRO A N 1
ATOM 2885 C CA . PRO A 1 374 ? 3.256 -12.754 32.450 1.00 80.56 374 PRO A CA 1
ATOM 2886 C C . PRO A 1 374 ? 4.613 -12.218 32.926 1.00 80.56 374 PRO A C 1
ATOM 2888 O O . PRO A 1 374 ? 4.730 -11.827 34.084 1.00 80.56 374 PRO A O 1
ATOM 2891 N N . GLU A 1 375 ? 5.640 -12.231 32.072 1.00 78.69 375 GLU A N 1
ATOM 2892 C CA . GLU A 1 375 ? 6.980 -11.738 32.410 1.00 78.69 375 GLU A CA 1
ATOM 2893 C C . GLU A 1 375 ? 7.095 -10.219 32.239 1.00 78.69 375 GLU A C 1
ATOM 2895 O O . GLU A 1 375 ? 8.018 -9.597 32.772 1.00 78.69 375 GLU A O 1
ATOM 2900 N N . ARG A 1 376 ? 6.176 -9.624 31.469 1.00 74.31 376 ARG A N 1
ATOM 2901 C CA . ARG A 1 376 ? 6.176 -8.210 31.076 1.00 74.31 376 ARG A CA 1
ATOM 2902 C C . ARG A 1 376 ? 4.766 -7.639 31.157 1.00 74.31 376 ARG A C 1
ATOM 2904 O O . ARG A 1 376 ? 4.213 -7.140 30.178 1.00 74.31 376 ARG A O 1
ATOM 2911 N N . ASP A 1 377 ? 4.193 -7.680 32.349 1.00 71.06 377 ASP A N 1
ATOM 2912 C CA . ASP A 1 377 ? 2.845 -7.195 32.654 1.00 71.06 377 ASP A CA 1
ATOM 2913 C C . ASP A 1 377 ? 2.673 -5.666 32.522 1.00 71.06 377 ASP A C 1
ATOM 2915 O O . ASP A 1 377 ? 1.549 -5.162 32.547 1.00 71.06 377 ASP A O 1
ATOM 2919 N N . TYR A 1 378 ? 3.764 -4.923 32.311 1.00 72.12 378 TYR A N 1
ATOM 2920 C CA . TYR A 1 378 ? 3.750 -3.522 31.876 1.00 72.12 378 TYR A CA 1
ATOM 2921 C C . TYR A 1 378 ? 3.476 -3.353 30.369 1.00 72.12 378 TYR A C 1
ATOM 2923 O O . TYR A 1 378 ? 3.112 -2.262 29.935 1.00 72.12 378 TYR A O 1
ATOM 2931 N N . THR A 1 379 ? 3.621 -4.408 29.559 1.00 77.94 379 THR A N 1
ATOM 2932 C CA . THR A 1 379 ? 3.260 -4.380 28.134 1.00 77.94 379 THR A CA 1
ATOM 2933 C C . THR A 1 379 ? 1.771 -4.649 27.951 1.00 77.94 379 THR A C 1
ATOM 2935 O O . THR A 1 379 ? 1.169 -5.498 28.615 1.00 77.94 379 THR A O 1
ATOM 2938 N N . ARG A 1 380 ? 1.150 -3.894 27.043 1.00 88.12 380 ARG A N 1
ATOM 2939 C CA . ARG A 1 380 ? -0.295 -3.922 26.810 1.00 88.12 380 ARG A CA 1
ATOM 2940 C C . ARG A 1 380 ? -0.578 -4.150 25.335 1.00 88.12 380 ARG A C 1
ATOM 2942 O O . ARG A 1 380 ? 0.083 -3.578 24.467 1.00 88.12 380 ARG A O 1
ATOM 2949 N N . VAL A 1 381 ? -1.598 -4.955 25.067 1.00 93.00 381 VAL A N 1
ATOM 2950 C CA . VAL A 1 381 ? -2.222 -5.057 23.750 1.00 93.00 381 VAL A CA 1
ATOM 2951 C C . VAL A 1 381 ? -3.483 -4.222 23.773 1.00 93.00 381 VAL A C 1
ATOM 2953 O O . VAL A 1 381 ? -4.416 -4.516 24.517 1.00 93.00 381 VAL A O 1
ATOM 2956 N N . TYR A 1 382 ? -3.504 -3.185 22.952 1.00 95.06 382 TYR A N 1
ATOM 2957 C CA . TYR A 1 382 ? -4.660 -2.339 22.734 1.00 95.06 382 TYR A CA 1
ATOM 2958 C C . TYR A 1 382 ? -5.535 -2.932 21.642 1.00 95.06 382 TYR A C 1
ATOM 2960 O O . TYR A 1 382 ? -5.039 -3.376 20.603 1.00 95.06 382 TYR A O 1
ATOM 2968 N N . VAL A 1 383 ? -6.840 -2.911 21.879 1.00 96.94 383 VAL A N 1
ATOM 2969 C CA . VAL A 1 383 ? -7.850 -3.455 20.976 1.00 96.94 383 VAL A CA 1
ATOM 2970 C C . VAL A 1 383 ? -8.827 -2.348 20.623 1.00 96.94 383 VAL A C 1
ATOM 2972 O O . VAL A 1 383 ? -9.347 -1.684 21.515 1.00 96.94 383 VAL A O 1
ATOM 2975 N N . ASN A 1 384 ? -9.092 -2.158 19.334 1.00 97.44 384 ASN A N 1
ATOM 2976 C CA . ASN A 1 384 ? -10.147 -1.280 18.839 1.00 97.44 384 ASN A CA 1
ATOM 2977 C C . ASN A 1 384 ? -11.121 -2.089 17.987 1.00 97.44 384 ASN A C 1
ATOM 2979 O O . ASN A 1 384 ? -10.713 -2.672 16.983 1.00 97.44 384 ASN A O 1
ATOM 2983 N N . VAL A 1 385 ? -12.391 -2.119 18.384 1.00 97.94 385 VAL A N 1
ATOM 2984 C CA . VAL A 1 385 ? -13.436 -2.920 17.739 1.00 97.94 385 VAL A CA 1
ATOM 2985 C C . VAL A 1 385 ? -14.471 -2.031 17.056 1.00 97.94 385 VAL A C 1
ATOM 2987 O O . VAL A 1 385 ? -14.802 -0.954 17.557 1.00 97.94 385 VAL A O 1
ATOM 2990 N N . TRP A 1 386 ? -14.992 -2.492 15.918 1.00 97.25 386 TRP A N 1
ATOM 2991 C CA . TRP A 1 386 ? -16.103 -1.877 15.194 1.00 97.25 386 TRP A CA 1
ATOM 2992 C C . TRP A 1 386 ? -17.036 -2.919 14.574 1.00 97.25 386 TRP A C 1
ATOM 2994 O O . TRP A 1 386 ? -16.679 -4.085 14.375 1.00 97.25 386 TRP A O 1
ATOM 3004 N N . ASP A 1 387 ? -18.237 -2.466 14.229 1.00 96.25 387 ASP A N 1
ATOM 3005 C CA . ASP A 1 387 ? -19.269 -3.285 13.609 1.00 96.25 387 ASP A CA 1
ATOM 3006 C C . ASP A 1 387 ? -19.320 -3.074 12.078 1.00 96.25 387 ASP A C 1
ATOM 3008 O O . ASP A 1 387 ? -19.602 -1.958 11.619 1.00 96.25 387 ASP A O 1
ATOM 3012 N N . PRO A 1 388 ? -19.080 -4.120 11.257 1.00 95.56 388 PRO A N 1
ATOM 3013 C CA . PRO A 1 388 ? -19.100 -4.008 9.797 1.00 95.56 388 PRO A CA 1
ATOM 3014 C C . PRO A 1 388 ? -20.498 -3.725 9.206 1.00 95.56 388 PRO A C 1
ATOM 3016 O O . PRO A 1 388 ? -20.626 -3.428 8.011 1.00 95.56 388 PRO A O 1
ATOM 3019 N N . ARG A 1 389 ? -21.563 -3.795 10.018 1.00 93.19 389 ARG A N 1
ATOM 3020 C CA . ARG A 1 389 ? -22.928 -3.395 9.632 1.00 93.19 389 ARG A CA 1
ATOM 3021 C C . ARG A 1 389 ? -23.107 -1.880 9.574 1.00 93.19 389 ARG A C 1
ATOM 3023 O O . ARG A 1 389 ? -24.015 -1.420 8.890 1.00 93.19 389 ARG A O 1
ATOM 3030 N N . ILE A 1 390 ? -22.263 -1.110 10.267 1.00 93.81 390 ILE A N 1
ATOM 3031 C CA . ILE A 1 390 ? -22.320 0.364 10.292 1.00 93.81 390 ILE A CA 1
ATOM 3032 C C . ILE A 1 390 ? -21.078 1.015 9.677 1.00 93.81 390 ILE A C 1
ATOM 3034 O O . ILE A 1 390 ? -21.177 2.128 9.157 1.00 93.81 390 ILE A O 1
ATOM 3038 N N . LEU A 1 391 ? -19.932 0.325 9.693 1.00 96.44 391 LEU A N 1
ATOM 3039 C CA . LEU A 1 391 ? -18.703 0.752 9.029 1.00 96.44 391 LEU A CA 1
ATOM 3040 C C . LEU A 1 391 ? -18.323 -0.207 7.900 1.00 96.44 391 LEU A C 1
ATOM 3042 O O . LEU A 1 391 ? -18.415 -1.421 8.033 1.00 96.44 391 LEU A O 1
ATOM 3046 N N . GLU A 1 392 ? -17.840 0.341 6.798 1.00 97.06 392 GLU A N 1
ATOM 3047 C CA . GLU A 1 392 ? -17.342 -0.402 5.646 1.00 97.06 392 GLU A CA 1
ATOM 3048 C C . GLU A 1 392 ? -15.819 -0.289 5.573 1.00 97.06 392 GLU A C 1
ATOM 3050 O O . GLU A 1 392 ? -15.263 0.804 5.715 1.00 97.06 392 GLU A O 1
ATOM 3055 N N . LEU A 1 393 ? -15.152 -1.429 5.376 1.00 97.81 393 LEU A N 1
ATOM 3056 C CA . LEU A 1 393 ? -13.702 -1.532 5.246 1.00 97.81 393 LEU A CA 1
ATOM 3057 C C . LEU A 1 393 ? -13.295 -1.429 3.780 1.00 97.81 393 LEU A C 1
ATOM 3059 O O . LEU A 1 393 ? -13.839 -2.128 2.931 1.00 97.81 393 LEU A O 1
ATOM 3063 N N . HIS A 1 394 ? -12.273 -0.626 3.509 1.00 97.25 394 HIS A N 1
ATOM 3064 C CA . HIS A 1 394 ? -11.707 -0.446 2.177 1.00 97.25 394 HIS A CA 1
ATOM 3065 C C . HIS A 1 394 ? -10.209 -0.723 2.180 1.00 97.25 394 HIS A C 1
ATOM 3067 O O . HIS A 1 394 ? -9.513 -0.384 3.136 1.00 97.25 394 HIS A O 1
ATOM 3073 N N . ILE A 1 395 ? -9.713 -1.300 1.085 1.00 97.50 395 ILE A N 1
ATOM 3074 C CA . ILE A 1 395 ? -8.302 -1.653 0.885 1.00 97.50 395 ILE A CA 1
ATOM 3075 C C . ILE A 1 395 ? -7.696 -0.704 -0.147 1.00 97.50 395 ILE A C 1
ATOM 3077 O O . ILE A 1 395 ? -8.259 -0.515 -1.226 1.00 97.50 395 ILE A O 1
ATOM 3081 N N . VAL A 1 396 ? -6.532 -0.133 0.163 1.00 96.38 396 VAL A N 1
ATOM 3082 C CA . VAL A 1 396 ? -5.800 0.766 -0.736 1.00 96.38 396 VAL A CA 1
ATOM 3083 C C . VAL A 1 396 ? -4.400 0.222 -0.979 1.00 96.38 396 VAL A C 1
ATOM 3085 O O . VAL A 1 396 ? -3.640 0.020 -0.037 1.00 96.38 396 VAL A O 1
ATOM 3088 N N . ALA A 1 397 ? -4.035 0.032 -2.248 1.00 94.81 397 ALA A N 1
ATOM 3089 C CA . ALA A 1 397 ? -2.654 -0.250 -2.637 1.00 94.81 397 ALA A CA 1
ATOM 3090 C C . ALA A 1 397 ? -1.811 1.029 -2.595 1.00 94.81 397 ALA A C 1
ATOM 3092 O O . AL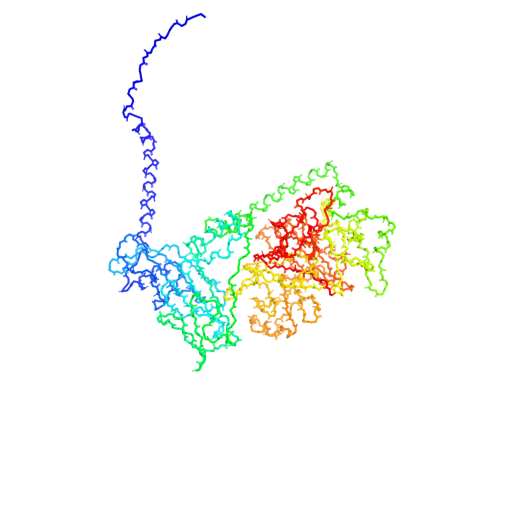A A 1 397 ? -2.249 2.074 -3.085 1.00 94.81 397 ALA A O 1
ATOM 3093 N N . GLY A 1 398 ? -0.610 0.945 -2.020 1.00 92.62 398 GLY A N 1
ATOM 3094 C CA . GLY A 1 398 ? 0.320 2.064 -1.905 1.00 92.62 398 GLY A CA 1
ATOM 3095 C C . GLY A 1 398 ? 0.906 2.500 -3.246 1.00 92.62 398 GLY A C 1
ATOM 3096 O O . GLY A 1 398 ? 0.833 1.791 -4.246 1.00 92.62 398 GLY A O 1
ATOM 3097 N N . THR A 1 399 ? 1.522 3.683 -3.265 1.00 91.00 399 THR A N 1
ATOM 3098 C CA . THR A 1 399 ? 2.196 4.206 -4.474 1.00 91.00 399 THR A CA 1
ATOM 3099 C C . THR A 1 399 ? 3.521 3.522 -4.806 1.00 91.00 399 THR A C 1
ATOM 3101 O O . THR A 1 399 ? 4.024 3.683 -5.918 1.00 91.00 399 THR A O 1
ATOM 3104 N N . ARG A 1 400 ? 4.088 2.775 -3.854 1.00 85.38 400 ARG A N 1
ATOM 3105 C CA . ARG A 1 400 ? 5.347 2.038 -4.004 1.00 85.38 400 ARG A CA 1
ATOM 3106 C C . ARG A 1 400 ? 5.171 0.556 -3.692 1.00 85.38 400 ARG A C 1
ATOM 3108 O O . ARG A 1 400 ? 5.704 -0.267 -4.410 1.00 85.38 400 ARG A O 1
ATOM 3115 N N . GLU A 1 401 ? 4.438 0.237 -2.631 1.00 83.38 401 GLU A N 1
ATOM 3116 C CA . GLU A 1 401 ? 4.233 -1.131 -2.166 1.00 83.38 401 GLU A CA 1
ATOM 3117 C C . GLU A 1 401 ? 2.741 -1.407 -1.932 1.00 83.38 401 GLU A C 1
ATOM 3119 O O . GLU A 1 401 ? 2.062 -0.575 -1.315 1.00 83.38 401 GLU A O 1
ATOM 3124 N N . PRO A 1 402 ? 2.231 -2.575 -2.355 1.00 84.94 402 PRO A N 1
ATOM 3125 C CA . PRO A 1 402 ? 2.920 -3.589 -3.162 1.00 84.94 402 PRO A CA 1
ATOM 3126 C C . PRO A 1 402 ? 3.062 -3.182 -4.639 1.00 84.94 402 PRO A C 1
ATOM 3128 O O . PRO A 1 402 ? 2.279 -2.381 -5.156 1.00 84.94 402 PRO A O 1
ATOM 3131 N N . GLU A 1 403 ? 4.057 -3.765 -5.305 1.00 83.00 403 GLU A N 1
ATOM 3132 C CA . GLU A 1 403 ? 4.318 -3.642 -6.743 1.00 83.00 403 GLU A CA 1
ATOM 3133 C C . GLU A 1 403 ? 3.999 -4.977 -7.435 1.00 83.00 403 GLU A C 1
ATOM 3135 O O . GLU A 1 403 ? 4.337 -6.039 -6.917 1.00 83.00 403 GLU A O 1
ATOM 3140 N N . SER A 1 404 ? 3.293 -4.933 -8.568 1.00 80.88 404 SER A N 1
ATOM 3141 C CA . SER A 1 404 ? 2.964 -6.139 -9.345 1.00 80.88 404 SER A CA 1
ATOM 3142 C C . SER A 1 404 ? 4.167 -6.705 -10.100 1.00 80.88 404 SER A C 1
ATOM 3144 O O . SER A 1 404 ? 5.171 -6.018 -10.284 1.00 80.88 404 SER A O 1
ATOM 3146 N N . ALA A 1 405 ? 4.007 -7.902 -10.676 1.00 74.12 405 ALA A N 1
ATOM 3147 C CA . ALA A 1 405 ? 4.996 -8.522 -11.565 1.00 74.12 405 ALA A CA 1
ATOM 3148 C C . ALA A 1 405 ? 5.429 -7.628 -12.739 1.00 74.12 405 ALA A C 1
ATOM 3150 O O . ALA A 1 405 ? 6.503 -7.830 -13.288 1.00 74.12 405 ALA A O 1
ATOM 3151 N N . THR A 1 406 ? 4.614 -6.637 -13.108 1.00 72.56 406 THR A N 1
ATOM 3152 C CA . THR A 1 406 ? 4.873 -5.713 -14.216 1.00 72.56 406 THR A CA 1
ATOM 3153 C C . THR A 1 406 ? 5.256 -4.297 -13.761 1.00 72.56 406 THR A C 1
ATOM 3155 O O . THR A 1 406 ? 5.260 -3.355 -14.554 1.00 72.56 406 THR A O 1
ATOM 3158 N N . GLY A 1 407 ? 5.508 -4.095 -12.467 1.00 76.06 407 GLY A N 1
ATOM 3159 C CA . GLY A 1 407 ? 5.890 -2.797 -11.911 1.00 76.06 407 GLY A CA 1
ATOM 3160 C C . GLY A 1 407 ? 4.728 -1.828 -11.632 1.00 76.06 407 GLY A C 1
ATOM 3161 O O . GLY A 1 407 ? 4.930 -0.643 -11.344 1.00 76.06 407 GLY A O 1
ATOM 3162 N N . GLU A 1 408 ? 3.482 -2.291 -11.775 1.00 81.81 408 GLU A N 1
ATOM 3163 C CA . GLU A 1 408 ? 2.283 -1.507 -11.456 1.00 81.81 408 GLU A CA 1
ATOM 3164 C C . GLU A 1 408 ? 2.079 -1.353 -9.941 1.00 81.81 408 GLU A C 1
ATOM 3166 O O . GLU A 1 408 ? 2.158 -2.334 -9.201 1.00 81.81 408 GLU A O 1
ATOM 3171 N N . THR A 1 409 ? 1.748 -0.134 -9.501 1.00 87.56 409 THR A N 1
ATOM 3172 C CA . THR A 1 409 ? 1.439 0.209 -8.104 1.00 87.56 409 THR A CA 1
ATOM 3173 C C . THR A 1 409 ? 0.077 0.905 -7.973 1.00 87.56 409 THR A C 1
ATOM 3175 O O . THR A 1 409 ? -0.582 1.274 -8.959 1.00 87.56 409 THR A O 1
ATOM 3178 N N . GLY A 1 410 ? -0.393 1.045 -6.734 1.00 89.69 410 GLY A N 1
ATOM 3179 C CA . GLY A 1 410 ? -1.664 1.679 -6.407 1.00 89.69 410 GLY A CA 1
ATOM 3180 C C . GLY A 1 410 ? -1.616 3.205 -6.350 1.00 89.69 410 GLY A C 1
ATOM 3181 O O . GLY A 1 410 ? -0.584 3.856 -6.512 1.00 89.69 410 GLY A O 1
ATOM 3182 N N . THR A 1 411 ? -2.774 3.811 -6.092 1.00 90.12 411 THR A N 1
ATOM 3183 C CA . THR A 1 411 ? -2.894 5.268 -5.913 1.00 90.12 411 THR A CA 1
ATOM 3184 C C . THR A 1 411 ? -2.338 5.728 -4.562 1.00 90.12 411 THR A C 1
ATOM 3186 O O . THR A 1 411 ? -2.005 6.907 -4.402 1.00 90.12 411 THR A O 1
ATOM 3189 N N . GLY A 1 412 ? -2.247 4.820 -3.588 1.00 93.06 412 GLY A N 1
ATOM 3190 C CA . GLY A 1 412 ? -1.894 5.095 -2.203 1.00 93.06 412 GLY A CA 1
ATOM 3191 C C . GLY A 1 412 ? -2.833 6.082 -1.529 1.00 93.06 412 GLY A C 1
ATOM 3192 O O . GLY A 1 412 ? -2.382 6.796 -0.644 1.00 93.06 412 GLY A O 1
ATOM 3193 N N . MET A 1 413 ? -4.085 6.215 -1.978 1.00 92.56 413 MET A N 1
ATOM 3194 C CA . MET A 1 413 ? -4.992 7.248 -1.486 1.00 92.56 413 MET A CA 1
ATOM 3195 C C . MET A 1 413 ? -6.461 6.829 -1.633 1.00 92.56 413 MET A C 1
ATOM 3197 O O . MET A 1 413 ? -6.875 6.425 -2.716 1.00 92.56 413 MET A O 1
ATOM 3201 N N . ALA A 1 414 ? -7.268 7.009 -0.581 1.00 92.94 414 ALA A N 1
ATOM 3202 C CA . ALA A 1 414 ? -8.726 6.866 -0.677 1.00 92.94 414 ALA A CA 1
ATOM 3203 C C . ALA A 1 414 ? -9.329 7.887 -1.675 1.00 92.94 414 ALA A C 1
ATOM 3205 O O . ALA A 1 414 ? -8.743 8.967 -1.843 1.00 92.94 414 ALA A O 1
ATOM 3206 N N . PRO A 1 415 ? -10.493 7.628 -2.300 1.00 92.81 415 PRO A N 1
ATOM 3207 C CA . PRO A 1 415 ? -11.121 8.562 -3.236 1.00 92.81 415 PRO A CA 1
ATOM 3208 C C . PRO A 1 415 ? -11.236 9.982 -2.665 1.00 92.81 415 PRO A C 1
ATOM 3210 O O . PRO A 1 415 ? -11.556 10.169 -1.494 1.00 92.81 415 PRO A O 1
ATOM 3213 N N . ARG A 1 416 ? -10.948 10.998 -3.488 1.00 92.44 416 ARG A N 1
ATOM 3214 C CA . ARG A 1 416 ? -10.992 12.418 -3.078 1.00 92.44 416 ARG A CA 1
ATOM 3215 C C . ARG A 1 416 ? -12.360 13.073 -3.266 1.00 92.44 416 ARG A C 1
ATOM 3217 O O . ARG A 1 416 ? -12.478 14.284 -3.107 1.00 92.44 416 ARG A O 1
ATOM 3224 N N . ASP A 1 417 ? -13.377 12.288 -3.613 1.00 94.19 417 ASP A N 1
ATOM 3225 C CA . ASP A 1 417 ? -14.758 12.758 -3.655 1.00 94.19 417 ASP A CA 1
ATOM 3226 C C . ASP A 1 417 ? -15.172 13.232 -2.249 1.00 94.19 417 ASP A C 1
ATOM 3228 O O . ASP A 1 417 ? -15.082 12.444 -1.298 1.00 94.19 417 ASP A O 1
ATOM 3232 N N . PRO A 1 418 ? -15.627 14.489 -2.084 1.00 94.00 418 PRO A N 1
ATOM 3233 C CA . PRO A 1 418 ? -16.110 14.983 -0.804 1.00 94.00 418 PRO A CA 1
ATOM 3234 C C . PRO A 1 418 ? -17.169 14.093 -0.148 1.00 94.00 418 PRO A C 1
ATOM 3236 O O . PRO A 1 418 ? -17.123 13.919 1.065 1.00 94.00 418 PRO A O 1
ATOM 3239 N N . ALA A 1 419 ? -18.072 13.482 -0.922 1.00 93.88 419 ALA A N 1
ATOM 3240 C CA . ALA A 1 419 ? -19.103 12.594 -0.382 1.00 93.88 419 ALA A CA 1
ATOM 3241 C C . ALA A 1 419 ? -18.518 11.304 0.224 1.00 93.88 419 ALA A C 1
ATOM 3243 O O . ALA A 1 419 ? -19.084 10.735 1.159 1.00 93.88 419 ALA A O 1
ATOM 3244 N N . VAL A 1 420 ? -17.369 10.842 -0.282 1.00 94.50 420 VAL A N 1
ATOM 3245 C CA . VAL A 1 420 ? -16.631 9.716 0.305 1.00 94.50 420 VAL A CA 1
ATOM 3246 C C . VAL A 1 420 ? -15.867 10.186 1.536 1.00 94.50 420 VAL A C 1
ATOM 3248 O O . VAL A 1 420 ? -16.032 9.602 2.603 1.00 94.50 420 VAL A O 1
ATOM 3251 N N . LEU A 1 421 ? -15.081 11.261 1.415 1.00 96.19 421 LEU A N 1
ATOM 3252 C CA . LEU A 1 421 ? -14.230 11.762 2.499 1.00 96.19 421 LEU A CA 1
ATOM 3253 C C . LEU A 1 421 ? -15.024 12.167 3.742 1.00 96.19 421 LEU A C 1
ATOM 3255 O O . LEU A 1 421 ? -14.584 11.884 4.849 1.00 96.19 421 LEU A O 1
ATOM 3259 N N . GLU A 1 422 ? -16.214 12.750 3.587 1.00 95.25 422 GLU A N 1
ATOM 3260 C CA . GLU A 1 422 ? -17.096 13.060 4.717 1.00 95.25 422 GLU A CA 1
ATOM 3261 C C . GLU A 1 422 ? -17.520 11.815 5.503 1.00 95.25 422 GLU A C 1
ATOM 3263 O O . GLU A 1 422 ? -17.849 11.928 6.682 1.00 95.25 422 GLU A O 1
ATOM 3268 N N . ARG A 1 423 ? -17.532 10.630 4.889 1.00 96.00 423 ARG A N 1
ATOM 3269 C CA . ARG A 1 423 ? -17.872 9.374 5.569 1.00 96.00 423 ARG A CA 1
ATOM 3270 C C . ARG A 1 423 ? -16.656 8.666 6.153 1.00 96.00 423 ARG A C 1
ATOM 3272 O O . ARG A 1 423 ? -16.853 7.714 6.899 1.00 96.00 423 ARG A O 1
ATOM 3279 N N . VAL A 1 424 ? -15.433 9.090 5.836 1.00 97.50 424 VAL A N 1
ATOM 3280 C CA . VAL A 1 424 ? -14.207 8.466 6.345 1.00 97.50 424 VAL A CA 1
ATOM 3281 C C . VAL A 1 424 ? -14.054 8.764 7.839 1.00 97.50 424 VAL A C 1
ATOM 3283 O O . VAL A 1 424 ? -14.047 9.923 8.248 1.00 97.50 424 VAL A O 1
ATOM 3286 N N . VAL A 1 425 ? -13.925 7.709 8.646 1.00 97.44 425 VAL A N 1
ATOM 3287 C CA . VAL A 1 425 ? -13.875 7.799 10.120 1.00 97.44 425 VAL A CA 1
ATOM 3288 C C . VAL A 1 425 ? -12.621 7.211 10.741 1.00 97.44 425 VAL A C 1
ATOM 3290 O O . VAL A 1 425 ? -12.333 7.499 11.900 1.00 97.44 425 VAL A O 1
ATOM 3293 N N . ALA A 1 426 ? -11.869 6.401 9.997 1.00 98.06 426 ALA A N 1
ATOM 3294 C CA . ALA A 1 426 ? -10.591 5.881 10.458 1.00 98.06 426 ALA A CA 1
ATOM 3295 C C . ALA A 1 426 ? -9.706 5.382 9.311 1.00 98.06 426 ALA A C 1
ATOM 3297 O O . ALA A 1 426 ? -10.186 5.139 8.200 1.00 98.06 426 ALA A O 1
ATOM 3298 N N . GLY A 1 427 ? -8.423 5.179 9.604 1.00 97.69 427 GLY A N 1
ATOM 3299 C CA . GLY A 1 427 ? -7.474 4.492 8.732 1.00 97.69 427 GLY A CA 1
ATOM 3300 C C . GLY A 1 427 ? -6.355 3.824 9.523 1.00 97.69 427 GLY A C 1
ATOM 3301 O O . GLY A 1 427 ? -5.992 4.291 10.601 1.00 97.69 427 GLY A O 1
ATOM 3302 N N . PHE A 1 428 ? -5.827 2.713 9.011 1.00 97.25 428 PHE A N 1
ATOM 3303 C CA . PHE A 1 428 ? -4.792 1.927 9.685 1.00 97.25 428 PHE A CA 1
ATOM 3304 C C . PHE A 1 428 ? -3.912 1.145 8.708 1.00 97.25 428 PHE A C 1
ATOM 3306 O O . PHE A 1 428 ? -4.247 0.984 7.535 1.00 97.25 428 PHE A O 1
ATOM 3313 N N . ASN A 1 429 ? -2.757 0.678 9.180 1.00 95.00 429 ASN A N 1
ATOM 3314 C CA . ASN A 1 429 ? -1.735 0.070 8.329 1.00 95.00 429 ASN A CA 1
ATOM 3315 C C . ASN A 1 429 ? -2.158 -1.228 7.635 1.00 95.00 429 ASN A C 1
ATOM 3317 O O . ASN A 1 429 ? -2.972 -1.997 8.140 1.00 95.00 429 ASN A O 1
ATOM 3321 N N . GLY A 1 430 ? -1.518 -1.481 6.493 1.00 93.50 430 GLY A N 1
ATOM 3322 C CA . GLY A 1 430 ? -1.616 -2.719 5.735 1.00 93.50 430 GLY A CA 1
ATOM 3323 C C . GLY A 1 430 ? -0.746 -3.862 6.269 1.00 93.50 430 GLY A C 1
ATOM 3324 O O . GLY A 1 430 ? -0.346 -3.892 7.439 1.00 93.50 430 GLY A O 1
ATOM 3325 N N . GLY A 1 431 ? -0.474 -4.819 5.380 1.00 87.81 431 GLY A N 1
ATOM 3326 C CA . GLY A 1 431 ? 0.361 -5.998 5.641 1.00 87.81 431 GLY A CA 1
ATOM 3327 C C . GLY A 1 431 ? 1.846 -5.786 5.319 1.00 87.81 431 GLY A C 1
ATOM 3328 O O . GLY A 1 431 ? 2.323 -4.661 5.194 1.00 87.81 431 GLY A O 1
ATOM 3329 N N . PHE A 1 432 ? 2.596 -6.880 5.161 1.00 82.19 432 PHE A N 1
ATOM 3330 C CA . PHE A 1 432 ? 4.022 -6.818 4.819 1.00 82.19 432 PHE A CA 1
ATOM 3331 C C . PHE A 1 432 ? 4.275 -6.367 3.376 1.00 82.19 432 PHE A C 1
ATOM 3333 O O . PHE A 1 432 ? 3.487 -6.658 2.478 1.00 82.19 432 PHE A O 1
ATOM 3340 N N . GLN A 1 433 ? 5.425 -5.734 3.136 1.00 75.69 433 GLN A N 1
ATOM 3341 C CA . GLN A 1 433 ? 5.891 -5.398 1.784 1.00 75.69 433 GLN A CA 1
ATOM 3342 C C . GLN A 1 433 ? 5.992 -6.637 0.885 1.00 75.69 433 GLN A C 1
ATOM 3344 O O . GLN A 1 433 ? 6.218 -7.748 1.376 1.00 75.69 433 GLN A O 1
ATOM 3349 N N . ALA A 1 434 ? 5.904 -6.435 -0.434 1.00 68.44 434 ALA A N 1
ATOM 3350 C CA . ALA A 1 434 ? 5.992 -7.525 -1.403 1.00 68.44 434 ALA A CA 1
ATOM 3351 C C . ALA A 1 434 ? 7.310 -8.310 -1.255 1.00 68.44 434 ALA A C 1
ATOM 3353 O O . ALA A 1 434 ? 7.300 -9.537 -1.232 1.00 68.44 434 ALA A O 1
ATOM 3354 N N . LEU A 1 435 ? 8.422 -7.621 -0.977 1.00 61.69 435 LEU A N 1
ATOM 3355 C CA . LEU A 1 435 ? 9.741 -8.225 -0.729 1.00 61.69 435 LEU A CA 1
ATOM 3356 C C . LEU A 1 435 ? 9.767 -9.291 0.393 1.00 61.69 435 LEU A C 1
ATOM 3358 O O . LEU A 1 435 ? 10.701 -10.087 0.477 1.00 61.69 435 LEU A O 1
ATOM 3362 N N . HIS A 1 436 ? 8.783 -9.302 1.295 1.00 60.69 436 HIS A N 1
ATOM 3363 C CA . HIS A 1 436 ? 8.742 -10.189 2.464 1.00 60.69 436 HIS A CA 1
ATOM 3364 C C . HIS A 1 436 ? 7.855 -11.426 2.291 1.00 60.69 436 HIS A C 1
ATOM 3366 O O . HIS A 1 436 ? 7.666 -12.180 3.246 1.00 60.69 436 HIS A O 1
ATOM 3372 N N . GLY A 1 437 ? 7.348 -11.666 1.082 1.00 60.22 437 GLY A N 1
ATOM 3373 C CA . GLY A 1 437 ? 6.625 -12.897 0.765 1.00 60.22 437 GLY A CA 1
ATOM 3374 C C . GLY A 1 437 ? 5.609 -12.781 -0.363 1.00 60.22 437 GLY A C 1
ATOM 3375 O O . GLY A 1 437 ? 4.927 -13.766 -0.623 1.00 60.22 437 GLY A O 1
ATOM 3376 N N . GLU A 1 438 ? 5.497 -11.617 -1.011 1.00 79.94 438 GLU A N 1
ATOM 3377 C CA . GLU A 1 438 ? 4.590 -11.294 -2.126 1.00 79.94 438 GLU A CA 1
ATOM 3378 C C . GLU A 1 438 ? 3.157 -11.770 -1.864 1.00 79.94 438 GLU A C 1
ATOM 3380 O O . GLU A 1 438 ? 2.506 -12.385 -2.705 1.00 79.94 438 GLU A O 1
ATOM 3385 N N . PHE A 1 439 ? 2.681 -11.550 -0.641 1.00 88.31 439 PHE A N 1
ATOM 3386 C CA . PHE A 1 439 ? 1.325 -11.919 -0.265 1.00 88.31 439 PHE A CA 1
ATOM 3387 C C . PHE A 1 439 ? 0.314 -11.150 -1.118 1.00 88.31 439 PHE A C 1
ATOM 3389 O O . PHE A 1 439 ? 0.492 -9.954 -1.361 1.00 88.31 439 PHE A O 1
ATOM 3396 N N . GLY A 1 440 ? -0.751 -11.840 -1.530 1.00 92.06 440 GLY A N 1
ATOM 3397 C CA . GLY A 1 440 ? -1.748 -11.327 -2.459 1.00 92.06 440 GLY A CA 1
ATOM 3398 C C . GLY A 1 440 ? -2.291 -9.948 -2.093 1.00 92.06 440 GLY A C 1
ATOM 3399 O O . GLY A 1 440 ? -2.557 -9.639 -0.924 1.00 92.06 440 GLY A O 1
ATOM 3400 N N . MET A 1 441 ? -2.478 -9.135 -3.129 1.00 94.75 441 MET A N 1
ATOM 3401 C CA . MET A 1 441 ? -3.045 -7.801 -3.045 1.00 94.75 441 MET A CA 1
ATOM 3402 C C . MET A 1 441 ? -3.959 -7.543 -4.234 1.00 94.75 441 MET A C 1
ATOM 3404 O O . MET A 1 441 ? -3.525 -7.550 -5.385 1.00 94.75 441 MET A O 1
ATOM 3408 N N . MET A 1 442 ? -5.199 -7.189 -3.929 1.00 95.06 442 MET A N 1
ATOM 3409 C CA . MET A 1 442 ? -6.169 -6.633 -4.853 1.00 95.06 442 MET A CA 1
ATOM 3410 C C . MET A 1 442 ? -6.782 -5.387 -4.222 1.00 95.06 442 MET A C 1
ATOM 3412 O O . MET A 1 442 ? -7.149 -5.394 -3.047 1.00 95.06 442 MET A O 1
ATOM 3416 N N . ALA A 1 443 ? -6.906 -4.319 -5.000 1.00 94.06 443 ALA A N 1
ATOM 3417 C CA . ALA A 1 443 ? -7.614 -3.111 -4.592 1.00 94.06 443 ALA A CA 1
ATOM 3418 C C . ALA A 1 443 ? -8.266 -2.454 -5.806 1.00 94.06 443 ALA A C 1
ATOM 3420 O O . ALA A 1 443 ? -7.700 -2.472 -6.900 1.00 94.06 443 ALA A O 1
ATOM 3421 N N . GLU A 1 444 ? -9.441 -1.857 -5.603 1.00 88.62 444 GLU A N 1
ATOM 3422 C CA . GLU A 1 444 ? -10.233 -1.215 -6.664 1.00 88.62 444 GLU A CA 1
ATOM 3423 C C . GLU A 1 444 ? -10.557 -2.171 -7.834 1.00 88.62 444 GLU A C 1
ATOM 3425 O O . GLU A 1 444 ? -10.597 -1.759 -8.990 1.00 88.62 444 GLU A O 1
ATOM 3430 N N . GLY A 1 445 ? -10.755 -3.465 -7.554 1.00 89.88 445 GLY A N 1
ATOM 3431 C CA . GLY A 1 445 ? -11.014 -4.476 -8.584 1.00 89.88 445 GLY A CA 1
ATOM 3432 C C . GLY A 1 445 ? -9.772 -4.939 -9.357 1.00 89.88 445 GLY A C 1
ATOM 3433 O O . GLY A 1 445 ? -9.901 -5.733 -10.284 1.00 89.88 445 GLY A O 1
ATOM 3434 N N . ARG A 1 446 ? -8.575 -4.454 -9.002 1.00 87.88 446 ARG A N 1
ATOM 3435 C CA . ARG A 1 446 ? -7.318 -4.748 -9.702 1.00 87.88 446 ARG A CA 1
ATOM 3436 C C . ARG A 1 446 ? -6.400 -5.602 -8.842 1.00 87.88 446 ARG A C 1
ATOM 3438 O O . ARG A 1 446 ? -6.126 -5.242 -7.698 1.00 87.88 446 ARG A O 1
ATOM 3445 N N . VAL A 1 447 ? -5.920 -6.706 -9.407 1.00 90.31 447 VAL A N 1
ATOM 3446 C CA . VAL A 1 447 ? -4.955 -7.610 -8.770 1.00 90.31 447 VAL A CA 1
ATOM 3447 C C . VAL A 1 447 ? -3.547 -7.085 -9.034 1.00 90.31 447 VAL A C 1
ATOM 3449 O O . VAL A 1 447 ? -3.139 -6.976 -10.184 1.00 90.31 447 VAL A O 1
ATOM 3452 N N . TYR A 1 448 ? -2.823 -6.745 -7.971 1.00 88.88 448 TYR A N 1
ATOM 3453 C CA . TYR A 1 448 ? -1.409 -6.364 -8.035 1.00 88.88 448 TYR A CA 1
ATOM 3454 C C . TYR A 1 448 ? -0.523 -7.576 -7.780 1.00 88.88 448 TYR A C 1
ATOM 3456 O O . TYR A 1 448 ? 0.438 -7.800 -8.503 1.00 88.88 448 TYR A O 1
ATOM 3464 N N . LEU A 1 449 ? -0.869 -8.365 -6.761 1.00 90.00 449 LEU A N 1
ATOM 3465 C CA . LEU A 1 449 ? -0.189 -9.610 -6.431 1.00 90.00 449 LEU A CA 1
ATOM 3466 C C . LEU A 1 449 ? -1.230 -10.730 -6.365 1.00 90.00 449 LEU A C 1
ATOM 3468 O O . LEU A 1 449 ? -2.237 -10.560 -5.663 1.00 90.00 449 LEU A O 1
ATOM 3472 N N . PRO A 1 450 ? -1.022 -11.853 -7.071 1.00 89.69 450 PRO A N 1
ATOM 3473 C CA . PRO A 1 450 ? -1.945 -12.976 -7.032 1.00 89.69 450 PRO A CA 1
ATOM 3474 C C . PRO A 1 450 ? -2.004 -13.589 -5.621 1.00 89.69 450 PRO A C 1
ATOM 3476 O O . PRO A 1 450 ? -1.027 -13.532 -4.867 1.00 89.69 450 PRO A O 1
ATOM 3479 N N . PRO A 1 451 ? -3.153 -14.155 -5.220 1.00 91.88 451 PRO A N 1
ATOM 3480 C CA . PRO A 1 451 ? -3.313 -14.717 -3.890 1.00 91.88 451 PRO A CA 1
ATOM 3481 C C . PRO A 1 451 ? -2.498 -16.003 -3.719 1.00 91.88 451 PRO A C 1
ATOM 3483 O O . PRO A 1 451 ? -2.568 -16.929 -4.524 1.00 91.88 451 PRO A O 1
ATOM 3486 N N . LYS A 1 452 ? -1.753 -16.092 -2.618 1.00 88.94 452 LYS A N 1
ATOM 3487 C CA . LYS A 1 452 ? -0.941 -17.257 -2.272 1.00 88.94 452 LYS A CA 1
ATOM 3488 C C . LYS A 1 452 ? -1.756 -18.300 -1.495 1.00 88.94 452 LYS A C 1
ATOM 3490 O O . LYS A 1 452 ? -2.574 -17.925 -0.648 1.00 88.94 452 LYS A O 1
ATOM 3495 N N . PRO A 1 453 ? -1.511 -19.603 -1.735 1.00 87.88 453 PRO A N 1
ATOM 3496 C CA . PRO A 1 453 ? -2.108 -20.702 -0.986 1.00 87.88 453 PRO A CA 1
ATOM 3497 C C . PRO A 1 453 ? -1.967 -20.551 0.528 1.00 87.88 453 PRO A C 1
ATOM 3499 O O . PRO A 1 453 ? -0.907 -20.160 1.019 1.00 87.88 453 PRO A O 1
ATOM 3502 N N . TRP A 1 454 ? -3.029 -20.899 1.260 1.00 89.44 454 TRP A N 1
ATOM 3503 C CA . TRP A 1 454 ? -3.101 -20.925 2.731 1.00 89.44 454 TRP A CA 1
ATOM 3504 C C . TRP A 1 454 ? -2.877 -19.584 3.435 1.00 89.44 454 TRP A C 1
ATOM 3506 O O . TRP A 1 454 ? -2.935 -19.518 4.664 1.00 89.44 454 TRP A O 1
ATOM 3516 N N . ALA A 1 455 ? -2.630 -18.508 2.689 1.00 92.44 455 ALA A N 1
ATOM 3517 C CA . ALA A 1 455 ? -2.365 -17.219 3.286 1.00 92.44 455 ALA A CA 1
ATOM 3518 C C . ALA A 1 455 ? -3.644 -16.636 3.902 1.00 92.44 455 ALA A C 1
ATOM 3520 O O . ALA A 1 455 ? -4.726 -16.679 3.303 1.00 92.44 455 ALA A O 1
ATOM 3521 N N . ALA A 1 456 ? -3.517 -16.075 5.102 1.00 94.94 456 ALA A N 1
ATOM 3522 C CA . ALA A 1 456 ? -4.606 -15.378 5.762 1.00 94.94 456 ALA A CA 1
ATOM 3523 C C . ALA A 1 456 ? -4.958 -14.128 4.960 1.00 94.94 456 ALA A C 1
ATOM 3525 O O . ALA A 1 456 ? -4.088 -13.327 4.631 1.00 94.94 456 ALA A O 1
ATOM 3526 N N . THR A 1 457 ? -6.237 -13.989 4.640 1.00 95.88 457 THR A N 1
ATOM 3527 C CA . THR A 1 457 ? -6.780 -13.038 3.677 1.00 95.88 457 THR A CA 1
ATOM 3528 C C . THR A 1 457 ? -7.884 -12.221 4.332 1.00 95.88 457 THR A C 1
ATOM 3530 O O . THR A 1 457 ? -8.789 -12.778 4.951 1.00 95.88 457 THR A O 1
ATOM 3533 N N . VAL A 1 458 ? -7.828 -10.904 4.153 1.00 97.19 458 VAL A N 1
ATOM 3534 C CA . VAL A 1 458 ? -8.939 -9.969 4.368 1.00 97.19 458 VAL A CA 1
ATOM 3535 C C . VAL A 1 458 ? -9.480 -9.606 2.996 1.00 97.19 458 VAL A C 1
ATOM 3537 O O . VAL A 1 458 ? -8.695 -9.212 2.142 1.00 97.19 458 VAL A O 1
ATOM 3540 N N . ALA A 1 459 ? -10.781 -9.726 2.767 1.00 96.88 459 ALA A N 1
ATOM 3541 C CA . ALA A 1 459 ? -11.407 -9.411 1.490 1.00 96.88 459 ALA A CA 1
ATOM 3542 C C . ALA A 1 459 ? -12.587 -8.455 1.656 1.00 96.88 459 ALA A C 1
ATOM 3544 O O . ALA A 1 459 ? -13.264 -8.471 2.685 1.00 96.88 459 ALA A O 1
ATOM 3545 N N . THR A 1 460 ? -12.838 -7.649 0.630 1.00 97.50 460 THR A N 1
ATOM 3546 C CA . THR A 1 460 ? -13.965 -6.715 0.539 1.00 97.50 460 THR A CA 1
ATOM 3547 C C . THR A 1 460 ? -14.714 -6.942 -0.771 1.00 97.50 460 THR A C 1
ATOM 3549 O O . THR A 1 460 ? -14.105 -7.254 -1.798 1.00 97.50 460 THR A O 1
ATOM 3552 N N . TYR A 1 461 ? -16.037 -6.794 -0.744 1.00 96.69 461 TYR A N 1
ATOM 3553 C CA . TYR A 1 461 ? -16.933 -7.101 -1.862 1.00 96.69 461 TYR A CA 1
ATOM 3554 C C . TYR A 1 461 ? -17.719 -5.872 -2.317 1.00 96.69 461 TYR A C 1
ATOM 3556 O O . TYR A 1 461 ? -17.793 -4.856 -1.627 1.00 96.69 461 TYR A O 1
ATOM 3564 N N . ARG A 1 462 ? -18.315 -5.955 -3.510 1.00 94.56 462 ARG A N 1
ATOM 3565 C CA . ARG A 1 462 ? -19.053 -4.852 -4.146 1.00 94.56 462 ARG A CA 1
ATOM 3566 C C . ARG A 1 462 ? -20.308 -4.414 -3.390 1.00 94.56 462 ARG A C 1
ATOM 3568 O O . ARG A 1 462 ? -20.715 -3.265 -3.526 1.00 94.56 462 ARG A O 1
ATOM 3575 N N . ASP A 1 463 ? -20.910 -5.299 -2.604 1.00 93.94 463 ASP A N 1
ATOM 3576 C CA . ASP A 1 463 ? -22.029 -4.983 -1.706 1.00 93.94 463 ASP A CA 1
ATOM 3577 C C . ASP A 1 463 ? -21.573 -4.319 -0.386 1.00 93.94 463 ASP A C 1
ATOM 3579 O O . ASP A 1 463 ? -22.380 -4.036 0.502 1.00 93.94 463 ASP A O 1
ATOM 3583 N N . GLY A 1 464 ? -20.268 -4.069 -0.249 1.00 91.88 464 GLY A N 1
ATOM 3584 C CA . GLY A 1 464 ? -19.626 -3.521 0.936 1.00 91.88 464 GLY A CA 1
ATOM 3585 C C . GLY A 1 464 ? -19.412 -4.557 2.039 1.00 91.88 464 GLY A C 1
ATOM 3586 O O . GLY A 1 464 ? -18.932 -4.197 3.113 1.00 91.88 464 GLY A O 1
ATOM 3587 N N . SER A 1 465 ? -19.778 -5.825 1.845 1.00 93.81 465 SER A N 1
ATOM 3588 C CA . SER A 1 465 ? -19.451 -6.880 2.802 1.00 93.81 465 SER A CA 1
ATOM 3589 C C . SER A 1 465 ? -17.944 -7.154 2.818 1.00 93.81 465 SER A C 1
ATOM 3591 O O . SER A 1 465 ? -17.187 -6.780 1.917 1.00 93.81 465 SER A O 1
ATOM 3593 N N . MET A 1 466 ? -17.493 -7.797 3.888 1.00 94.56 466 MET A N 1
ATOM 3594 C CA . MET A 1 466 ? -16.106 -8.202 4.082 1.00 94.56 466 MET A CA 1
ATOM 3595 C C . MET A 1 466 ? -16.052 -9.692 4.407 1.00 94.56 466 MET A C 1
ATOM 3597 O O . MET A 1 466 ? -16.995 -10.240 4.978 1.00 94.56 466 MET A O 1
ATOM 3601 N N . ALA A 1 467 ? -14.927 -10.336 4.102 1.00 93.56 467 ALA A N 1
ATOM 3602 C CA . ALA A 1 467 ? -14.617 -11.684 4.574 1.00 93.56 467 ALA A CA 1
ATOM 3603 C C . ALA A 1 467 ? -13.193 -11.765 5.136 1.00 93.56 467 ALA A C 1
ATOM 3605 O O . ALA A 1 467 ? -12.305 -11.017 4.731 1.00 93.56 467 ALA A O 1
ATOM 3606 N N . MET A 1 468 ? -12.975 -12.690 6.068 1.00 95.50 468 MET A N 1
ATOM 3607 C CA . MET A 1 468 ? -11.641 -13.077 6.519 1.00 95.50 468 MET A CA 1
ATOM 3608 C C . MET A 1 468 ? -11.510 -14.594 6.480 1.00 95.50 468 MET A C 1
ATOM 3610 O O . MET A 1 468 ? -12.412 -15.304 6.921 1.00 95.50 468 MET A O 1
ATOM 3614 N N . GLY A 1 469 ? -10.391 -15.100 5.972 1.00 91.94 469 GLY A N 1
ATOM 3615 C CA . GLY A 1 469 ? -10.167 -16.538 5.856 1.00 91.94 469 GLY A CA 1
ATOM 3616 C C . GLY A 1 469 ? -8.801 -16.882 5.283 1.00 91.94 469 GLY A C 1
ATOM 3617 O O . GLY A 1 469 ? -8.057 -16.002 4.867 1.00 91.94 469 GLY A O 1
ATOM 3618 N N . SER A 1 470 ? -8.479 -18.168 5.257 1.00 90.94 470 SER A N 1
ATOM 3619 C CA . SER A 1 470 ? -7.267 -18.677 4.613 1.00 90.94 470 SER A CA 1
ATOM 3620 C C . SER A 1 470 ? -7.560 -18.988 3.152 1.00 90.94 470 SER A C 1
ATOM 3622 O O . SER A 1 470 ? -8.601 -19.569 2.838 1.00 90.94 470 SER A O 1
ATOM 3624 N N . TRP A 1 471 ? -6.658 -18.601 2.254 1.00 90.94 471 TRP A N 1
ATOM 3625 C CA . TRP A 1 471 ? -6.826 -18.897 0.835 1.00 90.94 471 TRP A CA 1
ATOM 3626 C C . TRP A 1 471 ? -6.702 -20.394 0.564 1.00 90.94 471 TRP A C 1
ATOM 3628 O O . TRP A 1 471 ? -5.946 -21.100 1.237 1.00 90.94 471 TRP A O 1
ATOM 3638 N N . ALA A 1 472 ? -7.428 -20.887 -0.436 1.00 84.12 472 ALA A N 1
ATOM 3639 C CA . ALA A 1 472 ? -7.406 -22.302 -0.763 1.00 84.12 472 ALA A CA 1
ATOM 3640 C C . ALA A 1 472 ? -6.014 -22.748 -1.239 1.00 84.12 472 ALA A C 1
ATOM 3642 O O . ALA A 1 472 ? -5.286 -22.020 -1.919 1.00 84.12 472 ALA A O 1
ATOM 3643 N N . GLY A 1 473 ? -5.645 -23.969 -0.852 1.00 79.81 473 GLY A N 1
ATOM 3644 C CA . GLY A 1 473 ? -4.477 -24.648 -1.399 1.00 79.81 473 GLY A CA 1
ATOM 3645 C C . GLY A 1 473 ? -4.717 -25.148 -2.827 1.00 79.81 473 GLY A C 1
ATOM 3646 O O . GLY A 1 473 ? -5.872 -25.246 -3.253 1.00 79.81 473 GLY A O 1
ATOM 3647 N N . PRO A 1 474 ? -3.651 -25.506 -3.564 1.00 77.94 474 PRO A N 1
ATOM 3648 C CA . PRO A 1 474 ? -3.785 -26.138 -4.871 1.00 77.94 474 PRO A CA 1
ATOM 3649 C C . PRO A 1 474 ? -4.631 -27.423 -4.790 1.00 77.94 474 PRO A C 1
ATOM 3651 O O . PRO A 1 474 ? -4.559 -28.146 -3.785 1.00 77.94 474 PRO A O 1
ATOM 3654 N N . PRO A 1 475 ? -5.433 -27.745 -5.827 1.00 75.62 475 PRO A N 1
ATOM 3655 C CA . PRO A 1 475 ? -6.186 -28.990 -5.885 1.00 75.62 475 PRO A CA 1
ATOM 3656 C C . PRO A 1 475 ? -5.278 -30.210 -5.723 1.00 75.62 475 PRO A C 1
ATOM 3658 O O . PRO A 1 475 ? -4.114 -30.212 -6.127 1.00 75.62 475 PRO A O 1
ATOM 3661 N N . LYS A 1 476 ? -5.825 -31.298 -5.173 1.00 77.62 476 LYS A N 1
ATOM 3662 C CA . LYS A 1 476 ? -5.073 -32.541 -4.971 1.00 77.62 476 LYS A CA 1
ATOM 3663 C C . LYS A 1 476 ? -4.454 -33.022 -6.290 1.00 77.62 476 LYS A C 1
ATOM 3665 O O . LYS A 1 476 ? -5.171 -33.309 -7.241 1.00 77.62 476 LYS A O 1
ATOM 3670 N N . GLY A 1 477 ? -3.129 -33.170 -6.306 1.00 75.19 477 GLY A N 1
ATOM 3671 C CA . GLY A 1 477 ? -2.362 -33.603 -7.481 1.00 75.19 477 GLY A CA 1
ATOM 3672 C C . GLY A 1 477 ? -1.642 -32.466 -8.208 1.00 75.19 477 GLY A C 1
ATOM 3673 O O . GLY A 1 477 ? -0.676 -32.741 -8.912 1.00 75.19 477 GLY A O 1
ATOM 3674 N N . VAL A 1 478 ? -2.032 -31.212 -7.968 1.00 70.88 478 VAL A N 1
ATOM 3675 C CA . VAL A 1 478 ? -1.292 -30.029 -8.418 1.00 70.88 478 VAL A CA 1
ATOM 3676 C C . VAL A 1 478 ? -0.195 -29.744 -7.395 1.00 70.88 478 VAL A C 1
ATOM 3678 O O . VAL A 1 478 ? -0.469 -29.551 -6.211 1.00 70.88 478 VAL A O 1
ATOM 3681 N N . ARG A 1 479 ? 1.062 -29.806 -7.838 1.00 67.25 479 ARG A N 1
ATOM 3682 C CA . ARG A 1 479 ? 2.239 -29.561 -6.987 1.00 67.25 479 ARG A CA 1
ATOM 3683 C C . ARG A 1 479 ? 2.884 -28.206 -7.239 1.00 67.25 479 ARG A C 1
ATOM 3685 O O . ARG A 1 479 ? 3.613 -27.731 -6.375 1.00 67.25 479 ARG A O 1
ATOM 3692 N N . GLU A 1 480 ? 2.610 -27.611 -8.391 1.00 67.12 480 GLU A N 1
ATOM 3693 C CA . GLU A 1 480 ? 3.183 -26.339 -8.806 1.00 67.12 480 GLU A CA 1
ATOM 3694 C C . GLU A 1 480 ? 2.137 -25.236 -8.663 1.00 67.12 480 GLU A C 1
ATOM 3696 O O . GLU A 1 480 ? 0.948 -25.436 -8.916 1.00 67.12 480 GLU A O 1
ATOM 3701 N N . TYR A 1 481 ? 2.582 -24.090 -8.163 1.00 69.19 481 TYR A N 1
ATOM 3702 C CA . TYR A 1 481 ? 1.756 -22.901 -8.045 1.00 69.19 481 TYR A CA 1
ATOM 3703 C C . TYR A 1 481 ? 1.732 -22.190 -9.399 1.00 69.19 481 TYR A C 1
ATOM 3705 O O . TYR A 1 481 ? 2.778 -21.771 -9.885 1.00 69.19 481 TYR A O 1
ATOM 3713 N N . GLU A 1 482 ? 0.542 -22.041 -9.979 1.00 74.38 482 GLU A N 1
ATOM 3714 C CA . GLU A 1 482 ? 0.320 -21.262 -11.199 1.00 74.38 482 GLU A CA 1
ATOM 3715 C C . GLU A 1 482 ? -0.501 -20.010 -10.865 1.00 74.38 482 GLU A C 1
ATOM 3717 O O . GLU A 1 482 ? -1.598 -20.100 -10.301 1.00 74.38 482 GLU A O 1
ATOM 3722 N N . GLU A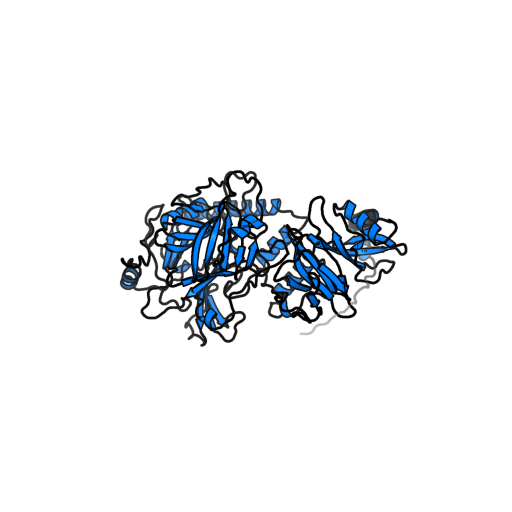 1 483 ? 0.003 -18.829 -11.231 1.00 74.69 483 GLU A N 1
ATOM 3723 C CA . GLU A 1 483 ? -0.660 -17.551 -10.932 1.00 74.69 483 GLU A CA 1
ATOM 3724 C C . GLU A 1 483 ? -2.040 -17.441 -11.585 1.00 74.69 483 GLU A C 1
ATOM 3726 O O . GLU A 1 483 ? -2.979 -16.937 -10.969 1.00 74.69 483 GLU A O 1
ATOM 3731 N N . GLN A 1 484 ? -2.205 -17.976 -12.798 1.00 74.75 484 GLN A N 1
ATOM 3732 C CA . GLN A 1 484 ? -3.492 -17.979 -13.499 1.00 74.75 484 GLN A CA 1
ATOM 3733 C C . GLN A 1 484 ? -4.574 -18.704 -12.694 1.00 74.75 484 GLN A C 1
ATOM 3735 O O . GLN A 1 484 ? -5.697 -18.214 -12.571 1.00 74.75 484 GLN A O 1
ATOM 3740 N N . TRP A 1 485 ? -4.228 -19.845 -12.094 1.00 77.19 485 TRP A N 1
ATOM 3741 C CA . TRP A 1 485 ? -5.128 -20.576 -11.207 1.00 77.19 485 TRP A CA 1
ATOM 3742 C C . TRP A 1 485 ? -5.422 -19.787 -9.923 1.00 77.19 485 TRP A C 1
ATOM 3744 O O . TRP A 1 485 ? -6.567 -19.756 -9.464 1.00 77.19 485 TRP A O 1
ATOM 3754 N N . ALA A 1 486 ? -4.417 -19.127 -9.343 1.00 80.06 486 ALA A N 1
ATOM 3755 C CA . ALA A 1 486 ? -4.591 -18.286 -8.160 1.00 80.06 486 ALA A CA 1
ATOM 3756 C C . ALA A 1 486 ? -5.573 -17.130 -8.415 1.00 80.06 486 ALA A C 1
ATOM 3758 O O . ALA A 1 486 ? -6.493 -16.908 -7.628 1.00 80.06 486 ALA A O 1
ATOM 3759 N N . VAL A 1 487 ? -5.424 -16.442 -9.549 1.00 82.62 487 VAL A N 1
ATOM 3760 C CA . VAL A 1 487 ? -6.297 -15.335 -9.959 1.00 82.62 487 VAL A CA 1
ATOM 3761 C C . VAL A 1 487 ? -7.700 -15.827 -10.319 1.00 82.62 487 VAL A C 1
ATOM 3763 O O . VAL A 1 487 ? -8.679 -15.192 -9.938 1.00 82.62 487 VAL A O 1
ATOM 3766 N N . ALA A 1 488 ? -7.831 -16.978 -10.986 1.00 84.12 488 ALA A N 1
ATOM 3767 C CA . ALA A 1 488 ? -9.131 -17.539 -11.366 1.00 84.12 488 ALA A CA 1
ATOM 3768 C C . ALA A 1 488 ? -10.025 -17.916 -10.168 1.00 84.12 488 ALA A C 1
ATOM 3770 O O . ALA A 1 488 ? -11.236 -18.056 -10.327 1.00 84.12 488 ALA A O 1
ATOM 3771 N N . GLN A 1 489 ? -9.450 -18.079 -8.972 1.00 85.31 489 GLN A N 1
ATOM 3772 C CA . GLN A 1 489 ? -10.202 -18.328 -7.737 1.00 85.31 489 GLN A CA 1
ATOM 3773 C C . GLN A 1 489 ? -10.816 -17.066 -7.128 1.00 85.31 489 GLN A C 1
ATOM 3775 O O . GLN A 1 489 ? -11.628 -17.180 -6.211 1.00 85.31 489 GLN A O 1
ATOM 3780 N N . ILE A 1 490 ? -10.424 -15.876 -7.589 1.00 91.94 490 ILE A N 1
ATOM 3781 C CA . ILE A 1 490 ? -10.940 -14.615 -7.060 1.00 91.94 490 ILE A CA 1
ATOM 3782 C C . ILE A 1 490 ? -12.417 -14.471 -7.475 1.00 91.94 490 ILE A C 1
ATOM 3784 O O . ILE A 1 490 ? -12.714 -14.453 -8.672 1.00 91.94 490 ILE A O 1
ATOM 3788 N N . PRO A 1 491 ? -13.356 -14.344 -6.517 1.00 92.75 491 PRO A N 1
ATOM 3789 C CA . PRO A 1 491 ? -14.762 -14.087 -6.816 1.00 92.75 491 PRO A CA 1
ATOM 3790 C C . PRO A 1 491 ? -14.954 -12.815 -7.648 1.00 92.75 491 PRO A C 1
ATOM 3792 O O . PRO A 1 491 ? -14.321 -11.789 -7.400 1.00 92.75 491 PRO A O 1
ATOM 3795 N N . THR A 1 492 ? -15.870 -12.851 -8.617 1.00 91.88 492 THR A N 1
ATOM 3796 C CA . THR A 1 492 ? -16.090 -11.750 -9.576 1.00 91.88 492 THR A CA 1
ATOM 3797 C C . THR A 1 492 ? -16.596 -10.449 -8.943 1.00 91.88 492 THR A C 1
ATOM 3799 O O . THR A 1 492 ? -16.478 -9.373 -9.529 1.00 91.88 492 THR A O 1
ATOM 3802 N N . ASP A 1 493 ? -17.216 -10.539 -7.771 1.00 95.25 493 ASP A N 1
ATOM 3803 C CA . ASP A 1 493 ? -17.763 -9.429 -6.993 1.00 95.25 493 ASP A CA 1
ATOM 3804 C C . ASP A 1 493 ? -16.803 -8.909 -5.909 1.00 95.25 493 ASP A C 1
ATOM 3806 O O . ASP A 1 493 ? -17.098 -7.890 -5.279 1.00 95.25 493 ASP A O 1
ATOM 3810 N N . MET A 1 494 ? -15.646 -9.551 -5.723 1.00 96.75 494 MET A N 1
ATOM 3811 C CA . MET A 1 494 ? -14.590 -9.083 -4.829 1.00 96.75 494 MET A CA 1
ATOM 3812 C C . MET A 1 494 ? -13.963 -7.794 -5.383 1.00 96.75 494 MET A C 1
ATOM 3814 O O . MET A 1 494 ? -13.613 -7.703 -6.559 1.00 96.75 494 MET A O 1
ATOM 3818 N N . LEU A 1 495 ? -13.829 -6.772 -4.538 1.00 95.44 495 LEU A N 1
ATOM 3819 C CA . LEU A 1 495 ? -13.202 -5.490 -4.879 1.00 95.44 495 LEU A CA 1
ATOM 3820 C C . LEU A 1 495 ? -11.775 -5.374 -4.355 1.00 95.44 495 LEU A C 1
ATOM 3822 O O . LEU A 1 495 ? -10.961 -4.648 -4.933 1.00 95.44 495 LEU A O 1
ATOM 3826 N N . GLY A 1 496 ? -11.475 -6.069 -3.265 1.00 96.19 496 GLY A N 1
ATOM 3827 C CA . GLY A 1 496 ? -10.144 -6.091 -2.701 1.00 96.19 496 GLY A CA 1
ATOM 3828 C C . GLY A 1 496 ? -9.879 -7.358 -1.916 1.00 96.19 496 GLY A C 1
ATOM 3829 O O . GLY A 1 496 ? -10.786 -7.966 -1.352 1.00 96.19 496 GLY A O 1
ATOM 3830 N N . LEU A 1 497 ? -8.608 -7.727 -1.866 1.00 96.56 497 LEU A N 1
ATOM 3831 C CA . LEU A 1 497 ? -8.085 -8.752 -0.985 1.00 96.56 497 LEU A CA 1
ATOM 3832 C C . LEU A 1 497 ? -6.703 -8.325 -0.527 1.00 96.56 497 LEU A C 1
ATOM 3834 O O . LEU A 1 497 ? -5.915 -7.800 -1.309 1.00 96.56 497 LEU A O 1
ATOM 3838 N N . ARG A 1 498 ? -6.399 -8.562 0.738 1.00 96.69 498 ARG A N 1
ATOM 3839 C CA . ARG A 1 498 ? -5.072 -8.363 1.288 1.00 96.69 498 ARG A CA 1
ATOM 3840 C C . ARG A 1 498 ? -4.687 -9.577 2.098 1.00 96.69 498 ARG A C 1
ATOM 3842 O O . ARG A 1 498 ? -5.374 -9.928 3.054 1.00 96.69 498 ARG A O 1
ATOM 3849 N N . GLN A 1 499 ? -3.581 -10.196 1.716 1.00 95.38 499 GLN A N 1
ATOM 3850 C CA . GLN A 1 499 ? -3.037 -11.340 2.422 1.00 95.38 499 GLN A CA 1
ATOM 3851 C C . GLN A 1 499 ? -1.847 -10.969 3.289 1.00 95.38 499 GLN A C 1
ATOM 3853 O O . GLN A 1 499 ? -1.110 -10.044 2.954 1.00 95.38 499 GLN A O 1
ATOM 3858 N N . ASN A 1 500 ? -1.609 -11.726 4.355 1.00 92.62 500 ASN A N 1
ATOM 3859 C CA . ASN A 1 500 ? -0.322 -11.722 5.039 1.00 92.62 500 ASN A CA 1
ATOM 3860 C C . ASN A 1 500 ? -0.109 -13.015 5.829 1.00 92.62 500 ASN A C 1
ATOM 3862 O O . ASN A 1 500 ? -0.938 -13.346 6.673 1.00 92.62 500 ASN A O 1
ATOM 3866 N N . LEU A 1 501 ? 1.023 -13.694 5.605 1.00 90.75 501 LEU A N 1
ATOM 3867 C CA . LEU A 1 501 ? 1.393 -14.955 6.271 1.00 90.75 501 LEU A CA 1
ATOM 3868 C C . LEU A 1 501 ? 0.229 -15.975 6.310 1.00 90.75 501 LEU A C 1
ATOM 3870 O O . LEU A 1 501 ? -0.737 -15.870 5.565 1.00 90.75 501 LEU A O 1
ATOM 3874 N N . THR A 1 502 ? 0.341 -17.010 7.138 1.00 92.56 502 THR A N 1
ATOM 3875 C CA . THR A 1 502 ? -0.782 -17.885 7.524 1.00 92.56 502 THR A CA 1
ATOM 3876 C C . THR A 1 502 ? -1.548 -17.274 8.702 1.00 92.56 502 THR A C 1
ATOM 3878 O O . THR A 1 502 ? -1.047 -16.361 9.356 1.00 92.56 502 THR A O 1
ATOM 3881 N N . SER A 1 503 ? -2.745 -17.775 9.010 1.00 93.88 503 SER A N 1
ATOM 3882 C CA . SER A 1 503 ? -3.582 -17.237 10.095 1.00 93.88 503 SER A CA 1
ATOM 3883 C C . SER A 1 503 ? -2.898 -17.302 11.460 1.00 93.88 503 SER A C 1
ATOM 3885 O O . SER A 1 503 ? -2.396 -18.357 11.847 1.00 93.88 503 SER A O 1
ATOM 3887 N N . VAL A 1 504 ? -2.934 -16.192 12.210 1.00 94.94 504 VAL A N 1
ATOM 3888 C CA . VAL A 1 504 ? -2.517 -16.135 13.627 1.00 94.94 504 VAL A CA 1
ATOM 3889 C C . VAL A 1 504 ? -3.514 -16.906 14.484 1.00 94.94 504 VAL A C 1
ATOM 3891 O O . VAL A 1 504 ? -3.124 -17.693 15.341 1.00 94.94 504 VAL A O 1
ATOM 3894 N N . VAL A 1 505 ? -4.807 -16.701 14.218 1.00 96.19 505 VAL A N 1
ATOM 3895 C CA . VAL A 1 505 ? -5.910 -17.456 14.816 1.00 96.19 505 VAL A CA 1
ATOM 3896 C C . VAL A 1 505 ? -6.805 -17.982 13.702 1.00 96.19 505 VAL A C 1
ATOM 3898 O O . VAL A 1 505 ? -7.221 -17.225 12.828 1.00 96.19 505 VAL A O 1
ATOM 3901 N N . GLU A 1 506 ? -7.128 -19.270 13.745 1.00 95.00 506 GLU A N 1
ATOM 3902 C CA . GLU A 1 506 ? -8.100 -19.908 12.854 1.00 95.00 506 GLU A CA 1
ATOM 3903 C C . GLU A 1 506 ? -8.925 -20.899 13.670 1.00 95.00 506 GLU A C 1
ATOM 3905 O O . GLU A 1 506 ? -8.374 -21.684 14.440 1.00 95.00 506 GLU A O 1
ATOM 3910 N N . ASP A 1 507 ? -10.247 -20.819 13.541 1.00 90.50 507 ASP A N 1
ATOM 3911 C CA . ASP A 1 507 ? -11.216 -21.682 14.225 1.00 90.50 507 ASP A CA 1
ATOM 3912 C C . ASP A 1 507 ? -11.019 -21.700 15.750 1.00 90.50 507 ASP A C 1
ATOM 3914 O O . ASP A 1 507 ? -11.097 -22.735 16.407 1.00 90.50 507 ASP A O 1
ATOM 3918 N N . GLY A 1 508 ? -10.734 -20.521 16.320 1.00 89.06 508 GLY A N 1
ATOM 3919 C CA . GLY A 1 508 ? -10.526 -20.340 17.760 1.00 89.06 508 GLY A CA 1
ATOM 3920 C C . GLY A 1 508 ? -9.221 -20.942 18.289 1.00 89.06 508 GLY A C 1
ATOM 3921 O O . GLY A 1 508 ? -9.065 -21.082 19.501 1.00 89.06 508 GLY A O 1
ATOM 3922 N N . ARG A 1 509 ? -8.280 -21.300 17.407 1.00 94.19 509 ARG A N 1
ATOM 3923 C CA . ARG A 1 509 ? -6.969 -21.848 17.764 1.00 94.19 509 ARG A CA 1
ATOM 3924 C C . ARG A 1 509 ? -5.854 -20.904 17.332 1.00 94.19 509 ARG A C 1
ATOM 3926 O O . ARG A 1 509 ? -5.806 -20.483 16.179 1.00 94.19 509 ARG A O 1
ATOM 3933 N N . TYR A 1 510 ? -4.949 -20.605 18.260 1.00 94.19 510 TYR A N 1
ATOM 3934 C CA . TYR A 1 510 ? -3.706 -19.898 17.962 1.00 94.19 510 TYR A CA 1
ATOM 3935 C C . TYR A 1 510 ? -2.745 -20.780 17.154 1.00 94.19 510 TYR A C 1
ATOM 3937 O O . TYR A 1 510 ? -2.652 -21.981 17.399 1.00 94.19 510 TYR A O 1
ATOM 3945 N N . ASN A 1 511 ? -2.040 -20.163 16.205 1.00 93.25 511 ASN A N 1
ATOM 3946 C CA . ASN A 1 511 ? -1.027 -20.764 15.341 1.00 93.25 511 ASN A CA 1
ATOM 3947 C C . ASN A 1 511 ? -1.407 -22.159 14.795 1.00 93.25 511 ASN A C 1
ATOM 3949 O O . ASN A 1 511 ? -0.680 -23.137 14.980 1.00 93.25 511 ASN A O 1
ATOM 3953 N N . PRO A 1 512 ? -2.551 -22.276 14.102 1.00 93.06 512 PRO A N 1
ATOM 3954 C CA . PRO A 1 512 ? -3.075 -23.562 13.649 1.00 93.06 512 PRO A CA 1
ATOM 3955 C C . PRO A 1 512 ? -2.210 -24.227 12.570 1.00 93.06 512 PRO A C 1
ATOM 3957 O O . PRO A 1 512 ? -2.384 -25.415 12.305 1.00 93.06 512 PRO A O 1
ATOM 3960 N N . TRP A 1 513 ? -1.304 -23.457 11.965 1.00 89.50 513 TRP A N 1
ATOM 3961 C CA . TRP A 1 513 ? -0.370 -23.870 10.921 1.00 89.50 513 TRP A CA 1
ATOM 3962 C C . TRP A 1 513 ? 1.024 -24.212 11.466 1.00 89.50 513 TRP A C 1
ATOM 3964 O O . TRP A 1 513 ? 1.940 -24.406 10.672 1.00 89.50 513 TRP A O 1
ATOM 3974 N N . GLU A 1 514 ? 1.196 -24.238 12.795 1.00 89.69 514 GLU A N 1
ATOM 3975 C CA . GLU A 1 514 ? 2.461 -24.564 13.478 1.00 89.69 514 GLU A CA 1
ATOM 3976 C C . GLU A 1 514 ? 3.648 -23.746 12.946 1.00 89.69 514 GLU A C 1
ATOM 3978 O O . GLU A 1 514 ? 4.783 -24.205 12.808 1.00 89.69 514 GLU A O 1
ATOM 3983 N N . ARG A 1 515 ? 3.373 -22.482 12.617 1.00 85.31 515 ARG A N 1
ATOM 3984 C CA . ARG A 1 515 ? 4.357 -21.565 12.069 1.00 85.31 515 ARG A CA 1
ATOM 3985 C C . ARG A 1 515 ? 5.340 -21.168 13.160 1.00 85.31 515 ARG A C 1
ATOM 3987 O O . ARG A 1 515 ? 4.947 -20.588 14.168 1.00 85.31 515 ARG A O 1
ATOM 3994 N N . TRP A 1 516 ? 6.623 -21.412 12.927 1.00 73.62 516 TRP A N 1
ATOM 3995 C CA . TRP A 1 516 ? 7.669 -21.051 13.885 1.00 73.62 516 TRP A CA 1
ATOM 3996 C C . TRP A 1 516 ? 8.122 -19.584 13.778 1.00 73.62 516 TRP A C 1
ATOM 3998 O O . TRP A 1 516 ? 8.671 -19.052 14.738 1.00 73.62 516 TRP A O 1
ATOM 4008 N N . TRP A 1 517 ? 7.875 -18.907 12.646 1.00 74.00 517 TRP A N 1
ATOM 4009 C CA . TRP A 1 517 ? 8.355 -17.544 12.367 1.00 74.00 517 TRP A CA 1
ATOM 4010 C C . TRP A 1 517 ? 7.247 -16.594 11.894 1.00 74.00 517 TRP A C 1
ATOM 4012 O O . TRP A 1 517 ? 6.476 -16.910 10.989 1.00 74.00 517 TRP A O 1
ATOM 4022 N N . TRP A 1 518 ? 7.211 -15.382 12.448 1.00 76.69 518 TRP A N 1
ATOM 4023 C CA . TRP A 1 518 ? 6.262 -14.329 12.083 1.00 76.69 518 TRP A CA 1
ATOM 4024 C C . TRP A 1 518 ? 7.037 -13.052 11.756 1.00 76.69 518 TRP A C 1
ATOM 4026 O O . TRP A 1 518 ? 7.140 -12.183 12.616 1.00 76.69 518 TRP A O 1
ATOM 4036 N N . GLY A 1 519 ? 7.605 -12.961 10.546 1.00 70.94 519 GLY A N 1
ATOM 4037 C CA . GLY A 1 519 ? 8.446 -11.836 10.106 1.00 70.94 519 GLY A CA 1
ATOM 4038 C C . GLY A 1 519 ? 9.952 -12.124 10.144 1.00 70.94 519 GLY A C 1
ATOM 4039 O O . GLY A 1 519 ? 10.381 -13.198 9.733 1.00 70.94 519 GLY A O 1
ATOM 4040 N N . ALA A 1 520 ? 10.762 -11.160 10.590 1.00 53.53 520 ALA A N 1
ATOM 4041 C CA . ALA A 1 520 ? 12.212 -11.328 10.694 1.00 53.53 520 ALA A CA 1
ATOM 4042 C C . ALA A 1 520 ? 12.575 -12.127 11.958 1.00 53.53 520 ALA A C 1
ATOM 4044 O O . ALA A 1 520 ? 12.339 -11.673 13.074 1.00 53.53 520 ALA A O 1
ATOM 4045 N N . ALA A 1 521 ? 13.155 -13.310 11.775 1.00 47.94 521 ALA A N 1
ATOM 4046 C CA . ALA A 1 521 ? 13.826 -14.066 12.825 1.00 47.94 521 ALA A CA 1
ATOM 4047 C C . ALA A 1 521 ? 15.240 -14.402 12.320 1.00 47.94 521 ALA A C 1
ATOM 4049 O O . ALA A 1 521 ? 15.356 -14.910 11.199 1.00 47.94 521 ALA A O 1
ATOM 4050 N N . PRO A 1 522 ? 16.315 -14.108 13.077 1.00 47.50 522 PRO A N 1
ATOM 4051 C CA . PRO A 1 522 ? 17.655 -14.561 12.716 1.00 47.50 522 PRO A CA 1
ATOM 4052 C C . PRO A 1 522 ? 17.664 -16.083 12.531 1.00 47.50 522 PRO A C 1
ATOM 4054 O O . PRO A 1 522 ? 17.012 -16.789 13.297 1.00 47.50 522 PRO A O 1
ATOM 4057 N N . LEU A 1 523 ? 18.437 -16.602 11.567 1.00 44.56 523 LEU A N 1
ATOM 4058 C CA . LEU A 1 523 ? 18.482 -18.044 11.254 1.00 44.56 523 LEU A CA 1
ATOM 4059 C C . LEU A 1 523 ? 18.828 -18.954 12.455 1.00 44.56 523 LEU A C 1
ATOM 4061 O O . LEU A 1 523 ? 18.582 -20.152 12.381 1.00 44.56 523 LEU A O 1
ATOM 4065 N N . ASN A 1 524 ? 19.378 -18.395 13.539 1.00 48.03 524 ASN A N 1
ATOM 4066 C CA . ASN A 1 524 ? 19.848 -19.120 14.724 1.00 48.03 524 ASN A CA 1
ATOM 4067 C C . ASN A 1 524 ? 19.243 -18.593 16.042 1.00 48.03 524 ASN A C 1
ATOM 4069 O O . ASN A 1 524 ? 19.868 -18.743 17.090 1.00 48.03 524 ASN A O 1
ATOM 4073 N N . ALA A 1 525 ? 18.107 -17.890 16.004 1.00 51.16 525 ALA A N 1
ATOM 4074 C CA . ALA A 1 525 ? 17.461 -17.410 17.224 1.00 51.16 525 ALA A CA 1
ATOM 4075 C C . ALA A 1 525 ? 16.473 -18.453 17.765 1.00 51.16 525 ALA A C 1
ATOM 4077 O O . ALA A 1 525 ? 15.587 -18.899 17.039 1.00 51.16 525 ALA A O 1
ATOM 4078 N N . ASP A 1 526 ? 16.611 -18.794 19.048 1.00 48.12 526 ASP A N 1
ATOM 4079 C CA . ASP A 1 526 ? 15.690 -19.693 19.759 1.00 48.12 526 ASP A CA 1
ATOM 4080 C C . ASP A 1 526 ? 14.356 -18.999 20.123 1.00 48.12 526 ASP A C 1
ATOM 4082 O O . ASP A 1 526 ? 13.368 -19.665 20.422 1.00 48.12 526 ASP A O 1
ATOM 4086 N N . GLU A 1 527 ? 14.307 -17.661 20.054 1.00 52.22 527 GLU A N 1
ATOM 4087 C CA . GLU A 1 527 ? 13.135 -16.828 20.352 1.00 52.22 527 GLU A CA 1
ATOM 4088 C C . GLU A 1 527 ? 12.918 -15.755 19.270 1.00 52.22 527 GLU A C 1
ATOM 4090 O O . GLU A 1 527 ? 13.863 -15.249 18.659 1.00 52.22 527 GLU A O 1
ATOM 4095 N N . GLN A 1 528 ? 11.658 -15.378 19.022 1.00 59.31 528 GLN A N 1
ATOM 4096 C CA . GLN A 1 528 ? 11.346 -14.279 18.102 1.00 59.31 528 GLN A CA 1
ATOM 4097 C C . GLN A 1 528 ? 11.623 -12.918 18.739 1.00 59.31 528 GLN A C 1
ATOM 4099 O O . GLN A 1 528 ? 11.344 -12.697 19.915 1.00 59.31 528 GLN A O 1
ATOM 4104 N N . THR A 1 529 ? 12.082 -11.964 17.928 1.00 62.78 529 THR A N 1
ATOM 4105 C CA . THR A 1 529 ? 12.312 -10.591 18.384 1.00 62.78 529 THR A CA 1
ATOM 4106 C C . THR A 1 529 ? 11.004 -9.935 18.822 1.00 62.78 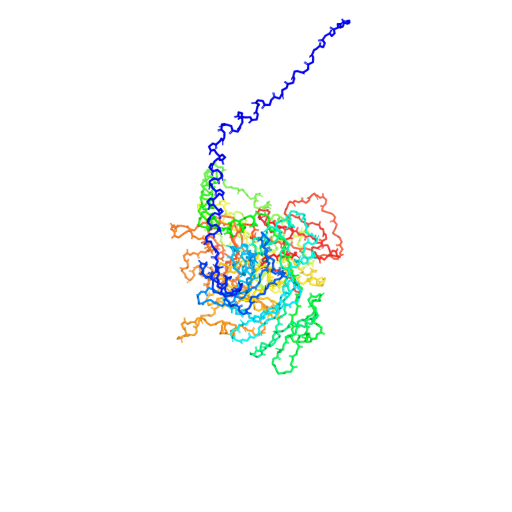529 THR A C 1
ATOM 4108 O O . THR A 1 529 ? 9.981 -9.991 18.131 1.00 62.78 529 THR A O 1
ATOM 4111 N N . LEU A 1 530 ? 11.060 -9.295 19.986 1.00 70.69 530 LEU A N 1
ATOM 4112 C CA . LEU A 1 530 ? 9.987 -8.485 20.539 1.00 70.69 530 LEU A CA 1
ATOM 4113 C C . LEU A 1 530 ? 9.969 -7.135 19.822 1.00 70.69 530 LEU A C 1
ATOM 4115 O O . LEU A 1 530 ? 10.922 -6.364 19.903 1.00 70.69 530 LEU A O 1
ATOM 4119 N N . ILE A 1 531 ? 8.886 -6.873 19.098 1.00 74.94 531 ILE A N 1
ATOM 4120 C CA . ILE A 1 531 ? 8.723 -5.706 18.223 1.00 74.94 531 ILE A CA 1
ATOM 4121 C C . ILE A 1 531 ? 7.285 -5.207 18.297 1.00 74.94 531 ILE A C 1
ATOM 4123 O O . ILE A 1 531 ? 6.399 -5.914 18.778 1.00 74.94 531 ILE A O 1
ATOM 4127 N N . ASP A 1 532 ? 7.029 -4.001 17.805 1.00 84.38 532 ASP A N 1
ATOM 4128 C CA . ASP A 1 532 ? 5.656 -3.536 17.633 1.00 84.38 532 ASP A CA 1
ATOM 4129 C C . ASP A 1 532 ? 4.917 -4.499 16.702 1.00 84.38 532 ASP A C 1
ATOM 4131 O O . ASP A 1 532 ? 5.405 -4.854 15.634 1.00 84.38 532 ASP A O 1
ATOM 4135 N N . ARG A 1 533 ? 3.731 -4.957 17.090 1.00 88.25 533 ARG A N 1
ATOM 4136 C CA . ARG A 1 533 ? 2.925 -5.839 16.239 1.00 88.25 533 ARG A CA 1
ATOM 4137 C C . ARG A 1 533 ? 1.531 -5.282 16.102 1.00 88.25 533 ARG A C 1
ATOM 4139 O O . ARG A 1 533 ? 0.966 -4.747 17.055 1.00 88.25 533 ARG A O 1
ATOM 4146 N N . SER A 1 534 ? 0.976 -5.453 14.909 1.00 93.75 534 SER A N 1
ATOM 4147 C CA . SER A 1 534 ? -0.422 -5.167 14.632 1.00 93.75 534 SER A CA 1
ATOM 4148 C C . SER A 1 534 ? -1.127 -6.374 14.027 1.00 93.75 534 SER A C 1
ATOM 4150 O O . SER A 1 534 ? -0.499 -7.245 13.417 1.00 93.75 534 SER A O 1
ATOM 4152 N N . GLY A 1 535 ? -2.440 -6.439 14.206 1.00 95.75 535 GLY A N 1
ATOM 4153 C CA . GLY A 1 535 ? -3.264 -7.513 13.668 1.00 95.75 535 GLY A CA 1
ATOM 4154 C C . GLY A 1 535 ? -4.703 -7.074 13.462 1.00 95.75 535 GLY A C 1
ATOM 4155 O O . GLY A 1 535 ? -5.162 -6.112 14.072 1.00 95.75 535 GLY A O 1
ATOM 4156 N N . LEU A 1 536 ? -5.412 -7.800 12.608 1.00 97.81 536 LEU A N 1
ATOM 4157 C CA . LEU A 1 536 ? -6.849 -7.645 12.403 1.00 97.81 536 LEU A CA 1
ATOM 4158 C C . LEU A 1 536 ? -7.518 -8.989 12.670 1.00 97.81 536 LEU A C 1
ATOM 4160 O O . LEU A 1 536 ? -6.964 -10.034 12.322 1.00 97.81 536 LEU A O 1
ATOM 4164 N N . CYS A 1 537 ? -8.699 -8.979 13.273 1.00 96.06 537 CYS A N 1
ATOM 4165 C CA . CYS A 1 537 ? -9.469 -10.194 13.474 1.00 96.06 537 CYS A CA 1
ATOM 4166 C C . CYS A 1 537 ? -10.961 -10.004 13.220 1.00 96.06 537 CYS A C 1
ATOM 4168 O O . CYS A 1 537 ? -11.492 -8.914 13.415 1.00 96.06 537 CYS A O 1
ATOM 4170 N N . LEU A 1 538 ? -11.614 -11.105 12.846 1.00 96.94 538 LEU A N 1
ATOM 4171 C CA . LEU A 1 538 ? -13.061 -11.279 12.839 1.00 96.94 538 LEU A CA 1
ATOM 4172 C C . LEU A 1 538 ? -13.462 -12.074 14.088 1.00 96.94 538 LEU A C 1
ATOM 4174 O O . LEU A 1 538 ? -12.942 -13.175 14.307 1.00 96.94 538 LEU A O 1
ATOM 4178 N N . THR A 1 539 ? -14.366 -11.532 14.901 1.00 95.88 539 THR A N 1
ATOM 4179 C CA . THR A 1 539 ? -14.864 -12.186 16.123 1.00 95.88 539 THR A CA 1
ATOM 4180 C C . THR A 1 539 ? -15.978 -13.190 15.827 1.00 95.88 539 THR A C 1
ATOM 4182 O O . THR A 1 539 ? -16.584 -13.169 14.754 1.00 95.88 539 THR A O 1
ATOM 4185 N N . THR A 1 540 ? -16.284 -14.069 16.788 1.00 94.19 540 THR A N 1
ATOM 4186 C CA . THR A 1 540 ? -17.431 -14.997 16.710 1.00 94.19 540 THR A CA 1
ATOM 4187 C C . THR A 1 540 ? -18.770 -14.306 16.437 1.00 94.19 540 THR A C 1
ATOM 4189 O O . THR A 1 540 ? -19.665 -14.905 15.851 1.00 94.19 540 THR A O 1
ATOM 4192 N N . GLU A 1 541 ? -18.912 -13.061 16.879 1.00 93.94 541 GLU A N 1
ATOM 4193 C CA . GLU A 1 541 ? -20.100 -12.218 16.755 1.00 93.94 541 GLU A CA 1
ATOM 4194 C C . GLU A 1 541 ? -20.182 -11.499 15.398 1.00 93.94 541 GLU A C 1
ATOM 4196 O O . GLU A 1 541 ? -21.202 -10.886 15.095 1.00 93.94 541 GLU A O 1
ATOM 4201 N N . GLY A 1 542 ? -19.129 -11.575 14.575 1.00 94.81 542 GLY A N 1
ATOM 4202 C CA . GLY A 1 542 ? -19.056 -10.894 13.284 1.00 94.81 542 GLY A CA 1
ATOM 4203 C C . GLY A 1 542 ? -18.533 -9.456 13.354 1.00 94.81 542 GLY A C 1
ATOM 4204 O O . GLY A 1 542 ? -18.725 -8.705 12.402 1.00 94.81 542 GLY A O 1
ATOM 4205 N N . PHE A 1 543 ? -17.870 -9.060 14.446 1.00 97.00 543 PHE A N 1
ATOM 4206 C CA . PHE A 1 543 ? -17.210 -7.755 14.556 1.00 97.00 543 PHE A CA 1
ATOM 4207 C C . PHE A 1 543 ? -15.759 -7.815 14.093 1.00 97.00 543 PHE A C 1
ATOM 4209 O O . PHE A 1 543 ? -15.137 -8.879 14.111 1.00 97.00 543 PHE A O 1
ATOM 4216 N N . LEU A 1 544 ? -15.207 -6.663 13.712 1.00 97.62 544 LEU A N 1
ATOM 4217 C CA . LEU A 1 544 ? -13.790 -6.532 13.395 1.00 97.62 544 LEU A CA 1
ATOM 4218 C C . LEU A 1 544 ? -13.044 -5.862 14.543 1.00 97.62 544 LEU A C 1
ATOM 4220 O O . LEU A 1 544 ? -13.506 -4.857 15.079 1.00 97.62 544 LEU A O 1
ATOM 4224 N N . ALA A 1 545 ? -11.875 -6.398 14.884 1.00 98.00 545 ALA A N 1
ATOM 4225 C CA . ALA A 1 545 ? -11.003 -5.847 15.912 1.00 98.00 545 ALA A CA 1
ATOM 4226 C C . ALA A 1 545 ? -9.576 -5.665 15.386 1.00 98.00 545 ALA A C 1
ATOM 4228 O O . ALA A 1 545 ? -8.961 -6.606 14.880 1.00 98.00 545 ALA A O 1
ATOM 4229 N N . TYR A 1 546 ? -9.050 -4.449 15.524 1.00 98.19 546 TYR A N 1
ATOM 4230 C CA . TYR A 1 546 ? -7.647 -4.124 15.296 1.00 98.19 546 TYR A CA 1
ATOM 4231 C C . TYR A 1 546 ? -6.872 -4.228 16.612 1.00 98.19 546 TYR A C 1
ATOM 4233 O O . TYR A 1 546 ? -7.329 -3.742 17.647 1.00 98.19 546 TYR A O 1
ATOM 4241 N N . PHE A 1 547 ? -5.692 -4.836 16.553 1.00 97.31 547 PHE A N 1
ATOM 4242 C CA . PHE A 1 547 ? -4.803 -5.069 17.687 1.00 97.31 547 PHE A CA 1
ATOM 4243 C C . PHE A 1 547 ? -3.495 -4.330 17.466 1.00 97.31 547 PHE A C 1
ATOM 4245 O O . PHE A 1 547 ? -2.954 -4.352 16.359 1.00 97.31 547 PHE A O 1
ATOM 4252 N N . TRP A 1 548 ? -2.959 -3.729 18.524 1.00 95.25 548 TRP A N 1
ATOM 4253 C CA . TRP A 1 548 ? -1.626 -3.140 18.514 1.00 95.25 548 TRP A CA 1
ATOM 4254 C C . TRP A 1 548 ? -0.977 -3.209 19.892 1.00 95.25 548 TRP A C 1
ATOM 4256 O O . TRP A 1 548 ? -1.637 -2.980 20.901 1.00 95.25 548 TRP A O 1
ATOM 4266 N N . GLY A 1 549 ? 0.319 -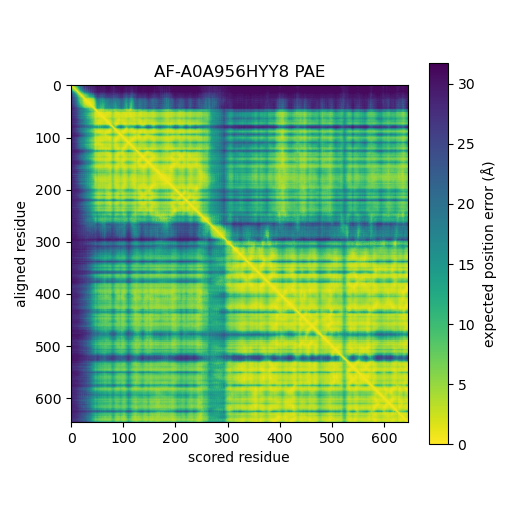3.492 19.935 1.00 89.69 549 GLY A N 1
ATOM 4267 C CA . GLY A 1 549 ? 1.108 -3.460 21.162 1.00 89.69 549 GLY A CA 1
ATOM 4268 C C . GLY A 1 549 ? 2.583 -3.245 20.854 1.00 89.69 549 GLY A C 1
ATOM 4269 O O . GLY A 1 549 ? 3.065 -3.669 19.799 1.00 89.69 549 GLY A O 1
ATOM 4270 N N . GLN A 1 550 ? 3.284 -2.587 21.775 1.00 84.50 550 GLN A N 1
ATOM 4271 C CA . GLN A 1 550 ? 4.733 -2.400 21.705 1.00 84.50 550 GLN A CA 1
ATOM 4272 C C . GLN A 1 550 ? 5.458 -3.639 22.226 1.00 84.50 550 GLN A C 1
ATOM 4274 O O . GLN A 1 550 ? 4.990 -4.279 23.170 1.00 84.50 550 GLN A O 1
ATOM 4279 N N . SER A 1 551 ? 6.609 -3.961 21.628 1.00 77.81 551 SER A N 1
ATOM 4280 C CA . SER A 1 551 ? 7.474 -5.068 22.072 1.00 77.81 551 SER A CA 1
ATOM 4281 C C . SER A 1 551 ? 6.711 -6.394 22.261 1.00 77.81 551 SER A C 1
ATOM 4283 O O . SER A 1 551 ? 6.916 -7.123 23.228 1.00 77.81 551 SER A O 1
ATOM 4285 N N . MET A 1 552 ? 5.789 -6.716 21.359 1.00 80.12 552 MET A N 1
ATOM 4286 C CA . MET A 1 552 ? 4.862 -7.838 21.481 1.00 80.12 552 MET A CA 1
ATOM 4287 C C . MET A 1 552 ? 5.388 -9.091 20.754 1.00 80.12 552 MET A C 1
ATOM 4289 O O . MET A 1 552 ? 5.922 -9.013 19.644 1.00 80.12 552 MET A O 1
ATOM 4293 N N . SER A 1 553 ? 5.216 -10.272 21.361 1.00 83.38 553 SER A N 1
ATOM 4294 C CA . SER A 1 553 ? 5.450 -11.564 20.695 1.00 83.38 553 SER A CA 1
ATOM 4295 C C . SER A 1 553 ? 4.244 -11.974 19.835 1.00 83.38 553 SER A C 1
ATOM 4297 O O . SER A 1 553 ? 3.140 -11.446 19.981 1.00 83.38 553 SER A O 1
ATOM 4299 N N . ALA A 1 554 ? 4.423 -12.929 18.921 1.00 86.06 554 ALA A N 1
ATOM 4300 C CA . ALA A 1 554 ? 3.293 -13.462 18.154 1.00 86.06 554 ALA A CA 1
ATOM 4301 C C . ALA A 1 554 ? 2.284 -14.211 19.048 1.00 86.06 554 ALA A C 1
ATOM 4303 O O . ALA A 1 554 ? 1.078 -14.105 18.825 1.00 86.06 554 ALA A O 1
ATOM 4304 N N . ASP A 1 555 ? 2.769 -14.894 20.091 1.00 88.81 555 ASP A N 1
ATOM 4305 C CA . ASP A 1 555 ? 1.929 -15.594 21.070 1.00 88.81 555 ASP A CA 1
ATOM 4306 C C . ASP A 1 555 ? 1.063 -14.610 21.861 1.00 88.81 555 ASP A C 1
ATOM 4308 O O . ASP A 1 555 ? -0.131 -14.839 22.041 1.00 88.81 555 ASP A O 1
ATOM 4312 N N . ALA A 1 556 ? 1.638 -13.473 22.262 1.00 89.94 556 ALA A N 1
ATOM 4313 C CA . ALA A 1 556 ? 0.932 -12.380 22.922 1.00 89.94 556 ALA A CA 1
ATOM 4314 C C . ALA A 1 556 ? -0.202 -11.815 22.043 1.00 89.94 556 ALA A C 1
ATOM 4316 O O . ALA A 1 556 ? -1.331 -11.650 22.517 1.00 89.94 556 ALA A O 1
ATOM 4317 N N . LEU A 1 557 ? 0.060 -11.595 20.747 1.00 92.81 557 LEU A N 1
ATOM 4318 C CA . LEU A 1 557 ? -0.972 -11.190 19.785 1.00 92.81 557 LEU A CA 1
ATOM 4319 C C . LEU A 1 557 ? -2.080 -12.251 19.672 1.00 92.81 557 LEU A C 1
ATOM 4321 O O . LEU A 1 557 ? -3.265 -11.919 19.710 1.00 92.81 557 LEU A O 1
ATOM 4325 N N . GLY A 1 558 ? -1.702 -13.526 19.565 1.00 94.12 558 GLY A N 1
ATOM 4326 C CA . GLY A 1 558 ? -2.635 -14.649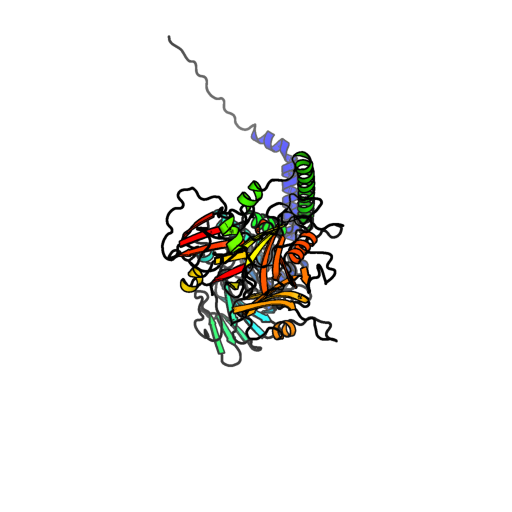 19.509 1.00 94.12 558 GLY A CA 1
ATOM 4327 C C . GLY A 1 558 ? -3.512 -14.768 20.755 1.00 94.12 558 GLY A C 1
ATOM 4328 O O . GLY A 1 558 ? -4.727 -14.920 20.641 1.00 94.12 558 GLY A O 1
ATOM 4329 N N . ALA A 1 559 ? -2.924 -14.635 21.943 1.00 93.81 559 ALA A N 1
ATOM 4330 C CA . ALA A 1 559 ? -3.637 -14.659 23.216 1.00 93.81 559 ALA A CA 1
ATOM 4331 C C . ALA A 1 559 ? -4.655 -13.512 23.322 1.00 93.81 559 ALA A C 1
ATOM 4333 O O . ALA A 1 559 ? -5.797 -13.747 23.722 1.00 93.81 559 ALA A O 1
ATOM 4334 N N . ALA A 1 560 ? -4.285 -12.296 22.899 1.00 95.44 560 ALA A N 1
ATOM 4335 C CA . ALA A 1 560 ? -5.210 -11.164 22.837 1.00 95.44 560 ALA A CA 1
ATOM 4336 C C . ALA A 1 560 ? -6.374 -11.427 21.865 1.00 95.44 560 ALA A C 1
ATOM 4338 O O . ALA A 1 560 ? -7.531 -11.175 22.203 1.00 95.44 560 ALA A O 1
ATOM 4339 N N . MET A 1 561 ? -6.092 -11.992 20.686 1.00 96.94 561 MET A N 1
ATOM 4340 C CA . MET A 1 561 ? -7.125 -12.370 19.716 1.00 96.94 561 MET A CA 1
ATOM 4341 C C . MET A 1 561 ? -8.083 -13.434 20.280 1.00 96.94 561 MET A C 1
ATOM 4343 O O . MET A 1 561 ? -9.299 -13.330 20.122 1.00 96.94 561 MET A O 1
ATOM 4347 N N . LEU A 1 562 ? -7.574 -14.444 20.988 1.00 96.25 562 LEU A N 1
ATOM 4348 C CA . LEU A 1 562 ? -8.422 -15.450 21.635 1.00 96.25 562 LEU A CA 1
ATOM 4349 C C . LEU A 1 562 ? -9.289 -14.843 22.749 1.00 96.25 562 LEU A C 1
ATOM 4351 O O . LEU A 1 562 ? -10.475 -15.164 22.842 1.00 96.25 562 LEU A O 1
ATOM 4355 N N . ALA A 1 563 ? -8.740 -13.925 23.550 1.00 95.56 563 ALA A N 1
ATOM 4356 C CA . ALA A 1 563 ? -9.490 -13.201 24.579 1.00 95.56 563 ALA A CA 1
ATOM 4357 C C . ALA A 1 563 ? -10.605 -12.316 23.987 1.00 95.56 563 ALA A C 1
ATOM 4359 O O . ALA A 1 563 ? -11.679 -12.205 24.581 1.00 95.56 563 ALA A O 1
ATOM 4360 N N . ALA A 1 564 ? -10.376 -11.761 22.793 1.00 95.94 564 ALA A N 1
ATOM 4361 C CA . ALA A 1 564 ? -11.358 -11.034 21.986 1.00 95.94 564 ALA A CA 1
ATOM 4362 C C . ALA A 1 564 ? -12.317 -11.943 21.190 1.00 95.94 564 ALA A C 1
ATOM 4364 O O . ALA A 1 564 ? -13.125 -11.448 20.406 1.00 95.94 564 ALA A O 1
ATOM 4365 N N . ARG A 1 565 ? -12.243 -13.269 21.381 1.00 95.75 565 ARG A N 1
ATOM 4366 C CA . ARG A 1 565 ? -13.074 -14.278 20.700 1.00 95.75 565 ARG A CA 1
ATOM 4367 C C . ARG A 1 565 ? -12.942 -14.265 19.172 1.00 95.75 565 ARG A C 1
ATOM 4369 O O . ARG A 1 565 ? -13.912 -14.504 18.451 1.00 95.75 565 ARG A O 1
ATOM 4376 N N . CYS A 1 566 ? -11.742 -14.005 18.665 1.00 96.00 566 CYS A N 1
ATOM 4377 C CA . CYS A 1 566 ? -11.461 -14.062 17.236 1.00 96.00 566 CYS A CA 1
ATOM 4378 C C . CYS A 1 566 ? -11.630 -15.491 16.683 1.00 96.00 566 CYS A C 1
ATOM 4380 O O . CYS A 1 566 ? -11.072 -16.447 17.222 1.00 96.00 566 CYS A O 1
ATOM 4382 N N . VAL A 1 567 ? -12.359 -15.636 15.572 1.00 95.44 567 VAL A N 1
ATOM 4383 C CA . VAL A 1 567 ? -12.459 -16.890 14.794 1.00 95.44 567 VAL A CA 1
ATOM 4384 C C . VAL A 1 567 ? -11.477 -16.932 13.628 1.00 95.44 567 VAL A C 1
ATOM 4386 O O . VAL A 1 567 ? -11.110 -18.010 13.155 1.00 95.44 567 VAL A O 1
ATOM 4389 N N . ARG A 1 568 ? -11.056 -15.758 13.150 1.00 96.00 568 ARG A N 1
ATOM 4390 C CA . ARG A 1 568 ? -10.055 -15.571 12.098 1.00 96.00 568 ARG A CA 1
ATOM 4391 C C . ARG A 1 568 ? -9.208 -14.356 12.455 1.00 96.00 568 ARG A C 1
ATOM 4393 O O . ARG A 1 568 ? -9.759 -13.290 12.707 1.00 96.00 568 ARG A O 1
ATOM 4400 N N . GLY A 1 569 ? -7.890 -14.512 12.482 1.00 96.31 569 GLY A N 1
ATOM 4401 C CA . GLY A 1 569 ? -6.940 -13.458 12.823 1.00 96.31 569 GLY A CA 1
ATOM 4402 C C . GLY A 1 569 ? -5.764 -13.440 11.858 1.00 96.31 569 GLY A C 1
ATOM 4403 O O . GLY A 1 569 ? -5.155 -14.478 11.600 1.00 96.31 569 GLY A O 1
ATOM 4404 N N . VAL A 1 570 ? -5.437 -12.257 11.345 1.00 95.44 570 VAL A N 1
ATOM 4405 C CA . VAL A 1 570 ? -4.311 -12.024 10.437 1.00 95.44 570 VAL A CA 1
ATOM 4406 C C . VAL A 1 570 ? -3.293 -11.096 11.090 1.00 95.44 570 VAL A C 1
ATOM 4408 O O . VAL A 1 570 ? -3.649 -10.122 11.759 1.00 95.44 570 VAL A O 1
ATOM 4411 N N . HIS A 1 571 ? -2.013 -11.401 10.891 1.00 93.25 571 HIS A N 1
ATOM 4412 C CA . HIS A 1 571 ? -0.924 -10.512 11.276 1.00 93.25 571 HIS A CA 1
ATOM 4413 C C . HIS A 1 571 ? -0.835 -9.367 10.258 1.00 93.25 571 HIS A C 1
ATOM 4415 O O . HIS A 1 571 ? -0.902 -9.620 9.060 1.00 93.25 571 HIS A O 1
ATOM 4421 N N . LEU A 1 572 ? -0.649 -8.120 10.683 1.00 93.44 572 LEU A N 1
ATOM 4422 C CA . LEU A 1 572 ? -0.420 -6.972 9.788 1.00 93.44 572 LEU A CA 1
ATOM 4423 C C . LEU A 1 572 ? 1.059 -6.551 9.833 1.00 93.44 572 LEU A C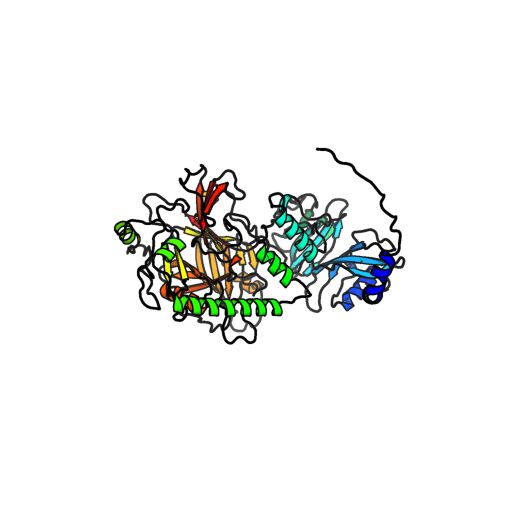 1
ATOM 4425 O O . LEU A 1 572 ? 1.902 -7.374 10.177 1.00 93.44 572 LEU A O 1
ATOM 4429 N N . ASP A 1 573 ? 1.419 -5.327 9.444 1.00 87.44 573 ASP A N 1
ATOM 4430 C CA . ASP A 1 573 ? 2.796 -4.829 9.599 1.00 87.44 573 ASP A CA 1
ATOM 4431 C C . ASP A 1 573 ? 3.277 -4.912 11.074 1.00 87.44 573 ASP A C 1
ATOM 4433 O O . ASP A 1 573 ? 2.485 -4.969 12.022 1.00 87.44 573 ASP A O 1
ATOM 4437 N N . MET A 1 574 ? 4.593 -4.963 11.262 1.00 82.19 574 MET A N 1
ATOM 4438 C CA . MET A 1 574 ? 5.276 -5.113 12.559 1.00 82.19 574 MET A CA 1
ATOM 4439 C C . MET A 1 574 ? 6.476 -4.185 12.734 1.00 82.19 574 MET A C 1
ATOM 4441 O O . MET A 1 574 ? 7.263 -4.311 13.667 1.00 82.19 574 MET A O 1
ATOM 4445 N N . ASN A 1 575 ? 6.678 -3.269 11.796 1.00 76.56 575 ASN A N 1
ATOM 4446 C CA . ASN A 1 575 ? 7.654 -2.218 11.997 1.00 76.56 575 ASN A CA 1
ATOM 4447 C C . ASN A 1 575 ? 6.975 -1.067 12.752 1.00 76.56 575 ASN A C 1
ATOM 4449 O O . ASN A 1 575 ? 5.952 -0.560 12.290 1.00 76.56 575 ASN A O 1
ATOM 4453 N N . SER A 1 576 ? 7.548 -0.645 13.882 1.00 68.94 576 SER A N 1
ATOM 4454 C CA . SER A 1 576 ? 6.997 0.383 14.783 1.00 68.94 576 SER A CA 1
ATOM 4455 C C . SER A 1 576 ? 6.570 1.659 14.060 1.00 68.94 576 SER A C 1
ATOM 4457 O O . SER A 1 576 ? 5.494 2.206 14.293 1.00 68.94 576 SER A O 1
ATOM 4459 N N . ALA A 1 577 ? 7.364 2.067 13.073 1.00 73.12 577 ALA A N 1
ATOM 4460 C CA . ALA A 1 577 ? 7.113 3.250 12.262 1.00 73.12 577 ALA A CA 1
ATOM 4461 C C . ALA A 1 577 ? 5.899 3.093 11.313 1.00 73.12 577 ALA A C 1
ATOM 4463 O O . ALA A 1 577 ? 5.319 4.080 10.840 1.00 73.12 577 ALA A O 1
ATOM 4464 N N . HIS A 1 578 ? 5.526 1.850 11.005 1.00 80.06 578 HIS A N 1
ATOM 4465 C CA . HIS A 1 578 ? 4.500 1.494 10.035 1.00 80.06 578 HIS A CA 1
ATOM 4466 C C . HIS A 1 578 ? 3.199 0.986 10.648 1.00 80.06 578 HIS A C 1
ATOM 4468 O O . HIS A 1 578 ? 2.198 1.034 9.939 1.00 80.06 578 HIS A O 1
ATOM 4474 N N . THR A 1 579 ? 3.190 0.572 11.915 1.00 87.44 579 THR A N 1
ATOM 4475 C CA . THR A 1 579 ? 1.980 0.160 12.637 1.00 87.44 579 THR A CA 1
ATOM 4476 C C . THR A 1 579 ? 1.235 1.354 13.222 1.00 87.44 579 THR A C 1
ATOM 4478 O O . THR A 1 579 ? 1.838 2.189 13.893 1.00 87.44 579 THR A O 1
ATOM 4481 N N . GLY A 1 580 ? -0.078 1.438 13.014 1.00 91.88 580 GLY A N 1
ATOM 4482 C CA . GLY A 1 580 ? -0.891 2.462 13.663 1.00 91.88 580 GLY A CA 1
ATOM 4483 C C . GLY A 1 580 ? -2.312 2.548 13.132 1.00 91.88 580 GLY A C 1
ATOM 4484 O O . GLY A 1 580 ? -2.580 2.175 11.991 1.00 91.88 580 GLY A O 1
ATOM 4485 N N . PHE A 1 581 ? -3.188 3.101 13.969 1.00 96.56 581 PHE A N 1
ATOM 4486 C CA . PHE A 1 581 ? -4.597 3.356 13.691 1.00 96.56 581 PHE A CA 1
ATOM 4487 C C . PHE A 1 581 ? -4.914 4.820 14.018 1.00 96.56 581 PHE A C 1
ATOM 4489 O O . PHE A 1 581 ? -4.484 5.345 15.047 1.00 96.56 581 PHE A O 1
ATOM 4496 N N . GLU A 1 582 ? -5.660 5.479 13.142 1.00 97.19 582 GLU A N 1
ATOM 4497 C CA . GLU A 1 582 ? -6.031 6.889 13.240 1.00 97.19 582 GLU A CA 1
ATOM 4498 C C . GLU A 1 582 ? -7.553 7.028 13.160 1.00 97.19 582 GLU A C 1
ATOM 4500 O O . GLU A 1 582 ? -8.187 6.375 12.331 1.00 97.19 582 GLU A O 1
ATOM 4505 N N . TYR A 1 583 ? -8.128 7.894 13.992 1.00 97.81 583 TYR A N 1
ATOM 4506 C CA . TYR A 1 583 ? -9.526 8.312 13.896 1.00 97.81 583 TYR A CA 1
ATOM 4507 C C . TYR A 1 583 ? -9.650 9.615 13.125 1.00 97.81 583 TYR A C 1
ATOM 4509 O O . TYR A 1 583 ? -8.759 10.465 13.200 1.00 97.81 583 TYR A O 1
ATOM 4517 N N . TYR A 1 584 ? -10.776 9.781 12.435 1.00 97.56 584 TYR A N 1
ATOM 4518 C CA . TYR A 1 584 ? -11.061 10.935 11.599 1.00 97.56 584 TYR A CA 1
ATOM 4519 C C . TYR A 1 584 ? -12.461 11.506 11.838 1.00 97.56 584 TYR A C 1
ATOM 4521 O O . TYR A 1 584 ? -13.456 10.793 11.999 1.00 97.56 584 TYR A O 1
ATOM 4529 N N . ASN A 1 585 ? -12.532 12.831 11.760 1.00 96.88 585 ASN A N 1
ATOM 4530 C CA . ASN A 1 585 ? -13.749 13.605 11.628 1.00 96.88 585 ASN A CA 1
ATOM 4531 C C . ASN A 1 585 ? -13.548 14.606 10.486 1.00 96.88 585 ASN A C 1
ATOM 4533 O O . ASN A 1 585 ? -12.787 15.567 10.611 1.00 96.88 585 ASN A O 1
ATOM 4537 N N . VAL A 1 586 ? -14.199 14.340 9.353 1.00 96.69 586 VAL A N 1
ATOM 4538 C CA . VAL A 1 586 ? -14.124 15.173 8.148 1.00 96.69 586 VAL A CA 1
ATOM 4539 C C . VAL A 1 586 ? -15.404 15.992 8.002 1.00 96.69 586 VAL A C 1
ATOM 4541 O O . VAL A 1 586 ? -16.518 15.460 8.087 1.00 96.69 586 VAL A O 1
ATOM 4544 N N . SER A 1 587 ? -15.232 17.290 7.754 1.00 95.12 587 SER A N 1
ATOM 4545 C CA . SER A 1 587 ? -16.307 18.277 7.660 1.00 95.12 587 SER A CA 1
ATOM 4546 C C . SER A 1 587 ? -16.084 19.258 6.505 1.00 95.12 587 SER A C 1
ATOM 4548 O O . SER A 1 587 ? -14.954 19.609 6.171 1.00 95.12 587 SER A O 1
ATOM 4550 N N . ARG A 1 588 ? -17.172 19.763 5.913 1.00 95.25 588 ARG A N 1
ATOM 4551 C CA . ARG A 1 588 ? -17.131 20.892 4.958 1.00 95.25 588 ARG A CA 1
ATOM 4552 C C . ARG A 1 588 ? -16.880 22.235 5.632 1.00 95.25 588 ARG A C 1
ATOM 4554 O O . ARG A 1 588 ? -16.456 23.179 4.973 1.00 95.25 588 ARG A O 1
ATOM 4561 N N . THR A 1 589 ? -17.158 22.333 6.926 1.00 93.94 589 THR A N 1
ATOM 4562 C CA . THR A 1 589 ? -16.979 23.553 7.714 1.00 93.94 589 THR A CA 1
ATOM 4563 C C . THR A 1 589 ? -15.868 23.368 8.731 1.00 93.94 589 THR A C 1
ATOM 4565 O O . THR A 1 589 ? -15.737 22.292 9.317 1.00 93.94 589 THR A O 1
ATOM 4568 N N . ALA A 1 590 ? -15.107 24.436 8.968 1.00 93.19 590 ALA A N 1
ATOM 4569 C CA . ALA A 1 590 ? -14.079 24.454 9.999 1.00 93.19 590 ALA A CA 1
ATOM 4570 C C . ALA A 1 590 ? -14.673 24.109 11.371 1.00 93.19 590 ALA A C 1
ATOM 4572 O O . ALA A 1 590 ? -15.802 24.495 11.690 1.00 93.19 590 ALA A O 1
ATOM 4573 N N . PHE A 1 591 ? -13.905 23.383 12.177 1.00 94.88 591 PHE A N 1
ATOM 4574 C CA . PHE A 1 591 ? -14.316 23.009 13.522 1.00 94.88 591 PHE A CA 1
ATOM 4575 C C . PHE A 1 591 ? -14.156 24.179 14.495 1.00 94.88 591 PHE A C 1
ATOM 4577 O O . PHE A 1 591 ? -13.248 25.001 14.370 1.00 94.88 591 PHE A O 1
ATOM 4584 N N . SER A 1 592 ? -15.021 24.240 15.508 1.00 93.75 592 SER A N 1
ATOM 4585 C CA . SER A 1 592 ? -14.847 25.178 16.621 1.00 93.75 592 SER A CA 1
ATOM 4586 C C . SER A 1 592 ? -13.567 24.848 17.395 1.00 93.75 592 SER A C 1
ATOM 4588 O O . SER A 1 592 ? -13.358 23.666 17.675 1.00 93.75 592 SER A O 1
ATOM 4590 N N . PRO A 1 593 ? -12.731 25.832 17.781 1.00 92.44 593 PRO A N 1
ATOM 4591 C CA . PRO A 1 593 ? -11.480 25.577 18.497 1.00 92.44 593 PRO A CA 1
ATOM 4592 C C . PRO A 1 593 ? -11.671 24.723 19.755 1.00 92.44 593 PRO A C 1
ATOM 4594 O O . PRO A 1 593 ? -12.664 24.874 20.462 1.00 92.44 593 PRO A O 1
ATOM 4597 N N . LEU A 1 594 ? -10.698 23.859 20.062 1.00 91.31 594 LEU A N 1
ATOM 4598 C CA . LEU A 1 594 ? -10.749 22.968 21.232 1.00 91.31 594 LEU A CA 1
ATOM 4599 C C . LEU A 1 594 ? -10.582 23.695 22.576 1.00 91.31 594 LEU A C 1
ATOM 4601 O O . LEU A 1 594 ? -10.826 23.102 23.621 1.00 91.31 594 LEU A O 1
ATOM 4605 N N . GLY A 1 595 ? -10.127 24.952 22.566 1.00 91.44 595 GLY A N 1
ATOM 4606 C CA . GLY A 1 595 ? -9.809 25.700 23.788 1.00 91.44 595 GLY A CA 1
ATOM 4607 C C . GLY A 1 595 ? -8.532 25.229 24.500 1.00 91.44 595 GLY A C 1
ATOM 4608 O O . GLY A 1 595 ? -8.261 25.678 25.608 1.00 91.44 595 GLY A O 1
ATOM 4609 N N . ARG A 1 596 ? -7.747 24.351 23.863 1.00 93.50 596 ARG A N 1
ATOM 4610 C CA . ARG A 1 596 ? -6.422 23.892 24.297 1.00 93.50 596 ARG A CA 1
ATOM 4611 C C . ARG A 1 596 ? -5.503 23.707 23.094 1.00 93.50 596 ARG A C 1
ATOM 4613 O O . ARG A 1 596 ? -5.979 23.634 21.960 1.00 93.50 596 ARG A O 1
ATOM 4620 N N . GLU A 1 597 ? -4.208 23.604 23.357 1.00 91.56 597 GLU A N 1
ATOM 4621 C CA . GLU A 1 597 ? -3.236 23.211 22.340 1.00 91.56 597 GLU A CA 1
ATOM 4622 C C . GLU A 1 597 ? -3.438 21.745 21.927 1.00 91.56 597 GLU A C 1
ATOM 4624 O O . GLU A 1 597 ? -3.930 20.918 22.708 1.00 91.56 597 GLU A O 1
ATOM 4629 N N . LEU A 1 598 ? -3.101 21.457 20.669 1.00 92.75 598 LEU A N 1
ATOM 4630 C CA . LEU A 1 598 ? -3.069 20.099 20.132 1.00 92.75 598 LEU A CA 1
ATOM 4631 C C . LEU A 1 598 ? -1.849 19.368 20.686 1.00 92.75 598 LEU A C 1
ATOM 4633 O O . LEU A 1 598 ? -0.782 19.965 20.828 1.00 92.75 598 LEU A O 1
ATOM 4637 N N . THR A 1 599 ? -2.006 18.081 20.966 1.00 90.50 599 THR A N 1
ATOM 4638 C CA . THR A 1 599 ? -0.882 17.193 21.281 1.00 90.50 599 THR A CA 1
ATOM 4639 C C . THR A 1 599 ? -0.254 16.635 19.997 1.00 90.50 599 THR A C 1
ATOM 4641 O O . THR A 1 599 ? -0.826 16.741 18.912 1.00 90.50 599 THR A O 1
ATOM 4644 N N . ASP A 1 600 ? 0.929 16.022 20.099 1.00 87.81 600 ASP A N 1
ATOM 4645 C CA . ASP A 1 600 ? 1.673 15.488 18.941 1.00 87.81 600 ASP A CA 1
ATOM 4646 C C . ASP A 1 600 ? 0.948 14.342 18.200 1.00 87.81 600 ASP A C 1
ATOM 4648 O O . ASP A 1 600 ? 1.294 13.994 17.065 1.00 87.81 600 ASP A O 1
ATOM 4652 N N . ASP A 1 601 ? -0.049 13.730 18.840 1.00 90.00 601 ASP A N 1
ATOM 4653 C CA . ASP A 1 601 ? -0.910 12.684 18.290 1.00 90.00 601 ASP A CA 1
ATOM 4654 C C . ASP A 1 601 ? -2.227 13.213 17.695 1.00 90.00 601 ASP A C 1
ATOM 4656 O O . ASP A 1 601 ? -3.041 12.409 17.240 1.00 90.00 601 ASP A O 1
ATOM 4660 N N . GLU A 1 602 ? -2.426 14.535 17.661 1.00 94.81 602 GLU A N 1
ATOM 4661 C CA . GLU A 1 602 ? -3.647 15.206 17.208 1.00 94.81 602 GLU A CA 1
ATOM 4662 C C . GLU A 1 602 ? -3.405 16.155 16.024 1.00 94.81 602 GLU A C 1
ATOM 4664 O O . GLU A 1 602 ? -2.329 16.715 15.822 1.00 94.81 602 GLU A O 1
ATOM 4669 N N . TYR A 1 603 ? -4.431 16.318 15.190 1.00 95.69 603 TYR A N 1
ATOM 4670 C CA . TYR A 1 603 ? -4.406 17.166 14.003 1.00 95.69 603 TYR A CA 1
ATOM 4671 C C . TYR A 1 603 ? -5.742 17.888 13.845 1.00 95.69 603 TYR A C 1
ATOM 4673 O O . TYR A 1 603 ? -6.801 17.265 13.924 1.00 95.69 603 TYR A O 1
ATOM 4681 N N . ASP A 1 604 ? -5.687 19.188 13.565 1.00 96.38 604 ASP A N 1
ATOM 4682 C CA . ASP A 1 604 ? -6.830 20.017 13.177 1.00 96.38 604 ASP A CA 1
ATOM 4683 C C . ASP A 1 604 ? -6.386 20.942 12.037 1.00 96.38 604 ASP A C 1
ATOM 4685 O O . ASP A 1 604 ? -5.472 21.755 12.200 1.00 96.38 604 ASP A O 1
ATOM 4689 N N . GLY A 1 605 ? -6.975 20.779 10.854 1.00 95.19 605 GLY A N 1
ATOM 4690 C CA . GLY A 1 605 ? -6.582 21.560 9.687 1.00 95.19 605 GLY A CA 1
ATOM 4691 C C . GLY A 1 605 ? -7.235 21.122 8.378 1.00 95.19 605 GLY A C 1
ATOM 4692 O O . GLY A 1 605 ? -8.187 20.342 8.373 1.00 95.19 605 GLY A O 1
ATOM 4693 N N . PRO A 1 606 ? -6.754 21.638 7.234 1.00 95.38 606 PRO A N 1
ATOM 4694 C CA . PRO A 1 606 ? -7.237 21.231 5.919 1.00 95.38 606 PRO A CA 1
ATOM 4695 C C . PRO A 1 606 ? -6.996 19.741 5.658 1.00 95.38 606 PRO A C 1
ATOM 4697 O O . PRO A 1 606 ? -5.937 19.202 5.967 1.00 95.38 606 PRO A O 1
ATOM 4700 N N . THR A 1 607 ? -7.947 19.074 5.013 1.00 95.50 607 THR A N 1
ATOM 4701 C CA . THR A 1 607 ? -7.800 17.656 4.669 1.00 95.50 607 THR A CA 1
ATOM 4702 C C . THR A 1 607 ? -6.679 17.486 3.634 1.00 95.50 607 THR A C 1
ATOM 4704 O O . THR A 1 607 ? -6.706 18.152 2.590 1.00 95.50 607 THR A O 1
ATOM 4707 N N . PRO A 1 608 ? -5.695 16.592 3.861 1.00 91.50 608 PRO A N 1
ATOM 4708 C CA . PRO A 1 608 ? -4.618 16.352 2.906 1.00 91.50 608 PRO A CA 1
ATOM 4709 C C . PRO A 1 608 ? -5.139 16.022 1.502 1.00 91.50 608 PRO A C 1
ATOM 4711 O O . PRO A 1 608 ? -5.949 15.111 1.317 1.00 91.50 608 PRO A O 1
ATOM 4714 N N . LEU A 1 609 ? -4.652 16.764 0.500 1.00 89.62 609 LEU A N 1
ATOM 4715 C CA . LEU A 1 609 ? -5.059 16.647 -0.911 1.00 89.62 609 LEU A CA 1
ATOM 4716 C C . LEU A 1 609 ? -6.562 16.907 -1.171 1.00 89.62 609 LEU A C 1
ATOM 4718 O O . LEU A 1 609 ? -7.062 16.566 -2.240 1.00 89.62 609 LEU A O 1
ATOM 4722 N N . ALA A 1 610 ? -7.272 17.522 -0.220 1.00 93.62 610 ALA A N 1
ATOM 4723 C CA . ALA A 1 610 ? -8.658 17.977 -0.346 1.00 93.62 610 ALA A CA 1
ATOM 4724 C C . ALA A 1 610 ? -8.884 19.253 0.502 1.00 93.62 610 ALA A C 1
ATOM 4726 O O . ALA A 1 610 ? -9.662 19.238 1.456 1.00 93.62 610 ALA A O 1
ATOM 4727 N N . PRO A 1 611 ? -8.213 20.379 0.182 1.00 91.12 611 PRO A N 1
ATOM 4728 C CA . PRO A 1 611 ? -8.161 21.561 1.053 1.00 91.12 611 PRO A CA 1
ATOM 4729 C C . PRO A 1 611 ? -9.507 22.280 1.242 1.00 91.12 611 PRO A C 1
ATOM 4731 O O . PRO A 1 611 ? -9.613 23.153 2.096 1.00 91.12 611 PRO A O 1
ATOM 4734 N N . SER A 1 612 ? -10.536 21.928 0.464 1.00 93.44 612 SER A N 1
ATOM 4735 C CA . SER A 1 612 ? -11.911 22.407 0.650 1.00 93.44 612 SER A CA 1
ATOM 4736 C C . SER A 1 612 ? -12.642 21.749 1.826 1.00 93.44 612 SER A C 1
ATOM 4738 O O . SER A 1 612 ? -13.772 22.126 2.119 1.00 93.44 612 SER A O 1
ATOM 4740 N N . LEU A 1 613 ? -12.043 20.733 2.451 1.00 96.56 613 LEU A N 1
ATOM 4741 C CA . LEU A 1 613 ? -12.576 20.025 3.609 1.00 96.56 613 LEU A CA 1
ATOM 4742 C C . LEU A 1 613 ? -11.652 20.221 4.808 1.00 96.56 613 LEU A C 1
ATOM 4744 O O . LEU A 1 613 ? -10.433 20.311 4.663 1.00 96.56 613 LEU A O 1
ATOM 4748 N N . PHE A 1 614 ? -12.229 20.199 5.998 1.00 97.38 614 PHE A N 1
ATOM 4749 C CA . PHE A 1 614 ? -11.527 20.273 7.270 1.00 97.38 614 PHE A CA 1
ATOM 4750 C C . PHE A 1 614 ? -11.491 18.893 7.910 1.00 97.38 614 PHE A C 1
ATOM 4752 O O . PHE A 1 614 ? -12.482 18.162 7.896 1.00 97.38 614 PHE A O 1
ATOM 4759 N N . LEU A 1 615 ? -10.342 18.555 8.476 1.00 97.56 615 LEU A N 1
ATOM 4760 C CA . LEU A 1 615 ? -10.075 17.295 9.137 1.00 97.56 615 LEU A CA 1
ATOM 4761 C C . LEU A 1 615 ? -9.680 17.564 10.583 1.00 97.56 615 LEU A C 1
ATOM 4763 O O . LEU A 1 615 ? -8.736 18.309 10.846 1.00 97.56 615 LEU A O 1
ATOM 4767 N N . ARG A 1 616 ? -10.342 16.853 11.489 1.00 97.38 616 ARG A N 1
ATOM 4768 C CA . ARG A 1 616 ? -9.784 16.504 12.788 1.00 97.38 616 ARG A CA 1
ATOM 4769 C C . ARG A 1 616 ? -9.360 15.051 12.784 1.00 97.38 616 ARG A C 1
ATOM 4771 O O . ARG A 1 616 ? -10.125 14.196 12.347 1.00 97.38 616 ARG A O 1
ATOM 4778 N N . ALA A 1 617 ? -8.156 14.781 13.262 1.00 97.06 617 ALA A N 1
ATOM 4779 C CA . ALA A 1 617 ? -7.662 13.426 13.427 1.00 97.06 617 ALA A CA 1
ATOM 4780 C C . ALA A 1 617 ? -6.930 13.264 14.755 1.00 97.06 617 ALA A C 1
ATOM 4782 O O . ALA A 1 617 ? -6.292 14.206 15.222 1.00 97.06 617 ALA A O 1
ATOM 4783 N N . ARG A 1 618 ? -6.951 12.051 15.307 1.00 95.88 618 ARG A N 1
ATOM 4784 C CA . ARG A 1 618 ? -6.027 11.643 16.373 1.00 95.88 618 ARG A CA 1
ATOM 4785 C C . ARG A 1 618 ? -5.575 10.199 16.198 1.00 95.88 618 ARG A C 1
ATOM 4787 O O . ARG A 1 618 ? -6.257 9.419 15.528 1.00 95.88 618 ARG A O 1
ATOM 4794 N N . ARG A 1 619 ? -4.466 9.814 16.824 1.00 95.00 619 ARG A N 1
ATOM 4795 C CA . ARG A 1 619 ? -4.077 8.397 16.916 1.00 95.00 619 ARG A CA 1
ATOM 4796 C C . ARG A 1 619 ? -5.002 7.640 17.870 1.00 95.00 619 ARG A C 1
ATOM 4798 O O . ARG A 1 619 ? -5.571 8.211 18.799 1.00 95.00 619 ARG A O 1
ATOM 4805 N N . MET A 1 620 ? -5.143 6.338 17.636 1.00 94.00 620 MET A N 1
ATOM 4806 C CA . MET A 1 620 ? -5.916 5.435 18.492 1.00 94.00 620 MET A CA 1
ATOM 4807 C C . MET A 1 620 ? -5.366 5.388 19.917 1.00 94.00 620 MET A C 1
ATOM 4809 O O . MET A 1 620 ? -6.147 5.402 20.865 1.00 94.00 620 MET A O 1
ATOM 4813 N N . VAL A 1 621 ? -4.036 5.344 20.029 1.00 90.88 621 VAL A N 1
ATOM 4814 C CA . VAL A 1 621 ? -3.269 5.348 21.278 1.00 90.88 621 VAL A CA 1
ATOM 4815 C C . VAL A 1 621 ? -2.140 6.364 21.119 1.00 90.88 621 VAL A C 1
ATOM 4817 O O . VAL A 1 621 ? -1.455 6.364 20.092 1.00 90.88 621 VAL A O 1
ATOM 4820 N N . ARG A 1 622 ? -1.923 7.220 22.120 1.00 88.31 622 ARG A N 1
ATOM 4821 C CA . ARG A 1 622 ? -0.937 8.315 22.079 1.00 88.31 622 ARG A CA 1
ATOM 4822 C C . ARG A 1 622 ? 0.495 7.826 21.868 1.00 88.31 622 ARG A C 1
ATOM 4824 O O . ARG A 1 622 ? 1.293 8.496 21.220 1.00 88.31 622 ARG A O 1
ATOM 4831 N N . THR A 1 623 ? 0.804 6.632 22.367 1.00 84.06 623 THR A N 1
ATOM 4832 C CA . THR A 1 623 ? 2.133 6.005 22.284 1.00 84.06 623 THR A CA 1
ATOM 4833 C C . THR A 1 623 ? 2.430 5.359 20.927 1.00 84.06 623 THR A C 1
ATOM 4835 O O . THR A 1 623 ? 3.555 4.910 20.697 1.00 84.06 623 THR A O 1
ATOM 4838 N N . MET A 1 624 ? 1.473 5.333 19.988 1.00 88.31 624 MET A N 1
ATOM 4839 C CA . MET A 1 624 ? 1.729 4.873 18.619 1.00 88.31 624 MET A CA 1
ATOM 4840 C C . MET A 1 624 ? 2.757 5.771 17.929 1.00 88.31 624 MET A C 1
ATOM 4842 O O . MET A 1 624 ? 2.558 6.980 17.814 1.00 88.31 624 MET A O 1
ATOM 4846 N N . SER A 1 625 ? 3.827 5.176 17.399 1.00 71.81 625 SER A N 1
ATOM 4847 C CA . SER A 1 625 ? 4.973 5.889 16.818 1.00 71.81 625 SER A CA 1
ATOM 4848 C C . SER A 1 625 ? 4.949 5.934 15.280 1.00 71.81 625 SER A C 1
ATOM 4850 O O . SER A 1 625 ? 5.948 5.697 14.602 1.00 71.81 625 SER A O 1
ATOM 4852 N N . THR A 1 626 ? 3.799 6.277 14.690 1.00 69.69 626 THR A N 1
ATOM 4853 C CA . THR A 1 626 ? 3.655 6.355 13.225 1.00 69.69 626 THR A CA 1
ATOM 4854 C C . THR A 1 626 ? 4.585 7.413 12.620 1.00 69.69 626 THR A C 1
ATOM 4856 O O . THR A 1 626 ? 4.605 8.556 13.077 1.00 69.69 626 THR A O 1
ATOM 4859 N N . MET A 1 627 ? 5.290 7.091 11.528 1.00 70.00 627 MET A N 1
ATOM 4860 C CA . MET A 1 627 ? 6.261 8.006 10.885 1.00 70.00 627 MET A CA 1
ATOM 4861 C C . MET A 1 627 ? 5.707 9.366 10.445 1.00 70.00 627 MET A C 1
ATOM 4863 O O . MET A 1 627 ? 6.462 10.325 10.282 1.00 70.00 627 MET A O 1
ATOM 4867 N N . ARG A 1 628 ? 4.419 9.409 10.107 1.00 83.25 628 ARG A N 1
ATOM 4868 C CA . ARG A 1 628 ? 3.695 10.583 9.614 1.00 83.25 628 ARG A CA 1
ATOM 4869 C C . ARG A 1 628 ? 2.319 10.562 10.256 1.00 83.25 628 ARG A C 1
ATOM 4871 O O . ARG A 1 628 ? 1.813 9.482 10.531 1.00 83.25 628 ARG A O 1
ATOM 4878 N N . PHE A 1 629 ? 1.739 11.733 10.473 1.00 89.19 629 PHE A N 1
ATOM 4879 C CA . PHE A 1 629 ? 0.392 11.868 11.005 1.00 89.19 629 PHE A CA 1
ATOM 4880 C C . PHE A 1 629 ? -0.221 13.200 10.526 1.00 89.19 629 PHE A C 1
ATOM 4882 O O . PHE A 1 629 ? 0.491 14.209 10.554 1.00 89.19 629 PHE A O 1
ATOM 4889 N N . PRO A 1 630 ? -1.483 13.228 10.056 1.00 93.06 630 PRO A N 1
ATOM 4890 C CA . PRO A 1 630 ? -2.329 12.074 9.734 1.00 93.06 630 PRO A CA 1
ATOM 4891 C C . PRO A 1 630 ? -1.837 11.370 8.457 1.00 93.06 630 PRO A C 1
ATOM 4893 O O . PRO A 1 630 ? -1.566 12.011 7.436 1.00 93.06 630 PRO A O 1
ATOM 4896 N N . ARG A 1 631 ? -1.665 10.048 8.511 1.00 91.62 631 ARG A N 1
ATOM 4897 C CA . ARG A 1 631 ? -1.016 9.259 7.456 1.00 91.62 631 ARG A CA 1
ATOM 4898 C C . ARG A 1 631 ? -2.006 8.727 6.433 1.00 91.62 631 ARG A C 1
ATOM 4900 O O . ARG A 1 631 ? -1.844 8.991 5.242 1.00 91.62 631 ARG A O 1
ATOM 4907 N N . TYR A 1 632 ? -3.011 7.982 6.890 1.00 94.00 632 TYR A N 1
ATOM 4908 C CA . TYR A 1 632 ? -3.842 7.134 6.021 1.00 94.00 632 TYR A CA 1
ATOM 4909 C C . TYR A 1 632 ? -4.968 7.900 5.316 1.00 94.00 632 TYR A C 1
ATOM 4911 O O . TYR A 1 632 ? -5.475 7.464 4.287 1.00 94.00 632 TYR A O 1
ATOM 4919 N N . ILE A 1 633 ? -5.312 9.096 5.800 1.00 93.94 633 ILE A N 1
ATOM 4920 C CA . ILE A 1 633 ? -6.177 10.027 5.065 1.00 93.94 633 ILE A CA 1
ATOM 4921 C C . ILE A 1 633 ? -5.445 10.666 3.874 1.00 93.94 633 ILE A C 1
ATOM 4923 O O . ILE A 1 633 ? -6.086 11.112 2.922 1.00 93.94 633 ILE A O 1
ATOM 4927 N N . GLY A 1 634 ? -4.110 10.734 3.924 1.00 90.88 634 GLY A N 1
ATOM 4928 C CA . GLY A 1 634 ? -3.257 11.304 2.886 1.00 90.88 634 GLY A CA 1
ATOM 4929 C C . GLY A 1 634 ? -2.855 10.291 1.814 1.00 90.88 634 GLY A C 1
ATOM 4930 O O . GLY A 1 634 ? -3.516 9.276 1.607 1.00 90.88 634 GLY A O 1
ATOM 4931 N N . ARG A 1 635 ? -1.757 10.590 1.106 1.00 92.38 635 ARG A N 1
ATOM 4932 C CA . ARG A 1 635 ? -1.143 9.662 0.147 1.00 92.38 635 ARG A CA 1
ATOM 4933 C C . ARG A 1 635 ? 0.018 8.897 0.787 1.00 92.38 635 ARG A C 1
ATOM 4935 O O . ARG A 1 635 ? 0.978 9.513 1.277 1.00 92.38 635 ARG A O 1
ATOM 4942 N N . ASP A 1 636 ? -0.030 7.569 0.728 1.00 91.44 636 ASP A N 1
ATOM 4943 C CA . ASP A 1 636 ? 0.983 6.681 1.302 1.00 91.44 636 ASP A CA 1
ATOM 4944 C C . ASP A 1 636 ? 1.770 5.877 0.257 1.00 91.44 636 ASP A C 1
ATOM 4946 O O . ASP A 1 636 ? 1.341 5.637 -0.878 1.00 91.44 636 ASP A O 1
ATOM 4950 N N . ALA A 1 637 ? 2.997 5.524 0.638 1.00 89.25 637 ALA A N 1
ATOM 4951 C CA . ALA A 1 637 ? 3.865 4.670 -0.158 1.00 89.25 637 ALA A CA 1
ATOM 4952 C C . ALA A 1 637 ? 3.498 3.191 0.007 1.00 89.25 637 ALA A C 1
ATOM 4954 O O . ALA A 1 637 ? 3.660 2.439 -0.949 1.00 89.25 637 ALA A O 1
ATOM 4955 N N . ARG A 1 638 ? 2.981 2.797 1.178 1.00 89.81 638 ARG A N 1
ATOM 4956 C CA . ARG A 1 638 ? 2.524 1.437 1.480 1.00 89.81 638 ARG A CA 1
ATOM 4957 C C . ARG A 1 638 ? 1.007 1.320 1.396 1.00 89.81 638 ARG A C 1
ATOM 4959 O O . ARG A 1 638 ? 0.297 2.327 1.381 1.00 89.81 638 ARG A O 1
ATOM 4966 N N . ASP A 1 639 ? 0.535 0.082 1.344 1.00 93.88 639 ASP A N 1
ATOM 4967 C CA . ASP A 1 639 ? -0.875 -0.240 1.468 1.00 93.88 639 ASP A CA 1
ATOM 4968 C C . ASP A 1 639 ? -1.412 0.073 2.869 1.00 93.88 639 ASP A C 1
ATOM 4970 O O . ASP A 1 639 ? -0.685 0.101 3.869 1.00 93.88 639 ASP A O 1
ATOM 4974 N N . PHE A 1 640 ? -2.710 0.337 2.924 1.00 96.38 640 PHE A N 1
ATOM 4975 C CA . PHE A 1 640 ? -3.430 0.615 4.157 1.00 96.38 640 PHE A CA 1
ATOM 4976 C C . PHE A 1 640 ? -4.918 0.322 3.986 1.00 96.38 640 PHE A C 1
ATOM 4978 O O . PHE A 1 640 ? -5.418 0.137 2.871 1.00 96.38 640 PHE A O 1
ATOM 4985 N N . PHE A 1 641 ? -5.622 0.319 5.109 1.00 97.81 641 PHE A N 1
ATOM 4986 C CA . PHE A 1 641 ? -7.069 0.220 5.163 1.00 97.81 641 PHE A CA 1
ATOM 4987 C C . PHE A 1 641 ? -7.676 1.547 5.614 1.00 97.81 641 PHE A C 1
ATOM 4989 O O . PHE A 1 641 ? -7.078 2.275 6.411 1.00 97.81 641 PHE A O 1
ATOM 4996 N N . TYR A 1 642 ? -8.884 1.851 5.148 1.00 97.81 642 TYR A N 1
ATOM 4997 C CA . TYR A 1 642 ? -9.689 2.939 5.704 1.00 97.81 642 TYR A CA 1
ATOM 4998 C C . TYR A 1 642 ? -11.131 2.496 5.936 1.00 97.81 642 TYR A C 1
ATOM 5000 O O . TYR A 1 642 ? -11.619 1.566 5.293 1.00 97.81 642 TYR A O 1
ATOM 5008 N N . LEU A 1 643 ? -11.792 3.153 6.887 1.00 98.12 643 LEU A N 1
ATOM 5009 C CA . LEU A 1 643 ? -13.171 2.877 7.272 1.00 98.12 643 LEU A CA 1
ATOM 5010 C C . LEU A 1 643 ? -14.072 4.040 6.874 1.00 98.12 643 LEU A C 1
ATOM 5012 O O . LEU A 1 643 ? -13.763 5.198 7.176 1.00 98.12 643 LEU A O 1
ATOM 5016 N N . THR A 1 644 ? -15.207 3.725 6.257 1.00 97.12 644 THR A N 1
ATOM 5017 C CA . THR A 1 644 ? -16.283 4.689 6.004 1.00 97.12 644 THR A CA 1
ATOM 5018 C C . THR A 1 644 ? -17.548 4.304 6.740 1.00 97.12 644 THR A C 1
ATOM 5020 O O . THR A 1 644 ? -17.868 3.127 6.845 1.00 97.12 644 THR A O 1
ATOM 5023 N N . MET A 1 645 ? -18.321 5.287 7.182 1.00 94.94 645 MET A N 1
ATOM 5024 C CA . MET A 1 645 ? -19.703 5.049 7.596 1.00 94.94 645 MET A CA 1
ATOM 5025 C C . MET A 1 645 ? -20.538 4.614 6.390 1.00 94.94 645 MET A C 1
ATOM 5027 O O . MET A 1 645 ? -20.375 5.176 5.300 1.00 94.94 645 MET A O 1
ATOM 5031 N N . ARG A 1 646 ? -21.425 3.637 6.595 1.00 91.88 646 ARG A N 1
ATOM 5032 C CA . ARG A 1 646 ? -22.425 3.252 5.595 1.00 91.88 646 ARG A CA 1
ATOM 5033 C C . ARG A 1 646 ? -23.477 4.339 5.410 1.00 91.88 646 ARG A C 1
ATOM 5035 O O . ARG A 1 646 ? -23.936 4.910 6.436 1.00 91.88 646 ARG A O 1
#